Protein AF-A0A0F0GS63-F1 (afdb_monomer)

Radius of gyration: 29.37 Å; Cα contacts (8 Å, |Δi|>4): 785; chains: 1; bounding box: 82×60×79 Å

Sequence (585 aa):
MRIFVSYSRRDFHAAEALTSVLTGTGAQVWFDVEQLRPRTDWETSINTAIDRADAVVVVASPAAMASKWVTGEWRRALSQGKPVHVALVHDTALPPELTSRYDLRGRFFAEAQRLAEGVEPRGKRRFPLSPQLGLLWLSLVFCTLVLALGATLGWAISQVYVPVHAGMARLAFALALTNALSAAGLVALMIRLARRKISPWSLREGFSATLFALVFALIETLIAGSPKWPYLVAGAVALACRVLVSRSRTVHLEMPTGKGDDRIRGRLKGLRLGRRRRQFGRLWDTYHPRFVALRELTPGVGAAASYWVWCHEDDMPIAQLIARTCDSAGFAQDQTEPGLAFIVVSNRTTAQFIRSAHEVFGDRAVFVLATSVRLEEDDAELRRHQWLDFREQEPEGLYELLRTVVSAQPAERGVVTVPMNVDRFRAPQYITGYLLFSRLLLGLTIAPVLGLAVARSPLTALPLAIVTGLLALVVVNLVRRTATRSLTAGGWAVRTVLAALLFIAWAFMAPLIPHIPPVNRLFVLFFGLLGFFGRMKILTGLWLPPERKQEVVLASAPVQPSVYSFAIPMGALVLAAGYYFAASA

Mean predicted aligned error: 17.99 Å

Foldseek 3Di:
DEEEEQEFPVCLLLSVVLQVLLVLVVYRYDDDPDDPPPPDPVVVVLVVSLVPGQAYEYADDPRLVPDPVNVVSVVVCVVVVHHYAYADCYDDDDDPSHPHYFDCPQPVNVSSNVSSVVNPPPPPCPDDDDPLLVLLLVLLVLLLVLLQVLLVLLCVQLVVCVVPPNLSNLLSNLLSVLSNLLSVLSVVQSVCSVVLNDDLVSLLLSLVSSLVSLVSSQVSCVVVVHDSVSSVVSNVSSVVSSVCSLQPPVNNSSHPCPDPPVVSVVVNVDDDDDDDDPDQVVVLVVLLVVLVVLCVVQPPQLLAQEEDEAEDPLCVVVRVSLVVSCVSSVYHYDPPQGQAYEYEDDLQDDPVNLVVQCVPHPLNYEYELQWQWADGSNVPVSQSHAYQDCVQPHCVSVSVQSSCSRPDDPVPNPRPHRDPGSQDGDDHPLVVLLLVVLLLLLLLLLQLLLLVVVLPNNVLSVVSVVLSVVLVVLSVCLVQCVLQLVAALVRNLVSLVVNLVSSVVSLVSVVVQAQDPVVSSCVSVVSVCCSSVVSCCSSVDSNHDHPDDDDRRTHRGRDDPPPDPSSRNSSSSSSSSVSNSRSND

InterPro domains:
  IPR000157 Toll/interleukin-1 receptor homology (TIR) domain [PF13676] (3-105)
  IPR035897 Toll/interleukin-1 receptor homology (TIR) domain superfamily [G3DSA:3.40.50.10140] (1-111)
  IPR035897 Toll/interleukin-1 receptor homology (TIR) domain superfamily [SSF52200] (3-85)

Organism: Lentzea aerocolonigenes (NCBI:txid68170)

Structure (mmCIF, N/CA/C/O backbone):
data_AF-A0A0F0GS63-F1
#
_entry.id   AF-A0A0F0GS63-F1
#
loop_
_atom_site.group_PDB
_atom_site.id
_atom_site.type_symbol
_atom_site.label_atom_id
_atom_site.label_alt_id
_atom_site.label_comp_id
_atom_site.label_asym_id
_atom_site.label_entity_id
_atom_site.label_seq_id
_atom_site.pdbx_PDB_ins_code
_atom_site.Cartn_x
_atom_site.Cartn_y
_atom_site.Cartn_z
_atom_site.occupancy
_atom_site.B_iso_or_equiv
_atom_site.auth_seq_id
_atom_site.auth_comp_id
_atom_site.auth_asym_id
_atom_site.auth_atom_id
_atom_site.pdbx_PDB_model_num
ATOM 1 N N . MET A 1 1 ? -21.276 -17.137 2.554 1.00 77.12 1 MET A N 1
ATOM 2 C CA . MET A 1 1 ? -21.249 -18.089 3.672 1.00 77.12 1 MET A CA 1
ATOM 3 C C . MET A 1 1 ? -21.995 -17.471 4.837 1.00 77.12 1 MET A C 1
ATOM 5 O O . MET A 1 1 ? -21.726 -16.310 5.130 1.00 77.12 1 MET A O 1
ATOM 9 N N . ARG A 1 2 ? -22.939 -18.194 5.435 1.00 88.81 2 ARG A N 1
ATOM 10 C CA . ARG A 1 2 ? -23.711 -17.788 6.610 1.00 88.81 2 ARG A CA 1
ATOM 11 C C . ARG A 1 2 ? -23.164 -18.481 7.844 1.00 88.81 2 ARG A C 1
ATOM 13 O O . ARG A 1 2 ? -23.066 -19.704 7.857 1.00 88.81 2 ARG A O 1
ATOM 20 N N . ILE A 1 3 ? -22.810 -17.706 8.856 1.00 91.19 3 ILE A N 1
ATOM 21 C CA . ILE A 1 3 ? -22.254 -18.226 10.103 1.00 91.19 3 ILE A CA 1
ATOM 22 C C . ILE A 1 3 ? -23.201 -17.843 11.227 1.00 91.19 3 ILE A C 1
ATOM 24 O O . ILE A 1 3 ? -23.547 -16.673 11.353 1.00 91.19 3 ILE A O 1
ATOM 28 N N . PHE A 1 4 ? -23.609 -18.812 12.035 1.00 92.50 4 PHE A N 1
ATOM 29 C CA . PHE A 1 4 ? -24.355 -18.549 13.261 1.00 92.50 4 PHE A CA 1
ATOM 30 C C . PHE A 1 4 ? -23.388 -18.536 14.443 1.00 92.50 4 PHE A C 1
ATOM 32 O O . PHE A 1 4 ? -22.633 -19.495 14.618 1.00 92.50 4 PHE A O 1
ATOM 39 N N . VAL A 1 5 ? -23.390 -17.465 15.238 1.00 93.06 5 VAL A N 1
ATOM 40 C CA . VAL A 1 5 ? -22.554 -17.363 16.441 1.00 93.06 5 VAL A CA 1
ATOM 41 C C . VAL A 1 5 ? -23.408 -17.676 17.667 1.00 93.06 5 VAL A C 1
ATOM 43 O O . VAL A 1 5 ? -24.254 -16.879 18.058 1.00 93.06 5 VAL A O 1
ATOM 46 N N . SER A 1 6 ? -23.165 -18.836 18.275 1.00 91.69 6 SER A N 1
ATOM 47 C CA . SER A 1 6 ? -23.773 -19.256 19.538 1.00 91.69 6 SER A CA 1
ATOM 48 C C . SER A 1 6 ? -22.907 -18.776 20.699 1.00 91.69 6 SER A C 1
ATOM 50 O O . SER A 1 6 ? -21.711 -19.072 20.751 1.00 91.69 6 SER A O 1
ATOM 52 N N . TYR A 1 7 ? -23.482 -18.014 21.624 1.00 91.19 7 TYR A N 1
ATOM 53 C CA . TYR A 1 7 ? -22.746 -17.427 22.740 1.00 91.19 7 TYR A CA 1
ATOM 54 C C . TYR A 1 7 ? -23.633 -17.271 23.978 1.00 91.19 7 TYR A C 1
ATOM 56 O O . TYR A 1 7 ? -24.859 -17.212 23.898 1.00 91.19 7 TYR A O 1
ATOM 64 N N . SER A 1 8 ? -23.010 -17.191 25.153 1.00 85.31 8 SER A N 1
ATOM 65 C CA . SER A 1 8 ? -23.703 -16.768 26.371 1.00 85.31 8 SER A CA 1
ATOM 66 C C . SER A 1 8 ? -23.756 -15.242 26.415 1.00 85.31 8 SER A C 1
ATOM 68 O O . SER A 1 8 ? -22.765 -14.584 26.117 1.00 85.31 8 SER A O 1
ATOM 70 N N . ARG A 1 9 ? -24.868 -14.656 26.877 1.00 76.81 9 ARG A N 1
ATOM 71 C CA . ARG A 1 9 ? -25.000 -13.191 27.017 1.00 76.81 9 ARG A CA 1
ATOM 72 C C . ARG A 1 9 ? -23.904 -12.554 27.881 1.00 76.81 9 ARG A C 1
ATOM 74 O O . ARG A 1 9 ? -23.590 -11.388 27.690 1.00 76.81 9 ARG A O 1
ATOM 81 N N . ARG A 1 10 ? -23.298 -13.310 28.806 1.00 75.00 10 ARG A N 1
ATOM 82 C CA . ARG A 1 10 ? -22.163 -12.837 29.623 1.00 75.00 10 ARG A CA 1
ATOM 83 C C . ARG A 1 10 ? -20.875 -12.660 28.815 1.00 75.00 10 ARG A C 1
ATOM 85 O O . ARG A 1 10 ? -19.980 -11.950 29.245 1.00 75.00 10 ARG A O 1
ATOM 92 N N . ASP A 1 11 ? -20.801 -13.282 27.644 1.00 81.12 11 ASP A N 1
ATOM 93 C CA . ASP A 1 11 ? -19.660 -13.260 26.731 1.00 81.12 11 ASP A CA 1
ATOM 94 C C . ASP A 1 11 ? -19.938 -12.390 25.492 1.00 81.12 11 ASP A C 1
ATOM 96 O O . ASP A 1 11 ? -19.246 -12.512 24.480 1.00 81.12 11 ASP A O 1
ATOM 100 N N . PHE A 1 12 ? -20.947 -11.510 25.566 1.00 77.25 12 PHE A N 1
ATOM 101 C CA . PHE A 1 12 ? -21.414 -10.670 24.461 1.00 77.25 12 PHE A CA 1
ATOM 102 C C . PHE A 1 12 ? -20.273 -9.946 23.740 1.00 77.25 12 PHE A C 1
ATOM 104 O O . PHE A 1 12 ? -20.146 -10.068 22.528 1.00 77.25 12 PHE A O 1
ATOM 111 N N . HIS A 1 13 ? -19.383 -9.276 24.474 1.00 71.38 13 HIS A N 1
ATOM 112 C CA . HIS A 1 13 ? -18.281 -8.518 23.872 1.00 71.38 13 HIS A CA 1
ATOM 113 C C . HIS A 1 13 ? -17.273 -9.400 23.124 1.00 71.38 13 HIS A C 1
ATOM 115 O O . HIS A 1 13 ? -16.732 -9.002 22.093 1.00 71.38 13 HIS A O 1
ATOM 121 N N . ALA A 1 14 ? -17.018 -10.615 23.619 1.00 76.31 14 ALA A N 1
ATOM 122 C CA . ALA A 1 14 ? -16.145 -11.558 22.929 1.00 76.31 14 ALA A CA 1
ATOM 123 C C . ALA A 1 14 ? -16.819 -12.094 21.657 1.00 76.31 14 ALA A C 1
ATOM 125 O O . ALA A 1 14 ? -16.176 -12.208 20.613 1.00 76.31 14 ALA A O 1
ATOM 126 N N . ALA A 1 15 ? -18.123 -12.365 21.720 1.00 83.19 15 ALA A N 1
ATOM 127 C CA . ALA A 1 15 ? -18.914 -12.780 20.569 1.00 83.19 15 ALA A CA 1
ATOM 128 C C . ALA A 1 15 ? -19.048 -11.668 19.513 1.00 83.19 15 ALA A C 1
ATOM 130 O O . ALA A 1 15 ? -18.944 -11.948 18.320 1.00 83.19 15 ALA A O 1
ATOM 131 N N . GLU A 1 16 ? -19.187 -10.410 19.928 1.00 81.50 16 GLU A N 1
ATOM 132 C CA . GLU A 1 16 ? -19.224 -9.232 19.056 1.00 81.50 16 GLU A CA 1
ATOM 133 C C . GLU A 1 16 ? -17.881 -9.017 18.349 1.00 81.50 16 GLU A C 1
ATOM 135 O O . GLU A 1 16 ? -17.823 -8.881 17.123 1.00 81.50 16 GLU A O 1
ATOM 140 N N . ALA A 1 17 ? -16.775 -9.067 19.097 1.00 76.19 17 ALA A N 1
ATOM 141 C CA . ALA A 1 17 ? -15.434 -8.957 18.531 1.00 76.19 17 ALA A CA 1
ATOM 142 C C . ALA A 1 17 ? -1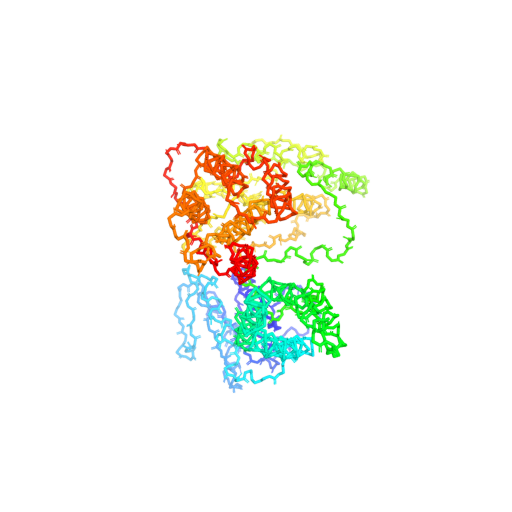5.151 -10.084 17.524 1.00 76.19 17 ALA A C 1
ATOM 144 O O . ALA A 1 17 ? -14.629 -9.830 16.436 1.00 76.19 17 ALA A O 1
ATOM 145 N N . LEU A 1 18 ? -15.543 -11.321 17.846 1.00 84.50 18 LEU A N 1
ATOM 146 C CA . LEU A 1 18 ? -15.431 -12.462 16.937 1.00 84.50 18 LEU A CA 1
ATOM 147 C C . LEU A 1 18 ? -16.299 -12.274 15.688 1.00 84.50 18 LEU A C 1
ATOM 149 O O . LEU A 1 18 ? -15.834 -12.495 14.572 1.00 84.50 18 LEU A O 1
ATOM 153 N N . THR A 1 19 ? -17.533 -11.807 15.866 1.00 83.56 19 THR A N 1
ATOM 154 C CA . THR A 1 19 ? -18.464 -11.490 14.778 1.00 83.56 19 THR A CA 1
ATOM 155 C C . THR A 1 19 ? -17.883 -10.443 13.836 1.00 83.56 19 THR A C 1
ATOM 157 O O . THR A 1 19 ? -17.999 -10.589 12.620 1.00 83.56 19 THR A O 1
ATOM 160 N N . SER A 1 20 ? -17.203 -9.422 14.360 1.00 75.62 20 SER A N 1
ATOM 161 C CA . SER A 1 20 ? -16.519 -8.408 13.552 1.00 75.62 20 SER A CA 1
ATOM 162 C C . SER A 1 20 ? -15.401 -9.018 12.696 1.00 75.62 20 SER A C 1
ATOM 164 O O . SER A 1 20 ? -15.332 -8.758 11.492 1.00 75.62 20 SER A O 1
ATOM 166 N N . VAL A 1 21 ? -14.586 -9.916 13.267 1.00 76.06 21 VAL A N 1
ATOM 167 C CA . VAL A 1 21 ? -13.534 -10.642 12.525 1.00 76.06 21 VAL A CA 1
ATOM 168 C C . VAL A 1 21 ? -14.138 -11.532 11.435 1.00 76.06 21 VAL A C 1
ATOM 170 O O . VAL A 1 21 ? -13.697 -11.485 10.287 1.00 76.06 21 VAL A O 1
ATOM 173 N N . LEU A 1 22 ? -15.177 -12.300 11.772 1.00 81.06 22 LEU A N 1
ATOM 174 C CA . LEU A 1 22 ? -15.897 -13.171 10.840 1.00 81.06 22 LEU A CA 1
ATOM 175 C C . LEU A 1 22 ? -16.582 -12.374 9.718 1.00 81.06 22 LEU A C 1
ATOM 177 O O . LEU A 1 22 ? -16.531 -12.756 8.554 1.00 81.06 22 LEU A O 1
ATOM 181 N N . THR A 1 23 ? -17.177 -11.226 10.030 1.00 77.06 23 THR A N 1
ATOM 182 C CA . THR A 1 23 ? -17.785 -10.339 9.026 1.00 77.06 23 THR A CA 1
ATOM 183 C C . THR A 1 23 ? -16.711 -9.710 8.134 1.00 77.06 23 THR A C 1
ATOM 185 O O . THR A 1 23 ? -16.914 -9.533 6.930 1.00 77.06 23 THR A O 1
ATOM 188 N N . GLY A 1 24 ? -15.525 -9.441 8.690 1.00 62.88 24 GLY A N 1
ATOM 189 C CA . GLY A 1 24 ? -14.351 -8.942 7.974 1.00 62.88 24 GLY A CA 1
ATOM 190 C C . GLY A 1 24 ? -13.842 -9.865 6.860 1.00 62.88 24 GLY A C 1
ATOM 191 O O . GLY A 1 24 ? -13.209 -9.377 5.921 1.00 62.88 24 GLY A O 1
ATOM 192 N N . THR A 1 25 ? -14.158 -11.167 6.896 1.00 69.25 25 THR A N 1
ATOM 193 C CA . THR A 1 25 ? -13.851 -12.111 5.802 1.00 69.25 25 THR A CA 1
ATOM 194 C C . THR A 1 25 ? -14.910 -12.127 4.692 1.00 69.25 25 THR A C 1
ATOM 196 O O . THR A 1 25 ? -14.730 -12.777 3.662 1.00 69.25 25 THR A O 1
ATOM 199 N N . GLY A 1 26 ? -15.998 -11.366 4.851 1.00 69.19 26 GLY A N 1
ATOM 200 C CA . GLY A 1 26 ? -17.129 -11.330 3.923 1.00 69.19 26 GLY A CA 1
ATOM 201 C C . GLY A 1 26 ? -18.209 -12.375 4.218 1.00 69.19 26 GLY A C 1
ATOM 202 O O . GLY A 1 26 ? -19.083 -12.595 3.374 1.00 69.19 26 GLY A O 1
ATOM 203 N N . ALA A 1 27 ? -18.166 -13.029 5.384 1.00 76.00 27 ALA A N 1
ATOM 204 C CA . ALA A 1 27 ? -19.245 -13.898 5.837 1.00 76.00 27 ALA A CA 1
ATOM 205 C C . ALA A 1 27 ? -20.472 -13.086 6.293 1.00 76.00 27 ALA A C 1
ATOM 207 O O . ALA A 1 27 ? -20.356 -11.988 6.832 1.00 76.00 27 ALA A O 1
ATOM 208 N N . GLN A 1 28 ? -21.663 -13.645 6.078 1.00 82.25 28 GLN A N 1
ATOM 209 C CA . GLN A 1 28 ? -22.910 -13.152 6.659 1.00 82.25 28 GLN A CA 1
ATOM 210 C C . GLN A 1 28 ? -23.042 -13.764 8.048 1.00 82.25 28 GLN A C 1
ATOM 212 O O . GLN A 1 28 ? -23.411 -14.932 8.174 1.00 82.25 28 GLN A O 1
ATOM 217 N N . VAL A 1 29 ? -22.689 -13.006 9.077 1.00 85.69 29 VAL A N 1
ATOM 218 C CA . VAL A 1 29 ? -22.743 -13.498 10.451 1.00 85.69 29 VAL A CA 1
ATOM 219 C C . VAL A 1 29 ? -24.100 -13.160 11.050 1.00 85.69 29 VAL A C 1
ATOM 221 O O . VAL A 1 29 ? -24.528 -12.009 11.023 1.00 85.69 29 VAL A O 1
ATOM 224 N N . TRP A 1 30 ? -24.783 -14.176 11.564 1.00 85.56 30 TRP A N 1
ATOM 225 C CA . TRP A 1 30 ? -25.963 -14.010 12.392 1.00 85.56 30 TRP A CA 1
ATOM 226 C C . TRP A 1 30 ? -25.498 -13.882 13.844 1.00 85.56 30 TRP A C 1
ATOM 228 O O . TRP A 1 30 ? -24.967 -14.835 14.420 1.00 85.56 30 TRP A O 1
ATOM 238 N N . PHE A 1 31 ? -25.644 -12.673 14.382 1.00 78.94 31 PHE A N 1
ATOM 239 C CA . PHE A 1 31 ? -25.280 -12.280 15.738 1.00 78.94 31 PHE A CA 1
ATOM 240 C C . PHE A 1 31 ? -26.440 -11.451 16.289 1.00 78.94 31 PHE A C 1
ATOM 242 O O . PHE A 1 31 ? -26.792 -10.423 15.711 1.00 78.94 31 PHE A O 1
ATOM 249 N N . ASP A 1 32 ? -27.088 -11.947 17.339 1.00 66.94 32 ASP A N 1
ATOM 250 C CA . ASP A 1 32 ? -28.299 -11.339 17.889 1.00 66.94 32 ASP A CA 1
ATOM 251 C C . ASP A 1 32 ? -27.938 -10.080 18.695 1.00 66.94 32 ASP A C 1
ATOM 253 O O . ASP A 1 32 ? -27.543 -10.172 19.860 1.00 66.94 32 ASP A O 1
ATOM 257 N N . VAL A 1 33 ? -28.005 -8.913 18.044 1.00 53.44 33 VAL A N 1
ATOM 258 C CA . VAL A 1 33 ? -27.894 -7.585 18.670 1.00 53.44 33 VAL A CA 1
ATOM 259 C C . VAL A 1 33 ? -29.013 -6.705 18.152 1.00 53.44 33 VAL A C 1
ATOM 261 O O . VAL A 1 33 ? -28.824 -5.900 17.251 1.00 53.44 33 VAL A O 1
ATOM 264 N N . GLU A 1 34 ? -30.206 -6.920 18.680 1.00 41.44 34 GLU A N 1
ATOM 265 C CA . GLU A 1 34 ? -31.189 -5.890 19.009 1.00 41.44 34 GLU A CA 1
ATOM 266 C C . GLU A 1 34 ? -32.457 -6.599 19.468 1.00 41.44 34 GLU A C 1
ATOM 268 O O . GLU A 1 34 ? -32.794 -7.686 19.011 1.00 41.44 34 GLU A O 1
ATOM 273 N N . GLN A 1 35 ? -33.152 -5.976 20.410 1.00 43.47 35 GLN A N 1
ATOM 274 C CA . GLN A 1 35 ? -34.397 -6.446 20.996 1.00 43.47 35 GLN A CA 1
ATOM 275 C C . GLN A 1 35 ? -35.382 -6.926 19.915 1.00 43.47 35 GLN A C 1
ATOM 277 O O . GLN A 1 35 ? -36.113 -6.132 19.316 1.00 43.47 35 GLN A O 1
ATOM 282 N N . LEU A 1 36 ? -35.453 -8.244 19.702 1.00 44.59 36 LEU A N 1
ATOM 283 C CA . LEU A 1 36 ? -36.609 -8.880 19.084 1.00 44.59 36 LEU A CA 1
ATOM 284 C C . LEU A 1 36 ? -37.833 -8.366 19.844 1.00 44.59 36 LEU A C 1
ATOM 286 O O . LEU A 1 36 ? -37.942 -8.553 21.058 1.00 44.59 36 LEU A O 1
ATOM 290 N N . ARG A 1 37 ? -38.721 -7.652 19.138 1.00 37.97 37 ARG A N 1
ATOM 291 C CA . ARG A 1 37 ? -39.959 -7.105 19.711 1.00 37.97 37 ARG A CA 1
ATOM 292 C C . ARG A 1 37 ? -40.619 -8.175 20.598 1.00 37.97 37 ARG A C 1
ATOM 294 O O . ARG A 1 37 ? -40.661 -9.318 20.133 1.00 37.97 37 ARG A O 1
ATOM 301 N N . PRO A 1 38 ? -41.195 -7.836 21.774 1.00 40.19 38 PRO A N 1
ATOM 302 C CA . PRO A 1 38 ? -41.782 -8.781 22.747 1.00 40.19 38 PRO A CA 1
ATOM 303 C C . PRO A 1 38 ? -42.947 -9.680 22.264 1.00 40.19 38 PRO A C 1
ATOM 305 O O . PRO A 1 38 ? -43.764 -10.120 23.064 1.00 40.19 38 PRO A O 1
ATOM 308 N N . ARG A 1 39 ? -43.086 -9.937 20.962 1.00 44.44 39 ARG A N 1
ATOM 309 C CA . ARG A 1 39 ? -44.193 -10.674 20.352 1.00 44.44 39 ARG A CA 1
ATOM 310 C C . ARG A 1 39 ? -43.777 -11.594 19.195 1.00 44.44 39 ARG A C 1
ATOM 312 O O . ARG A 1 39 ? -44.652 -12.156 18.547 1.00 44.44 39 ARG A O 1
ATOM 319 N N . THR A 1 40 ? -42.481 -11.731 18.904 1.00 50.00 40 THR A N 1
ATOM 320 C CA . THR A 1 40 ? -42.001 -12.652 17.856 1.00 50.00 40 THR A CA 1
ATOM 321 C C . THR A 1 40 ? -41.532 -13.946 18.501 1.00 50.00 40 THR A C 1
ATOM 323 O O . THR A 1 40 ? -40.867 -13.908 19.534 1.00 50.00 40 THR A O 1
ATOM 326 N N . ASP A 1 41 ? -41.884 -15.076 17.894 1.00 60.91 41 ASP A N 1
ATOM 327 C CA . ASP A 1 41 ? -41.553 -16.417 18.369 1.00 60.91 41 ASP A CA 1
ATOM 328 C C . ASP A 1 41 ? -40.036 -16.673 18.250 1.00 60.91 41 ASP A C 1
ATOM 330 O O . ASP A 1 41 ? -39.496 -17.096 17.224 1.00 60.91 41 ASP A O 1
ATOM 334 N N . TRP A 1 42 ? -39.333 -16.245 19.293 1.00 65.25 42 TRP A N 1
ATOM 335 C CA . TRP A 1 42 ? -37.884 -16.116 19.411 1.00 65.25 42 TRP A CA 1
ATOM 336 C C . TRP A 1 42 ? -37.137 -17.419 19.106 1.00 65.25 42 TRP A C 1
ATOM 338 O O . TRP A 1 42 ? -36.179 -17.423 18.331 1.00 65.25 42 TRP A O 1
ATOM 348 N N . GLU A 1 43 ? -37.626 -18.534 19.639 1.00 66.25 43 GLU A N 1
ATOM 349 C CA . GLU A 1 43 ? -37.043 -19.863 19.478 1.00 66.25 43 GLU A CA 1
ATOM 350 C C . GLU A 1 43 ? -37.103 -20.312 18.012 1.00 66.25 43 GLU A C 1
ATOM 352 O O . GLU A 1 43 ? -36.139 -20.852 17.464 1.00 66.25 43 GLU A O 1
ATOM 357 N N . THR A 1 44 ? -38.195 -19.987 17.323 1.00 72.31 44 THR A N 1
ATOM 358 C CA . THR A 1 44 ? -38.400 -20.283 15.903 1.00 72.31 44 THR A CA 1
ATOM 359 C C . THR A 1 44 ? -37.423 -19.499 15.021 1.00 72.31 44 THR A C 1
ATOM 361 O O . THR A 1 44 ? -36.898 -20.034 14.040 1.00 72.31 44 THR A O 1
ATOM 364 N N . SER A 1 45 ? -37.114 -18.251 15.385 1.00 73.25 45 SER A N 1
ATOM 365 C CA . SER A 1 45 ? -36.159 -17.406 14.654 1.00 73.25 45 SER A CA 1
ATOM 366 C C . SER A 1 45 ? -34.707 -17.884 14.793 1.00 73.25 45 SER A C 1
ATOM 368 O O . SER A 1 45 ? -33.996 -17.972 13.788 1.00 73.25 45 SER A O 1
ATOM 370 N N . ILE A 1 46 ? -34.304 -18.288 16.003 1.00 80.06 46 ILE A N 1
ATOM 371 C CA . ILE A 1 46 ? -32.980 -18.850 16.301 1.00 80.06 46 ILE A CA 1
ATOM 372 C C . ILE A 1 46 ? -32.808 -20.189 15.584 1.00 80.06 46 ILE A C 1
ATOM 374 O O . ILE A 1 46 ? -31.834 -20.387 14.857 1.00 80.06 46 ILE A O 1
ATOM 378 N N . ASN A 1 47 ? -33.797 -21.081 15.696 1.00 82.00 47 ASN A N 1
ATOM 379 C CA . ASN A 1 47 ? -33.782 -22.364 14.998 1.00 82.00 47 ASN A CA 1
ATOM 380 C C . ASN A 1 47 ? -33.696 -22.175 13.478 1.00 82.00 47 ASN A C 1
ATOM 382 O O . ASN A 1 47 ? -32.884 -22.826 12.826 1.00 82.00 47 ASN A O 1
ATOM 386 N N . THR A 1 48 ? -34.444 -21.224 12.912 1.00 83.12 48 THR A N 1
ATOM 387 C CA . THR A 1 48 ? -34.363 -20.898 11.479 1.00 83.12 48 THR A CA 1
ATOM 388 C C . THR A 1 48 ? -32.982 -20.365 11.086 1.00 83.12 48 THR A C 1
ATOM 390 O O . THR A 1 48 ? -32.487 -20.672 9.999 1.00 83.12 48 THR A O 1
ATOM 393 N N . ALA A 1 49 ? -32.346 -19.560 11.939 1.00 83.88 49 ALA A N 1
ATOM 394 C CA . ALA A 1 49 ? -31.009 -19.031 11.687 1.00 83.88 49 ALA A CA 1
ATOM 395 C C . ALA A 1 49 ? -29.953 -20.145 11.689 1.00 83.88 49 ALA A C 1
ATOM 397 O O . ALA A 1 49 ? -29.139 -20.203 10.767 1.00 83.88 49 ALA A O 1
ATOM 398 N N . ILE A 1 50 ? -30.026 -21.073 12.649 1.00 86.25 50 ILE A N 1
ATOM 399 C CA . ILE A 1 50 ? -29.175 -22.271 12.701 1.00 86.25 50 ILE A CA 1
ATOM 400 C C . ILE A 1 50 ? -29.421 -23.136 11.470 1.00 86.25 50 ILE A C 1
ATOM 402 O O . ILE A 1 50 ? -28.469 -23.523 10.795 1.00 86.25 50 ILE A O 1
ATOM 406 N N . ASP A 1 51 ? -30.685 -23.375 11.113 1.00 85.44 51 ASP A N 1
ATOM 407 C CA . ASP A 1 51 ? -31.083 -24.186 9.961 1.00 85.44 51 ASP A CA 1
ATOM 408 C C . ASP A 1 51 ? -30.558 -23.599 8.637 1.00 85.44 51 ASP A C 1
ATOM 410 O O . ASP A 1 51 ? -30.164 -24.350 7.744 1.00 85.44 51 ASP A O 1
ATOM 414 N N . ARG A 1 52 ? -30.447 -22.269 8.533 1.00 86.19 52 ARG A N 1
ATOM 415 C CA . ARG A 1 52 ? -29.901 -21.556 7.363 1.00 86.19 52 ARG A CA 1
ATOM 416 C C . ARG A 1 52 ? -28.388 -21.324 7.392 1.00 86.19 52 ARG A C 1
ATOM 418 O O . ARG A 1 52 ? -27.863 -20.811 6.400 1.00 86.19 52 ARG A O 1
ATOM 425 N N . ALA A 1 53 ? -27.712 -21.611 8.501 1.00 88.38 53 ALA A N 1
ATOM 426 C CA . ALA A 1 53 ? -26.276 -21.405 8.634 1.00 88.38 53 ALA A CA 1
ATOM 427 C C . ALA A 1 53 ? -25.483 -22.508 7.917 1.00 88.38 53 ALA A C 1
ATOM 429 O O . ALA A 1 53 ? -25.831 -23.686 7.993 1.00 88.38 53 ALA A O 1
ATOM 430 N N . ASP A 1 54 ? -24.395 -22.112 7.255 1.00 88.00 54 ASP A N 1
ATOM 431 C CA . ASP A 1 54 ? -23.433 -23.025 6.629 1.00 88.00 54 ASP A CA 1
ATOM 432 C C . ASP A 1 54 ? -22.459 -23.602 7.673 1.00 88.00 54 ASP A C 1
ATOM 434 O O . ASP A 1 54 ? -21.935 -24.698 7.499 1.00 88.00 54 ASP A O 1
ATOM 438 N N . ALA A 1 55 ? -22.209 -22.855 8.752 1.00 91.31 55 ALA A N 1
ATOM 439 C CA . ALA A 1 55 ? -21.392 -23.262 9.889 1.00 91.31 55 ALA A CA 1
ATOM 440 C C . ALA A 1 55 ? -21.890 -22.599 11.177 1.00 91.31 55 ALA A C 1
ATOM 442 O O . ALA A 1 55 ? -22.461 -21.503 11.146 1.00 91.31 55 ALA A O 1
ATOM 443 N N . VAL A 1 56 ? -21.618 -23.242 12.310 1.00 92.75 56 VAL A N 1
ATOM 444 C CA . VAL A 1 56 ? -21.898 -22.694 13.640 1.00 92.75 56 VAL A CA 1
ATOM 445 C C . VAL A 1 56 ? -20.591 -22.447 14.374 1.00 92.75 56 VAL A C 1
ATOM 447 O O . VAL A 1 56 ? -19.704 -23.297 14.391 1.00 92.75 56 VAL A O 1
ATOM 450 N N . VAL A 1 57 ? -20.471 -21.272 14.982 1.00 94.81 57 VAL A N 1
ATOM 451 C CA . VAL A 1 57 ? -19.341 -20.901 15.829 1.00 94.81 57 VAL A CA 1
ATOM 452 C C . VAL A 1 57 ? -19.835 -20.763 17.260 1.00 94.81 57 VAL A C 1
ATOM 454 O O . VAL A 1 57 ? -20.696 -19.936 17.538 1.00 94.81 57 VAL A O 1
ATOM 457 N N . VAL A 1 58 ? -19.298 -21.570 18.170 1.00 95.06 58 VAL A N 1
ATOM 458 C CA . VAL A 1 58 ? -19.640 -21.552 19.595 1.00 95.06 58 VAL A CA 1
ATOM 459 C C . VAL A 1 58 ? -18.578 -20.769 20.351 1.00 95.06 58 VAL A C 1
ATOM 461 O O . VAL A 1 58 ? -17.416 -21.170 20.383 1.00 95.06 58 VAL A O 1
ATOM 464 N N . VAL A 1 59 ? -18.970 -19.674 20.992 1.00 94.19 59 VAL A N 1
ATOM 465 C CA . VAL A 1 59 ? -18.123 -18.919 21.919 1.00 94.19 59 VAL A CA 1
ATOM 466 C C . VAL A 1 59 ? -18.137 -19.641 23.261 1.00 94.19 59 VAL A C 1
ATOM 468 O O . VAL A 1 59 ? -19.084 -19.525 24.038 1.00 94.19 59 VAL A O 1
ATOM 471 N N . ALA A 1 60 ? -17.107 -20.445 23.511 1.00 91.62 60 ALA A N 1
ATOM 472 C CA . ALA A 1 60 ? -17.041 -21.303 24.681 1.00 91.62 60 ALA A CA 1
ATOM 473 C C . ALA A 1 60 ? -16.487 -20.570 25.905 1.00 91.62 60 ALA A C 1
ATOM 475 O O . ALA A 1 60 ? -15.345 -20.101 25.932 1.00 91.62 60 ALA A O 1
ATOM 476 N N . SER A 1 61 ? -17.319 -20.546 26.940 1.00 89.75 61 SER A N 1
ATOM 477 C CA . SER A 1 61 ? -17.040 -20.079 28.293 1.00 89.75 61 SER A CA 1
ATOM 478 C C . SER A 1 61 ? -17.758 -20.991 29.299 1.00 89.75 61 SER A C 1
ATOM 480 O O . SER A 1 61 ? -18.688 -21.705 28.904 1.00 89.75 61 SER A O 1
ATOM 482 N N . PRO A 1 62 ? -17.421 -20.948 30.603 1.00 86.19 62 PRO A N 1
ATOM 483 C CA . PRO A 1 62 ? -18.184 -21.665 31.625 1.00 86.19 62 PRO A CA 1
ATOM 484 C C . PRO A 1 62 ? -19.686 -21.339 31.595 1.00 86.19 62 PRO A C 1
ATOM 486 O O . PRO A 1 62 ? -20.521 -22.225 31.761 1.00 86.19 62 PRO A O 1
ATOM 489 N N . ALA A 1 63 ? -20.043 -20.080 31.317 1.00 82.19 63 ALA A N 1
ATOM 490 C CA . ALA A 1 63 ? -21.434 -19.649 31.205 1.00 82.19 63 ALA A CA 1
ATOM 491 C C . ALA A 1 63 ? -22.123 -20.205 29.947 1.00 82.19 63 ALA A C 1
ATOM 493 O O . ALA A 1 63 ? -23.290 -20.593 30.005 1.00 82.19 63 ALA A O 1
ATOM 494 N N . ALA A 1 64 ? -21.407 -20.281 28.823 1.00 86.94 64 ALA A N 1
ATOM 495 C CA . ALA A 1 64 ? -21.918 -20.874 27.592 1.00 86.94 64 ALA A CA 1
ATOM 496 C C . ALA A 1 64 ? -22.120 -22.391 27.738 1.00 86.94 64 ALA A C 1
ATOM 498 O O . ALA A 1 64 ? -23.162 -22.906 27.342 1.00 86.94 64 ALA A O 1
ATOM 499 N N . MET A 1 65 ? -21.173 -23.102 28.360 1.00 90.31 65 MET A N 1
ATOM 500 C CA . MET A 1 65 ? -21.257 -24.556 28.561 1.00 90.31 65 MET A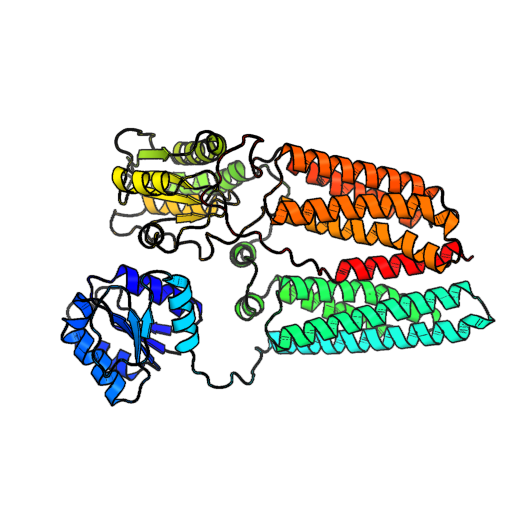 CA 1
ATOM 501 C C . MET A 1 65 ? -22.330 -24.957 29.583 1.00 90.31 65 MET A C 1
ATOM 503 O O . MET A 1 65 ? -22.932 -26.018 29.452 1.00 90.31 65 MET A O 1
ATOM 507 N N . ALA A 1 66 ? -22.634 -24.096 30.560 1.00 84.75 66 ALA A N 1
ATOM 508 C CA . ALA A 1 66 ? -23.746 -24.300 31.490 1.00 84.75 66 ALA A CA 1
ATOM 509 C C . ALA A 1 66 ? -25.128 -23.963 30.887 1.00 84.75 66 ALA A C 1
ATOM 511 O O . ALA A 1 66 ? -26.163 -24.296 31.469 1.00 84.75 66 ALA A O 1
ATOM 512 N N . SER A 1 67 ? -25.177 -23.289 29.732 1.00 85.19 67 SER A N 1
ATOM 513 C CA . SER A 1 67 ? -26.430 -22.853 29.116 1.00 85.19 67 SER A CA 1
ATOM 514 C C . SER A 1 67 ? -27.094 -23.986 28.333 1.00 85.19 67 SER A C 1
ATOM 516 O O . SER A 1 67 ? -26.549 -24.502 27.352 1.00 85.19 67 SER A O 1
ATO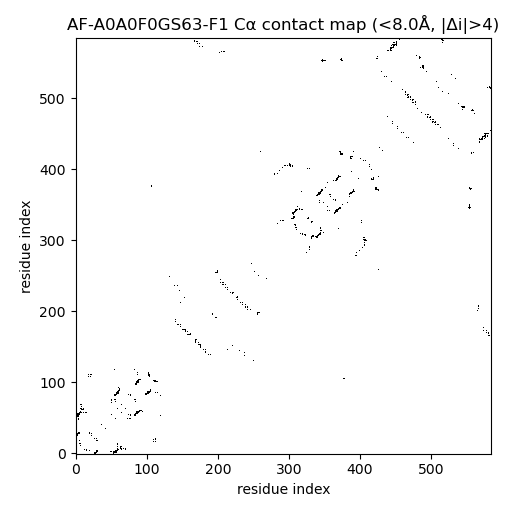M 518 N N . LYS A 1 68 ? -28.330 -24.331 28.719 1.00 80.75 68 LYS A N 1
ATOM 519 C CA . LYS A 1 68 ? -29.170 -25.284 27.972 1.00 80.75 68 LYS A CA 1
ATOM 520 C C . LYS A 1 68 ? -29.452 -24.807 26.543 1.00 80.75 68 LYS A C 1
ATOM 522 O O . LYS A 1 68 ? -29.529 -25.639 25.647 1.00 80.75 68 LYS A O 1
ATOM 527 N N . TRP A 1 69 ? -29.548 -23.491 26.341 1.00 83.50 69 TRP A N 1
ATOM 528 C CA . TRP A 1 69 ? -29.774 -22.873 25.032 1.00 83.50 69 TRP A CA 1
ATOM 529 C C . TRP A 1 69 ? -28.592 -23.112 24.102 1.00 83.50 69 TRP A C 1
ATOM 531 O O . TRP A 1 69 ? -28.743 -23.822 23.116 1.00 83.50 69 TRP A O 1
ATOM 541 N N . VAL A 1 70 ? -27.395 -22.655 24.488 1.00 86.50 70 VAL A N 1
ATOM 542 C CA . VAL A 1 70 ? -26.153 -22.878 23.722 1.00 86.50 70 VAL A CA 1
ATOM 543 C C . VAL A 1 70 ? -25.965 -24.370 23.434 1.00 86.50 70 VAL A C 1
ATOM 545 O O . VAL A 1 70 ? -25.678 -24.751 22.304 1.00 86.50 70 VAL A O 1
ATOM 548 N N . THR A 1 71 ? -26.215 -25.222 24.436 1.00 87.88 71 THR A N 1
ATOM 549 C CA . THR A 1 71 ? -26.161 -26.685 24.295 1.00 87.88 71 THR A CA 1
ATOM 550 C C . THR A 1 71 ? -27.111 -27.230 23.232 1.00 87.88 71 THR A C 1
ATOM 552 O O . THR A 1 71 ? -26.717 -28.085 22.440 1.00 87.88 71 THR A O 1
ATOM 555 N N . GLY A 1 72 ? -28.353 -26.749 23.191 1.00 85.31 72 GLY A N 1
ATOM 556 C CA . GLY A 1 72 ? -29.320 -27.131 22.164 1.00 85.31 72 GLY A CA 1
ATOM 557 C C . GLY A 1 72 ? -28.886 -26.699 20.763 1.00 85.31 72 GLY A C 1
ATOM 558 O O . GLY A 1 72 ? -28.974 -27.487 19.822 1.00 85.31 72 GLY A O 1
ATOM 559 N N . GLU A 1 73 ? -28.356 -25.483 20.632 1.00 88.94 73 GLU A N 1
ATOM 560 C CA . GLU A 1 73 ? -27.977 -24.889 19.347 1.00 88.94 73 GLU A CA 1
ATOM 561 C C . GLU A 1 73 ? -26.830 -25.645 18.664 1.00 88.94 73 GLU A C 1
ATOM 563 O O . GLU A 1 73 ? -26.949 -26.037 17.498 1.00 88.94 73 GLU A O 1
ATOM 568 N N . TRP A 1 74 ? -25.728 -25.912 19.377 1.00 92.12 74 TRP A N 1
ATOM 569 C CA . TRP A 1 74 ? -24.598 -26.623 18.770 1.00 92.12 74 TRP A CA 1
ATOM 570 C C . TRP A 1 74 ? -24.879 -28.113 18.564 1.00 92.12 74 TRP A C 1
ATOM 572 O O . TRP A 1 74 ? -24.415 -28.680 17.575 1.00 92.12 74 TRP A O 1
ATOM 582 N N . ARG A 1 75 ? -25.696 -28.753 19.416 1.00 90.00 75 ARG A N 1
ATOM 583 C CA . ARG A 1 75 ? -26.138 -30.143 19.190 1.00 90.00 75 ARG A CA 1
ATOM 584 C C . ARG A 1 75 ? -27.024 -30.264 17.958 1.00 90.00 75 ARG A C 1
ATOM 586 O O . ARG A 1 75 ? -26.851 -31.205 17.188 1.00 90.00 75 ARG A O 1
ATOM 593 N N . ARG A 1 76 ? -27.933 -29.307 17.744 1.00 89.06 76 ARG A N 1
ATOM 594 C CA . ARG A 1 76 ? -28.757 -29.236 16.527 1.00 89.06 76 ARG A CA 1
ATOM 595 C C . ARG A 1 76 ? -27.889 -29.065 15.281 1.00 89.06 76 ARG A C 1
ATOM 597 O O . ARG A 1 76 ? -28.128 -29.718 14.272 1.00 89.06 76 ARG A O 1
ATOM 604 N N . ALA A 1 77 ? -26.861 -28.221 15.346 1.00 89.19 77 ALA A N 1
ATOM 605 C CA . ALA A 1 77 ? -25.934 -28.045 14.232 1.00 89.19 77 ALA A CA 1
ATOM 606 C C . ALA A 1 77 ? -25.167 -29.340 13.905 1.00 89.19 77 ALA A C 1
ATOM 608 O O . ALA A 1 77 ? -25.100 -29.734 12.738 1.00 89.19 77 ALA A O 1
ATOM 609 N N . LEU A 1 78 ? -24.663 -30.041 14.930 1.00 90.19 78 LEU A N 1
ATOM 610 C CA . LEU A 1 78 ? -24.007 -31.341 14.762 1.00 90.19 78 LEU A CA 1
ATOM 611 C C . LEU A 1 78 ? -24.954 -32.401 14.182 1.00 90.19 78 LEU A C 1
ATOM 613 O O . LEU A 1 78 ? -24.555 -33.124 13.272 1.00 90.19 78 LEU A O 1
ATOM 617 N N . SER A 1 79 ? -26.207 -32.480 14.649 1.00 88.00 79 SER A N 1
ATOM 618 C CA . SER A 1 79 ? -27.180 -33.461 14.136 1.00 88.00 79 SER A CA 1
ATOM 619 C C . SER A 1 79 ? -27.569 -33.217 12.674 1.00 88.00 79 SER A C 1
ATOM 621 O O . SER A 1 79 ? -27.946 -34.153 11.973 1.00 88.00 79 SER A O 1
ATOM 623 N N . GLN A 1 80 ? -27.417 -31.982 12.190 1.00 86.69 80 GLN A N 1
ATOM 624 C CA . GLN A 1 80 ? -27.600 -31.599 10.787 1.00 86.69 80 GLN A CA 1
ATOM 625 C C . GLN A 1 80 ? -26.331 -31.765 9.932 1.00 86.69 80 GLN A C 1
ATOM 627 O O . GLN A 1 80 ? -26.334 -31.388 8.760 1.00 86.69 80 GLN A O 1
ATOM 632 N N . GLY A 1 81 ? -25.236 -32.289 10.496 1.00 84.00 81 GLY A N 1
ATOM 633 C CA . GLY A 1 81 ? -23.961 -32.458 9.794 1.00 84.00 81 GLY A CA 1
ATOM 634 C C . GLY A 1 81 ? -23.245 -31.141 9.474 1.00 84.00 81 GLY A C 1
ATOM 635 O O . GLY A 1 81 ? -22.370 -31.114 8.607 1.00 84.00 81 GLY A O 1
ATOM 636 N N . LYS A 1 82 ? -23.609 -30.040 10.143 1.00 87.56 82 LYS A N 1
ATOM 637 C CA . LYS A 1 82 ? -22.969 -28.737 9.941 1.00 87.56 82 LYS A CA 1
ATOM 638 C C . LYS A 1 82 ? -21.665 -28.662 10.729 1.00 87.56 82 LYS A C 1
ATOM 640 O O . LYS A 1 82 ? -21.617 -29.126 11.870 1.00 87.56 82 LYS A O 1
ATOM 645 N N . PRO A 1 83 ? -20.609 -28.055 10.166 1.00 90.12 83 PRO A N 1
ATOM 646 C CA . PRO A 1 83 ? -19.372 -27.851 10.898 1.00 90.12 83 PRO A CA 1
ATOM 647 C C . PRO A 1 83 ? -19.619 -26.917 12.089 1.00 90.12 83 PRO A C 1
ATOM 649 O O . PRO A 1 83 ? -20.142 -25.808 11.936 1.00 90.12 83 PRO A O 1
ATOM 652 N N . VAL A 1 84 ? -19.231 -27.387 13.274 1.00 92.94 84 VAL A N 1
ATOM 653 C CA . VAL A 1 84 ? -19.261 -26.614 14.516 1.00 92.94 84 VAL A CA 1
ATOM 654 C C . VAL A 1 84 ? -17.832 -26.305 14.929 1.00 92.94 84 VAL A C 1
ATOM 656 O O . VAL A 1 84 ? -17.041 -27.213 15.183 1.00 92.94 84 VAL A O 1
ATOM 659 N N . HIS A 1 85 ? -17.508 -25.019 14.993 1.00 93.94 85 HIS A N 1
ATOM 660 C CA . HIS A 1 85 ? -16.207 -24.518 15.416 1.00 93.94 85 HIS A CA 1
ATOM 661 C C . HIS A 1 85 ? -16.327 -23.858 16.783 1.00 93.94 85 HIS A C 1
ATOM 663 O O . HIS A 1 85 ? -17.253 -23.094 17.034 1.00 93.94 85 HIS A O 1
ATOM 669 N N . VAL A 1 86 ? -15.378 -24.119 17.668 1.00 95.00 86 VAL A N 1
ATOM 670 C CA . VAL A 1 86 ? -15.353 -23.563 19.016 1.00 95.00 86 VAL A CA 1
ATOM 671 C C . VAL A 1 86 ? -14.320 -22.456 19.098 1.00 95.00 86 VAL A C 1
ATOM 673 O O . VAL A 1 86 ? -13.139 -22.681 18.843 1.00 95.00 86 VAL A O 1
ATOM 676 N N . ALA A 1 87 ? -14.771 -21.277 19.505 1.00 94.44 87 ALA A N 1
ATOM 677 C CA . ALA A 1 87 ? -13.945 -20.165 19.930 1.00 94.44 87 ALA A CA 1
ATOM 678 C C . ALA A 1 87 ? -13.827 -20.198 21.459 1.00 94.44 87 ALA A C 1
ATOM 680 O O . ALA A 1 87 ? -14.732 -19.756 22.165 1.00 94.44 87 ALA A O 1
ATOM 681 N N . LEU A 1 88 ? -12.734 -20.752 21.981 1.00 91.50 88 LEU A N 1
ATOM 682 C CA . LEU A 1 88 ? -12.506 -20.842 23.421 1.00 91.50 88 LEU A CA 1
ATOM 683 C C . LEU A 1 88 ? -12.060 -19.475 23.953 1.00 91.50 88 LEU A C 1
ATOM 685 O O . LEU A 1 88 ? -10.946 -19.040 23.670 1.00 91.50 88 LEU A O 1
ATOM 689 N N . VAL A 1 89 ? -12.934 -18.794 24.696 1.00 85.81 89 VAL A N 1
ATOM 690 C CA . VAL A 1 89 ? -12.677 -17.438 25.223 1.00 85.81 89 VAL A CA 1
ATOM 691 C C . VAL A 1 89 ? -12.368 -17.422 26.718 1.00 85.81 89 VAL A C 1
ATOM 693 O O . VAL A 1 89 ? -11.727 -16.492 27.194 1.00 85.81 89 VAL A O 1
ATOM 696 N N . HIS A 1 90 ? -12.767 -18.468 27.439 1.00 79.50 90 HIS A N 1
ATOM 697 C CA . HIS A 1 90 ? -12.429 -18.698 28.842 1.00 79.50 90 HIS A CA 1
ATOM 698 C C . HIS A 1 90 ? -11.998 -20.153 29.029 1.00 79.50 90 HIS A C 1
ATOM 700 O O . HIS A 1 90 ? -12.350 -21.013 28.222 1.00 79.50 90 HIS A O 1
ATOM 706 N N . ASP A 1 91 ? -11.238 -20.437 30.088 1.00 83.06 91 ASP A N 1
ATOM 707 C CA . ASP A 1 91 ? -10.890 -21.816 30.423 1.00 83.06 91 ASP A CA 1
ATOM 708 C C . ASP A 1 91 ? -12.154 -22.593 30.815 1.00 83.06 91 ASP A C 1
ATOM 710 O O . ASP A 1 91 ? -12.862 -22.230 31.756 1.00 83.06 91 ASP A O 1
ATOM 714 N N . THR A 1 92 ? -12.501 -23.611 30.029 1.00 86.00 92 THR A N 1
ATOM 715 C CA . THR A 1 92 ? -13.700 -24.415 30.256 1.00 86.00 92 THR A CA 1
ATOM 716 C C . THR A 1 92 ? -13.545 -25.805 29.656 1.00 86.00 92 THR A C 1
ATOM 718 O O . THR A 1 92 ? -12.929 -25.984 28.601 1.00 86.00 92 THR A O 1
ATOM 721 N N . ALA A 1 93 ? -14.113 -26.799 30.336 1.00 85.25 93 ALA A N 1
ATOM 722 C CA . ALA A 1 93 ? -14.174 -28.158 29.828 1.00 85.25 93 ALA A CA 1
ATOM 723 C C . ALA A 1 93 ? -15.184 -28.221 28.674 1.00 85.25 93 ALA A C 1
ATOM 725 O O . ALA A 1 93 ? -16.355 -27.877 28.837 1.00 85.25 93 ALA A O 1
ATOM 726 N N . LEU A 1 94 ? -14.716 -28.659 27.506 1.00 88.50 94 LEU A N 1
ATOM 727 C CA . LEU A 1 94 ? -15.555 -28.826 26.326 1.00 88.50 94 LEU A CA 1
ATOM 728 C C . LEU A 1 94 ? -16.111 -30.255 26.266 1.00 88.50 94 LEU A C 1
ATOM 730 O O . LEU A 1 94 ? -15.365 -31.202 26.530 1.00 88.50 94 LEU A O 1
ATOM 734 N N . PRO A 1 95 ? -17.382 -30.428 25.869 1.00 87.81 95 PRO A N 1
ATOM 735 C CA . PRO A 1 95 ? -17.922 -31.733 25.516 1.00 87.81 95 PRO A CA 1
ATOM 736 C C . PRO A 1 95 ? -17.092 -32.412 24.406 1.00 87.81 95 PRO A C 1
ATOM 738 O O . PRO A 1 95 ? -16.610 -31.720 23.500 1.00 87.81 95 PRO A O 1
ATOM 741 N N . PRO A 1 96 ? -16.914 -33.748 24.442 1.00 84.81 96 PRO A N 1
ATOM 742 C CA . PRO A 1 96 ? -16.083 -34.485 23.482 1.00 84.81 96 PRO A CA 1
ATOM 743 C C . PRO A 1 96 ? -16.560 -34.362 22.025 1.00 84.81 96 PRO A C 1
ATOM 745 O O . PRO A 1 96 ? -15.778 -34.564 21.098 1.00 84.81 96 PRO A O 1
ATOM 748 N N . GLU A 1 97 ? -17.824 -34.002 21.807 1.00 86.69 97 GLU A N 1
ATOM 749 C CA . GLU A 1 97 ? -18.424 -33.797 20.490 1.00 86.69 97 GLU A CA 1
ATOM 750 C C . GLU A 1 97 ? -17.871 -32.549 19.773 1.00 86.69 97 GLU A C 1
ATOM 752 O O . GLU A 1 97 ? -17.884 -32.472 18.543 1.00 86.69 97 GLU A O 1
ATOM 757 N N . LEU A 1 98 ? -17.345 -31.575 20.522 1.00 87.88 98 LEU A N 1
ATOM 758 C CA . LEU A 1 98 ? -16.820 -30.318 19.993 1.00 87.88 98 LEU A CA 1
ATOM 759 C C . LEU A 1 98 ? -15.319 -30.412 19.679 1.00 87.88 98 LEU A C 1
ATOM 761 O O . LEU A 1 98 ? -14.457 -29.906 20.398 1.00 87.88 98 LEU A O 1
ATOM 765 N N . THR A 1 99 ? -15.001 -31.057 18.560 1.00 81.94 99 THR A N 1
ATOM 766 C CA . THR A 1 99 ? -13.617 -31.379 18.168 1.00 81.94 99 THR A CA 1
ATOM 767 C C . THR A 1 99 ? -12.850 -30.221 17.517 1.00 81.94 99 THR A C 1
ATOM 769 O O . THR A 1 99 ? -11.634 -30.109 17.693 1.00 81.94 99 THR A O 1
ATOM 772 N N . SER A 1 100 ? -13.521 -29.334 16.772 1.00 87.25 100 SER A N 1
ATOM 773 C CA . SER A 1 100 ? -12.872 -28.207 16.085 1.00 87.25 100 SER A CA 1
ATOM 774 C C . SER A 1 100 ? -12.755 -26.999 17.011 1.00 87.25 100 SER A C 1
ATOM 776 O O . SER A 1 100 ? -13.654 -26.167 17.060 1.00 87.25 100 SER A O 1
ATOM 778 N N . ARG A 1 101 ? -11.650 -26.895 17.757 1.00 89.56 101 ARG A N 1
ATOM 779 C CA . ARG A 1 101 ? -11.421 -25.813 18.728 1.00 89.56 101 ARG A CA 1
ATOM 780 C C . ARG A 1 101 ? -10.286 -24.874 18.334 1.00 89.56 101 ARG A C 1
ATOM 782 O O . ARG A 1 101 ? -9.230 -25.314 17.883 1.00 89.56 101 ARG A O 1
ATOM 789 N N . TYR A 1 102 ? -10.504 -23.592 18.588 1.00 90.75 102 TYR A N 1
ATOM 790 C CA . TYR A 1 102 ? -9.545 -22.507 18.438 1.00 90.75 102 TYR A CA 1
ATOM 791 C C . TYR A 1 102 ? -9.426 -21.804 19.786 1.00 90.75 102 TYR A C 1
ATOM 793 O O . TYR A 1 102 ? -10.432 -21.394 20.368 1.00 90.75 102 TYR A O 1
ATOM 801 N N . ASP A 1 103 ? -8.204 -21.701 20.302 1.00 89.00 103 ASP A N 1
ATOM 802 C CA . ASP A 1 103 ? -7.946 -21.093 21.606 1.00 89.00 103 ASP A CA 1
ATOM 803 C C . ASP A 1 103 ? -7.742 -19.583 21.464 1.00 89.00 103 ASP A C 1
ATOM 805 O O . ASP A 1 103 ? -6.686 -19.131 21.032 1.00 89.00 103 ASP A O 1
ATOM 809 N N . LEU A 1 104 ? -8.761 -18.792 21.799 1.00 83.62 104 LEU A N 1
ATOM 810 C CA . LEU A 1 104 ? -8.744 -17.337 21.639 1.00 83.62 104 LEU A CA 1
ATOM 811 C C . LEU A 1 104 ? -8.283 -16.602 22.909 1.00 83.62 104 LEU A C 1
ATOM 813 O O . LEU A 1 104 ? -8.232 -15.372 22.896 1.00 83.62 104 LEU A O 1
ATOM 817 N N . ARG A 1 105 ? -7.927 -17.317 23.986 1.00 78.56 105 ARG A N 1
ATOM 818 C CA . ARG A 1 105 ? -7.619 -16.719 25.300 1.00 78.56 105 ARG A CA 1
ATOM 819 C C . ARG A 1 105 ? -6.389 -15.812 25.276 1.00 78.56 105 ARG A C 1
ATOM 821 O O . ARG A 1 105 ? -6.432 -14.732 25.848 1.00 78.56 105 ARG A O 1
ATOM 828 N N . GLY A 1 106 ? -5.325 -16.226 24.584 1.00 71.25 106 GLY A N 1
ATOM 829 C CA . GLY A 1 106 ? -4.111 -15.411 24.423 1.00 71.25 106 GLY A CA 1
ATOM 830 C C . GLY A 1 106 ? -4.117 -14.586 23.134 1.00 71.25 106 GLY A C 1
ATOM 831 O O . GLY A 1 106 ? -3.971 -13.369 23.132 1.00 71.25 106 GLY A O 1
ATOM 832 N N . ARG A 1 107 ? -4.323 -15.238 21.985 1.00 66.44 107 ARG A N 1
ATOM 833 C CA . ARG A 1 107 ? -4.201 -14.610 20.658 1.00 66.44 107 ARG A CA 1
ATOM 834 C C . ARG A 1 107 ? -5.551 -14.368 19.994 1.00 66.44 107 ARG A C 1
ATOM 836 O O . ARG A 1 107 ? -5.736 -14.767 18.846 1.00 66.44 107 ARG A O 1
ATOM 843 N N . PHE A 1 108 ? -6.468 -13.682 20.681 1.00 77.25 108 PHE A N 1
ATOM 844 C CA . PHE A 1 108 ? -7.867 -13.543 20.251 1.00 77.25 108 PHE A CA 1
ATOM 845 C C . PHE A 1 108 ? -8.026 -13.263 18.751 1.00 77.25 108 PHE A C 1
ATOM 847 O O . PHE A 1 108 ? -8.615 -14.070 18.052 1.00 77.25 108 PHE A O 1
ATOM 854 N N . PHE A 1 109 ? -7.453 -12.177 18.218 1.00 65.94 109 PHE A N 1
ATOM 855 C CA . PHE A 1 109 ? -7.641 -11.812 16.806 1.00 65.94 109 PHE A CA 1
ATOM 856 C C . PHE A 1 109 ? -6.933 -12.746 15.823 1.00 65.94 109 PHE A C 1
ATOM 858 O O . PHE A 1 109 ? -7.467 -13.012 14.752 1.00 65.94 109 PHE A O 1
ATOM 865 N N . ALA A 1 110 ? -5.746 -13.257 16.160 1.00 65.75 110 ALA A N 1
ATOM 866 C CA . ALA A 1 110 ? -5.024 -14.156 15.262 1.00 65.75 110 ALA A CA 1
ATOM 867 C C . ALA A 1 110 ? -5.713 -15.526 15.182 1.00 65.75 110 ALA A C 1
ATOM 869 O O . ALA A 1 110 ? -5.834 -16.090 14.097 1.00 65.75 110 ALA A O 1
ATOM 870 N N . GLU A 1 111 ? -6.204 -16.034 16.312 1.00 78.19 111 GLU A N 1
ATOM 871 C CA . GLU A 1 111 ? -6.919 -17.308 16.383 1.00 78.19 111 GLU A CA 1
ATOM 872 C C . GLU A 1 111 ? -8.370 -17.161 15.918 1.00 78.19 111 GLU A C 1
ATOM 874 O O . GLU A 1 111 ? -8.862 -18.047 15.232 1.00 78.19 111 GLU A O 1
ATOM 879 N N . ALA A 1 112 ? -9.022 -16.015 16.146 1.00 78.69 112 ALA A N 1
ATOM 880 C CA . ALA A 1 112 ? -10.295 -15.664 15.510 1.00 78.69 112 ALA A CA 1
ATOM 881 C C . ALA A 1 112 ? -10.153 -15.583 13.988 1.00 78.69 112 ALA A C 1
ATOM 883 O O . ALA A 1 112 ? -11.046 -16.012 13.267 1.00 78.69 112 ALA A O 1
ATOM 884 N N . GLN A 1 113 ? -9.028 -15.073 13.482 1.00 77.94 113 GLN A N 1
ATOM 885 C CA . GLN A 1 113 ? -8.763 -15.038 12.049 1.00 77.94 113 GLN A CA 1
ATOM 886 C C . GLN A 1 113 ? -8.454 -16.431 11.490 1.00 77.94 113 GLN A C 1
ATOM 888 O O . GLN A 1 113 ? -8.959 -16.770 10.426 1.00 77.94 113 GLN A O 1
ATOM 893 N N . ARG A 1 114 ? -7.719 -17.283 12.219 1.00 80.12 114 ARG A N 1
ATOM 894 C CA . ARG A 1 114 ? -7.557 -18.704 11.856 1.00 80.12 114 ARG A CA 1
ATOM 895 C C . ARG A 1 114 ? -8.866 -19.478 11.906 1.00 80.12 114 ARG A C 1
ATOM 897 O O . ARG A 1 114 ? -9.078 -20.349 11.068 1.00 80.12 114 ARG A O 1
ATOM 904 N N . LEU A 1 115 ? -9.730 -19.170 12.869 1.00 88.00 115 LEU A N 1
ATOM 905 C CA . LEU A 1 115 ? -11.085 -19.694 12.939 1.00 88.00 115 LEU A CA 1
ATOM 906 C C . LEU A 1 115 ? -11.860 -19.219 11.715 1.00 88.00 115 LEU A C 1
ATOM 908 O O . LEU A 1 115 ? -12.423 -20.046 11.020 1.00 88.00 115 LEU A O 1
ATOM 912 N N . ALA A 1 116 ? -11.824 -17.929 11.380 1.00 84.06 116 ALA A N 1
ATOM 913 C CA . ALA A 1 116 ? -12.504 -17.392 10.205 1.00 84.06 116 ALA A CA 1
ATOM 914 C C . ALA A 1 116 ? -12.016 -18.044 8.897 1.00 84.06 116 ALA A C 1
ATOM 916 O O . ALA A 1 116 ? -12.825 -18.407 8.048 1.00 84.06 116 ALA A O 1
ATOM 917 N N . GLU A 1 117 ? -10.705 -18.254 8.757 1.00 79.12 117 GLU A N 1
ATOM 918 C CA . GLU A 1 117 ? -10.086 -18.981 7.640 1.00 79.12 117 GLU A CA 1
ATOM 919 C C . GLU A 1 117 ? -10.430 -20.480 7.635 1.00 79.12 117 GLU A C 1
ATOM 921 O O . GLU A 1 117 ? -10.499 -21.094 6.573 1.00 79.12 117 GLU A O 1
ATOM 926 N N . GLY A 1 118 ? -10.618 -21.084 8.811 1.00 78.75 118 GLY A N 1
ATOM 927 C CA . GLY A 1 118 ? -10.990 -22.489 8.975 1.00 78.75 118 GLY A CA 1
ATOM 928 C C . GLY A 1 118 ? -12.479 -22.760 8.766 1.00 78.75 118 GLY A C 1
ATOM 929 O O . GLY A 1 118 ? -12.835 -23.844 8.308 1.00 78.75 118 GLY A O 1
ATOM 930 N N . VAL A 1 119 ? -13.318 -21.769 9.074 1.00 78.12 119 VAL A N 1
ATOM 931 C CA . VAL A 1 119 ? -14.758 -21.757 8.822 1.00 78.12 119 VAL A CA 1
ATOM 932 C C . VAL A 1 119 ? -15.020 -21.554 7.330 1.00 78.12 119 VAL A C 1
ATOM 934 O O . VAL A 1 119 ? -15.941 -22.167 6.801 1.00 78.12 119 VAL A O 1
ATOM 937 N N . GLU A 1 120 ? -14.204 -20.770 6.607 1.00 64.38 120 GLU A N 1
ATOM 938 C CA . GLU A 1 120 ? -14.328 -20.710 5.147 1.00 64.38 120 GLU A CA 1
ATOM 939 C C . GLU A 1 120 ? -14.259 -22.129 4.551 1.00 64.38 120 GLU A C 1
ATOM 941 O O . GLU A 1 120 ? -13.287 -22.855 4.787 1.00 64.38 120 GLU A O 1
ATOM 946 N N . PRO A 1 121 ? -15.251 -22.558 3.746 1.00 52.91 121 PRO A N 1
ATOM 947 C CA . PRO A 1 121 ? -15.206 -23.876 3.149 1.00 52.91 121 PRO A CA 1
ATOM 948 C C . PRO A 1 121 ? -13.909 -23.999 2.347 1.00 52.91 121 PRO A C 1
ATOM 950 O O . PRO A 1 121 ? -13.690 -23.255 1.389 1.00 52.91 121 PRO A O 1
ATOM 953 N N . ARG A 1 122 ? -13.083 -25.008 2.668 1.00 43.53 122 ARG A N 1
ATOM 954 C CA . ARG A 1 122 ? -11.942 -25.476 1.846 1.00 43.53 122 ARG A CA 1
ATOM 955 C C . ARG A 1 122 ? -12.380 -26.015 0.468 1.00 43.53 122 ARG A C 1
ATOM 957 O O . ARG A 1 122 ? -11.669 -26.785 -0.177 1.00 43.53 122 ARG A O 1
ATOM 964 N N . GLY A 1 123 ? -13.542 -25.599 -0.024 1.00 42.16 123 GLY A N 1
ATOM 965 C CA . GLY A 1 123 ? -13.928 -25.707 -1.413 1.00 42.16 123 GLY A CA 1
ATOM 966 C C . GLY A 1 123 ? -13.071 -24.746 -2.217 1.00 42.16 123 GLY A C 1
ATOM 967 O O . GLY A 1 123 ? -13.207 -23.532 -2.101 1.00 42.16 123 GLY A O 1
ATOM 968 N N . LYS A 1 124 ? -12.168 -25.311 -3.024 1.00 37.16 124 LYS A N 1
ATOM 969 C CA . LYS A 1 124 ? -11.524 -24.684 -4.183 1.00 37.16 124 LYS A CA 1
ATOM 970 C C . LYS A 1 124 ? -12.326 -23.459 -4.655 1.00 37.16 124 LYS A C 1
ATOM 972 O O . LYS A 1 124 ? -13.269 -23.626 -5.426 1.00 37.16 124 LYS A O 1
ATOM 977 N N . ARG A 1 125 ? -11.929 -22.233 -4.284 1.00 38.59 125 ARG A N 1
ATOM 978 C CA . ARG A 1 125 ? -12.310 -21.035 -5.050 1.00 38.59 125 ARG A CA 1
ATOM 979 C C . ARG A 1 125 ? -11.588 -21.126 -6.401 1.00 38.59 125 ARG A C 1
ATOM 981 O O . ARG A 1 125 ? -10.629 -20.407 -6.668 1.00 38.59 125 ARG A O 1
ATOM 988 N N . ARG A 1 126 ? -12.003 -22.076 -7.247 1.00 42.47 126 ARG A N 1
ATOM 989 C CA . ARG A 1 126 ? -11.865 -21.927 -8.690 1.00 42.47 126 ARG A CA 1
ATOM 990 C C . ARG A 1 126 ? -12.717 -20.709 -9.043 1.00 42.47 126 ARG A C 1
ATOM 992 O O . ARG A 1 126 ? -13.796 -20.526 -8.492 1.00 42.47 126 ARG A O 1
ATOM 999 N N . PHE A 1 127 ? -12.119 -19.847 -9.854 1.00 41.22 127 PHE A N 1
ATOM 1000 C CA . PHE A 1 127 ? -12.658 -18.613 -10.421 1.00 41.22 127 PHE A CA 1
ATOM 1001 C C . PHE A 1 127 ? -14.193 -18.573 -10.545 1.00 41.22 127 PHE A C 1
ATOM 1003 O O . PHE A 1 127 ? -14.801 -19.550 -10.972 1.00 41.22 127 PHE A O 1
ATOM 1010 N N . PRO A 1 128 ? -14.786 -17.406 -10.260 1.00 51.50 128 PRO A N 1
ATOM 1011 C CA . PRO A 1 128 ? -14.612 -16.306 -11.203 1.00 51.50 128 PRO A CA 1
ATOM 1012 C C . PRO A 1 128 ? -13.839 -15.132 -10.593 1.00 51.50 128 PRO A C 1
ATOM 1014 O O . PRO A 1 128 ? -14.105 -14.701 -9.471 1.00 51.50 128 PRO A O 1
ATOM 1017 N N . LEU A 1 129 ? -12.855 -14.595 -11.328 1.00 56.75 129 LEU A N 1
ATOM 1018 C CA . LEU A 1 129 ? -12.490 -13.188 -11.137 1.00 56.75 129 LEU A CA 1
ATOM 1019 C C . LEU A 1 129 ? -13.768 -12.385 -11.361 1.00 56.75 129 LEU A C 1
ATOM 1021 O O . LEU A 1 129 ? -14.501 -12.674 -12.311 1.00 56.75 129 LEU A O 1
ATOM 1025 N N . SER A 1 130 ? -14.028 -11.366 -10.543 1.00 69.81 130 SER A N 1
ATOM 1026 C CA . SER A 1 130 ? -15.019 -10.372 -10.943 1.00 69.81 130 SER A CA 1
ATOM 1027 C C . SER A 1 130 ? -14.701 -9.876 -12.359 1.00 69.81 130 SER A C 1
ATOM 1029 O O . SER A 1 130 ? -13.524 -9.843 -12.744 1.00 69.81 130 SER A O 1
ATOM 1031 N N . PRO A 1 131 ? -15.706 -9.459 -13.147 1.00 78.69 131 PRO A N 1
ATOM 1032 C CA . PRO A 1 131 ? -15.479 -8.957 -14.502 1.00 78.69 131 PRO A CA 1
ATOM 1033 C C . PRO A 1 131 ? -14.381 -7.886 -14.561 1.00 78.69 131 PRO A C 1
ATOM 1035 O O . PRO A 1 131 ? -13.611 -7.831 -15.512 1.00 78.69 131 PRO A O 1
ATOM 1038 N N . GLN A 1 132 ? -14.240 -7.087 -13.498 1.00 78.69 132 GLN A N 1
ATOM 1039 C CA . GLN A 1 132 ? -13.200 -6.068 -13.372 1.00 78.69 132 GLN A CA 1
ATOM 1040 C C . GLN A 1 132 ? -11.796 -6.657 -13.197 1.00 78.69 132 GLN A C 1
ATOM 1042 O O . GLN A 1 132 ? -10.845 -6.176 -13.803 1.00 78.69 132 GLN A O 1
ATOM 1047 N N . LEU A 1 133 ? -11.644 -7.700 -12.384 1.00 79.88 133 LEU A N 1
ATOM 1048 C CA . LEU A 1 133 ? -10.374 -8.400 -12.217 1.00 79.88 133 LEU A CA 1
ATOM 1049 C C . LEU A 1 133 ? -9.999 -9.210 -13.464 1.00 79.88 133 LEU A C 1
ATOM 1051 O O . LEU A 1 133 ? -8.823 -9.250 -13.823 1.00 79.88 133 LEU A O 1
ATOM 1055 N N . GLY A 1 134 ? -10.990 -9.790 -14.147 1.00 84.50 134 GLY A N 1
ATOM 1056 C CA . GLY A 1 134 ? -10.818 -10.413 -15.460 1.00 84.50 134 GLY A CA 1
ATOM 1057 C C . GLY A 1 134 ? -10.353 -9.400 -16.504 1.00 84.50 134 GLY A C 1
ATOM 1058 O O . GLY A 1 134 ? -9.362 -9.642 -17.188 1.00 84.50 134 GLY A O 1
ATOM 1059 N N . LEU A 1 135 ? -10.984 -8.223 -16.546 1.00 89.06 135 LEU A N 1
ATOM 1060 C CA . LEU A 1 135 ? -10.574 -7.110 -17.401 1.00 89.06 135 LEU A CA 1
ATOM 1061 C C . LEU A 1 135 ? -9.142 -6.661 -17.095 1.00 89.06 135 LEU A C 1
ATOM 1063 O O . LEU A 1 135 ? -8.350 -6.504 -18.013 1.00 89.06 135 LEU A O 1
ATOM 1067 N N . LEU A 1 136 ? -8.771 -6.498 -15.821 1.00 89.81 136 LEU A N 1
ATOM 1068 C CA . LEU A 1 136 ? -7.399 -6.137 -15.445 1.00 89.81 136 LEU A CA 1
ATOM 1069 C C . LEU A 1 136 ? -6.385 -7.191 -15.894 1.00 89.81 136 LEU A C 1
ATOM 1071 O O . LEU A 1 136 ? -5.301 -6.835 -16.348 1.00 89.81 136 LEU A O 1
ATOM 1075 N N . TRP A 1 137 ? -6.729 -8.472 -15.777 1.00 90.94 137 TRP A N 1
ATOM 1076 C CA . TRP A 1 137 ? -5.870 -9.566 -16.217 1.00 90.94 137 TRP A CA 1
ATOM 1077 C C . TRP A 1 137 ? -5.704 -9.567 -17.743 1.00 90.94 137 TRP A C 1
ATOM 1079 O O . TRP A 1 137 ? -4.576 -9.597 -18.230 1.00 90.94 137 TRP A O 1
ATOM 1089 N N . LEU A 1 138 ? -6.800 -9.425 -18.496 1.00 92.38 138 LEU A N 1
ATOM 1090 C CA . LEU A 1 138 ? -6.780 -9.298 -19.958 1.00 92.38 138 LEU A CA 1
ATOM 1091 C C . LEU A 1 138 ? -5.992 -8.067 -20.419 1.00 92.38 138 LEU A C 1
ATOM 1093 O O . LEU A 1 138 ? -5.179 -8.166 -21.333 1.00 92.38 138 LEU A O 1
ATOM 1097 N N . SER A 1 139 ? -6.164 -6.927 -19.752 1.00 93.81 139 SER A N 1
ATOM 1098 C CA . SER A 1 139 ? -5.396 -5.714 -20.032 1.00 93.81 139 SER A CA 1
ATOM 1099 C C . SER A 1 139 ? -3.904 -5.900 -19.760 1.00 93.81 139 SER A C 1
ATOM 1101 O O . SER A 1 139 ? -3.084 -5.404 -20.527 1.00 93.81 139 SER A O 1
ATOM 1103 N N . LEU A 1 140 ? -3.524 -6.628 -18.701 1.00 92.62 140 LEU A N 1
ATOM 1104 C CA . LEU A 1 140 ? -2.122 -6.975 -18.452 1.00 92.62 140 LEU A CA 1
ATOM 1105 C C . LEU A 1 140 ? -1.563 -7.856 -19.573 1.00 92.62 140 LEU A C 1
ATOM 1107 O O . LEU A 1 140 ? -0.460 -7.581 -20.040 1.00 92.62 140 LEU A O 1
ATOM 1111 N N . VAL A 1 141 ? -2.312 -8.862 -20.039 1.00 94.50 141 VAL A N 1
ATOM 1112 C CA . VAL A 1 141 ? -1.913 -9.703 -21.182 1.00 94.50 141 VAL A CA 1
ATOM 1113 C C . VAL A 1 141 ? -1.734 -8.858 -22.438 1.00 94.50 141 VAL A C 1
ATOM 1115 O O . VAL A 1 141 ? -0.671 -8.902 -23.053 1.00 94.50 141 VAL A O 1
ATOM 1118 N N . PHE A 1 142 ? -2.730 -8.045 -22.786 1.00 95.56 142 PHE A N 1
ATOM 1119 C CA . PHE A 1 142 ? -2.693 -7.187 -23.967 1.00 95.56 142 PHE A CA 1
ATOM 1120 C C . PHE A 1 142 ? -1.491 -6.235 -23.944 1.00 95.56 142 PHE A C 1
ATOM 1122 O O . PHE A 1 142 ? -0.697 -6.213 -24.883 1.00 95.56 142 PHE A O 1
ATOM 1129 N N . CYS A 1 143 ? -1.289 -5.515 -22.838 1.00 93.69 143 CYS A N 1
ATOM 1130 C CA . CYS A 1 143 ? -0.133 -4.637 -22.667 1.00 93.69 143 CYS A CA 1
ATOM 1131 C C . CYS A 1 143 ? 1.198 -5.402 -22.728 1.00 93.69 143 CYS A C 1
ATOM 1133 O O . CYS A 1 143 ? 2.170 -4.883 -23.267 1.00 93.69 143 CYS A O 1
ATOM 1135 N N . THR A 1 144 ? 1.255 -6.631 -22.206 1.00 94.25 144 THR A N 1
ATOM 1136 C CA . THR A 1 144 ? 2.458 -7.477 -22.276 1.00 94.25 144 THR A CA 1
ATOM 1137 C C . THR A 1 144 ? 2.785 -7.851 -23.719 1.00 94.25 144 THR A C 1
ATOM 1139 O O . THR A 1 144 ? 3.940 -7.740 -24.116 1.00 94.25 144 THR A O 1
ATOM 1142 N N . LEU A 1 145 ? 1.785 -8.245 -24.514 1.00 95.12 145 LEU A N 1
ATOM 1143 C CA . LEU A 1 145 ? 1.970 -8.601 -25.925 1.00 95.12 145 LEU A CA 1
ATOM 1144 C C . LEU A 1 145 ? 2.432 -7.402 -26.758 1.00 95.12 145 LEU A C 1
ATOM 1146 O O . LEU A 1 145 ? 3.364 -7.531 -27.546 1.00 95.12 145 LEU A O 1
ATOM 1150 N N . VAL A 1 146 ? 1.836 -6.224 -26.549 1.00 93.75 146 VAL A N 1
ATOM 1151 C CA . VAL A 1 146 ? 2.241 -5.001 -27.262 1.00 93.75 146 VAL A CA 1
ATOM 1152 C C . VAL A 1 146 ? 3.659 -4.571 -26.878 1.00 93.75 146 VAL A C 1
ATOM 1154 O O . VAL A 1 146 ? 4.436 -4.177 -27.744 1.00 93.75 146 VAL A O 1
ATOM 1157 N N . LEU A 1 147 ? 4.041 -4.694 -25.604 1.00 90.50 147 LEU A N 1
ATOM 1158 C CA . LEU A 1 147 ? 5.421 -4.440 -25.183 1.00 90.50 147 LEU A CA 1
ATOM 1159 C C . LEU A 1 147 ? 6.397 -5.480 -25.743 1.00 90.50 147 LEU A C 1
ATOM 1161 O O . LEU A 1 147 ? 7.488 -5.112 -26.160 1.00 90.50 147 LEU A O 1
ATOM 1165 N N . ALA A 1 148 ? 6.021 -6.757 -25.810 1.00 92.56 148 ALA A N 1
ATOM 1166 C CA . ALA A 1 148 ? 6.845 -7.782 -26.448 1.00 92.56 148 ALA A CA 1
ATOM 1167 C C . ALA A 1 148 ? 7.052 -7.489 -27.944 1.00 92.56 148 ALA A C 1
ATOM 1169 O O . ALA A 1 148 ? 8.172 -7.612 -28.434 1.00 92.56 148 ALA A O 1
ATOM 1170 N N . LEU A 1 149 ? 6.014 -7.018 -28.645 1.00 92.50 149 LEU A N 1
ATOM 1171 C CA . LEU A 1 149 ? 6.125 -6.568 -30.033 1.00 92.50 149 LEU A CA 1
ATOM 1172 C C . LEU A 1 149 ? 7.109 -5.394 -30.167 1.00 92.50 149 LEU A C 1
ATOM 1174 O O . LEU A 1 149 ? 8.008 -5.447 -31.006 1.00 92.50 149 LEU A O 1
ATOM 1178 N N . GLY A 1 150 ? 7.003 -4.384 -29.297 1.00 87.50 150 GLY A N 1
ATOM 1179 C CA . GLY A 1 150 ? 7.969 -3.281 -29.238 1.00 87.50 150 GLY A CA 1
ATOM 1180 C C . GLY A 1 150 ? 9.396 -3.778 -28.997 1.00 87.50 150 GLY A C 1
ATOM 1181 O O . GLY A 1 150 ? 10.321 -3.386 -29.697 1.00 87.50 150 GLY A O 1
ATOM 1182 N N . ALA A 1 151 ? 9.579 -4.738 -28.085 1.00 89.00 151 ALA A N 1
ATOM 1183 C CA . ALA A 1 151 ? 10.884 -5.345 -27.833 1.00 89.00 151 ALA A CA 1
ATOM 1184 C C . ALA A 1 151 ? 11.469 -6.028 -29.080 1.00 89.00 151 ALA A C 1
ATOM 1186 O O . ALA A 1 151 ? 12.643 -5.848 -29.397 1.00 89.00 151 ALA A O 1
ATOM 1187 N N . THR A 1 152 ? 10.653 -6.786 -29.819 1.00 91.44 152 THR A N 1
ATOM 1188 C CA . THR A 1 152 ? 11.098 -7.426 -31.065 1.00 91.44 152 THR A CA 1
ATOM 1189 C C . THR A 1 152 ? 11.426 -6.412 -32.158 1.00 91.44 152 THR A C 1
ATOM 1191 O O . THR A 1 152 ? 12.416 -6.586 -32.867 1.00 91.44 152 THR A O 1
ATOM 1194 N N . LEU A 1 153 ? 10.645 -5.331 -32.260 1.00 88.44 153 LEU A N 1
ATOM 1195 C CA . LEU A 1 153 ? 10.866 -4.264 -33.230 1.00 88.44 153 LEU A CA 1
ATOM 1196 C C . LEU A 1 153 ? 12.174 -3.524 -32.939 1.00 88.44 153 LEU A C 1
ATOM 1198 O O . LEU A 1 153 ? 13.012 -3.406 -33.830 1.00 88.44 153 LEU A O 1
ATOM 1202 N N . GLY A 1 154 ? 12.394 -3.090 -31.696 1.00 85.00 154 GLY A N 1
ATOM 1203 C CA . GLY A 1 154 ? 13.647 -2.455 -31.291 1.00 85.00 154 GLY A CA 1
ATOM 1204 C C . GLY A 1 154 ? 14.863 -3.359 -31.507 1.00 85.00 154 GLY A C 1
ATOM 1205 O O . GLY A 1 154 ? 15.905 -2.902 -31.977 1.00 85.00 154 GLY A O 1
ATOM 1206 N N . TRP A 1 155 ? 14.736 -4.666 -31.245 1.00 87.94 155 TRP A N 1
ATOM 1207 C CA . TRP A 1 155 ? 15.805 -5.626 -31.524 1.00 87.94 155 TRP A CA 1
ATOM 1208 C C . TRP A 1 155 ? 16.097 -5.723 -33.026 1.00 87.94 155 TRP A C 1
ATOM 1210 O O . TRP A 1 155 ? 17.258 -5.674 -33.425 1.00 87.94 155 TRP A O 1
ATOM 1220 N N . ALA A 1 156 ? 15.069 -5.808 -33.873 1.00 87.88 156 ALA A N 1
ATOM 1221 C CA . ALA A 1 156 ? 15.240 -5.861 -35.323 1.00 87.88 156 ALA A CA 1
ATOM 1222 C C . ALA A 1 156 ? 15.884 -4.579 -35.877 1.00 87.88 156 ALA A C 1
ATOM 1224 O O . ALA A 1 156 ? 16.858 -4.659 -36.625 1.00 87.88 156 ALA A O 1
ATOM 1225 N N . ILE A 1 157 ? 15.401 -3.402 -35.453 1.00 82.69 157 ILE A N 1
ATOM 1226 C CA . ILE A 1 157 ? 16.007 -2.106 -35.797 1.00 82.69 157 ILE A CA 1
ATOM 1227 C C . ILE A 1 157 ? 17.474 -2.098 -35.360 1.00 82.69 157 ILE A C 1
ATOM 1229 O O . ILE A 1 157 ? 18.336 -1.683 -36.128 1.00 82.69 157 ILE A O 1
ATOM 1233 N N . SER A 1 158 ? 17.784 -2.609 -34.163 1.00 81.12 158 SER A N 1
ATOM 1234 C CA . SER A 1 158 ? 19.164 -2.692 -33.691 1.00 81.12 158 SER A CA 1
ATOM 1235 C C . SER A 1 158 ? 20.057 -3.412 -34.694 1.00 81.12 158 SER A C 1
ATOM 1237 O O . SER A 1 158 ? 21.030 -2.820 -35.151 1.00 81.12 158 SER A O 1
ATOM 1239 N N . GLN A 1 159 ? 19.684 -4.629 -35.102 1.00 86.31 159 GLN A N 1
ATOM 1240 C CA . GLN A 1 159 ? 20.477 -5.447 -36.025 1.00 86.31 159 GLN A CA 1
ATOM 1241 C C . GLN A 1 159 ? 20.673 -4.780 -37.394 1.00 86.31 159 GLN A C 1
ATOM 1243 O O . GLN A 1 159 ? 21.772 -4.826 -37.940 1.00 86.31 159 GLN A O 1
ATOM 1248 N N . VAL A 1 160 ? 19.644 -4.108 -37.923 1.00 87.56 160 VAL A N 1
ATOM 1249 C CA . VAL A 1 160 ? 19.724 -3.391 -39.211 1.00 87.56 160 VAL A CA 1
ATOM 1250 C C . VAL A 1 160 ? 20.698 -2.214 -39.142 1.00 87.56 160 VAL A C 1
ATOM 1252 O O . VAL A 1 160 ? 21.442 -1.964 -40.088 1.00 87.56 160 VAL A O 1
ATOM 1255 N N . TYR A 1 161 ? 20.719 -1.497 -38.019 1.00 79.50 161 TYR A N 1
ATOM 1256 C CA . TYR A 1 161 ? 21.574 -0.327 -37.850 1.00 79.50 161 TYR A CA 1
ATOM 1257 C C . TYR A 1 161 ? 22.989 -0.662 -37.362 1.00 79.50 161 TYR A C 1
ATOM 1259 O O . TYR A 1 161 ? 23.843 0.221 -37.434 1.00 79.50 161 TYR A O 1
ATOM 1267 N N . VAL A 1 162 ? 23.273 -1.892 -36.897 1.00 76.75 162 VAL A N 1
ATOM 1268 C CA . VAL A 1 162 ? 24.627 -2.319 -36.474 1.00 76.75 162 VAL A CA 1
ATOM 1269 C C . VAL A 1 162 ? 25.701 -1.937 -37.508 1.00 76.75 162 VAL A C 1
ATOM 1271 O O . VAL A 1 162 ? 26.674 -1.299 -37.104 1.00 76.75 162 VAL A O 1
ATOM 1274 N N . PRO A 1 163 ? 25.549 -2.260 -38.809 1.00 77.31 163 PRO A N 1
ATOM 1275 C CA . PRO A 1 163 ? 26.559 -1.931 -39.816 1.00 77.31 163 PRO A CA 1
ATOM 1276 C C . PRO A 1 163 ? 26.516 -0.474 -40.308 1.00 77.31 163 PRO A C 1
ATOM 1278 O O . PRO A 1 163 ? 27.503 -0.005 -40.863 1.00 77.31 163 PRO A O 1
ATOM 1281 N N . VAL A 1 164 ? 25.400 0.244 -40.132 1.00 78.88 164 VAL A N 1
ATOM 1282 C CA . VAL A 1 164 ? 25.179 1.573 -40.744 1.00 78.88 164 VAL A CA 1
ATOM 1283 C C . VAL A 1 164 ? 25.469 2.712 -39.771 1.00 78.88 164 VAL A C 1
ATOM 1285 O O . VAL A 1 164 ? 26.083 3.712 -40.129 1.00 78.88 164 VAL A O 1
ATOM 1288 N N . HIS A 1 165 ? 24.995 2.587 -38.534 1.00 75.94 165 HIS A N 1
ATOM 1289 C CA . HIS A 1 165 ? 25.102 3.634 -37.532 1.00 75.94 165 HIS A CA 1
ATOM 1290 C C . HIS A 1 165 ? 25.075 3.011 -36.135 1.00 75.94 165 HIS A C 1
ATOM 1292 O O . HIS A 1 165 ? 24.016 2.840 -35.523 1.00 75.94 165 HIS A O 1
ATOM 1298 N N . ALA A 1 166 ? 26.264 2.742 -35.589 1.00 66.62 166 ALA A N 1
ATOM 1299 C CA . ALA A 1 166 ? 26.431 2.057 -34.307 1.00 66.62 166 ALA A CA 1
ATOM 1300 C C . ALA A 1 166 ? 25.622 2.704 -33.165 1.00 66.62 166 ALA A C 1
ATOM 1302 O O . ALA A 1 166 ? 25.044 1.996 -32.345 1.00 66.62 166 ALA A O 1
ATOM 1303 N N . GLY A 1 167 ? 25.513 4.039 -33.140 1.00 61.59 167 GLY A N 1
ATOM 1304 C CA . GLY A 1 167 ? 24.630 4.752 -32.211 1.00 61.59 167 GLY A CA 1
ATOM 1305 C C . GLY A 1 167 ? 23.167 4.297 -32.305 1.00 61.59 167 GLY A C 1
ATOM 1306 O O . GLY A 1 167 ? 22.616 3.794 -31.328 1.00 61.59 167 GLY A O 1
ATOM 1307 N N . MET A 1 168 ? 22.522 4.437 -33.469 1.00 67.06 168 MET A N 1
ATOM 1308 C CA . MET A 1 168 ? 21.114 4.051 -33.662 1.00 67.06 168 MET A CA 1
ATOM 1309 C C . MET A 1 168 ? 20.864 2.574 -33.339 1.00 67.06 168 MET A C 1
ATOM 1311 O O . MET A 1 168 ? 19.866 2.250 -32.698 1.00 67.06 168 MET A O 1
ATOM 1315 N N . ALA A 1 169 ? 21.807 1.692 -33.689 1.00 68.00 169 ALA A N 1
ATOM 1316 C CA . ALA A 1 169 ? 21.745 0.271 -33.350 1.00 68.00 169 ALA A CA 1
ATOM 1317 C C . ALA A 1 169 ? 21.629 0.043 -31.836 1.00 68.00 169 ALA A C 1
ATOM 1319 O O . ALA A 1 169 ? 20.817 -0.750 -31.354 1.00 68.00 169 ALA A O 1
ATOM 1320 N N . ARG A 1 170 ? 22.440 0.772 -31.067 1.00 65.19 170 ARG A N 1
ATOM 1321 C CA . ARG A 1 170 ? 22.485 0.689 -29.605 1.00 65.19 170 ARG A CA 1
ATOM 1322 C C . ARG A 1 170 ? 21.249 1.301 -28.962 1.00 65.19 170 ARG A C 1
ATOM 1324 O O . ARG A 1 170 ? 20.735 0.719 -28.013 1.00 65.19 170 ARG A O 1
ATOM 1331 N N . LEU A 1 171 ? 20.753 2.424 -29.489 1.00 68.19 171 LEU A N 1
ATOM 1332 C CA . LEU A 1 171 ? 19.499 3.038 -29.045 1.00 68.19 171 LEU A CA 1
ATOM 1333 C C . LEU A 1 171 ? 18.324 2.075 -29.233 1.00 68.19 171 LEU A C 1
ATOM 1335 O O . LEU A 1 171 ? 17.556 1.852 -28.305 1.00 68.19 171 LEU A O 1
ATOM 1339 N N . ALA A 1 172 ? 18.213 1.452 -30.402 1.00 73.88 172 ALA A N 1
ATOM 1340 C CA . ALA A 1 172 ? 17.151 0.496 -30.678 1.00 73.88 172 ALA A CA 1
ATOM 1341 C C . ALA A 1 172 ? 17.228 -0.747 -29.767 1.00 73.88 172 ALA A C 1
ATOM 1343 O O . ALA A 1 172 ? 16.215 -1.179 -29.225 1.00 73.88 172 ALA A O 1
ATOM 1344 N N . PHE A 1 173 ? 18.433 -1.260 -29.487 1.00 78.12 173 PHE A N 1
ATOM 1345 C CA . PHE A 1 173 ? 18.630 -2.352 -28.521 1.00 78.12 173 PHE A CA 1
ATOM 1346 C C . PHE A 1 173 ? 18.212 -1.967 -27.093 1.00 78.12 173 PHE A C 1
ATOM 1348 O O . PHE A 1 173 ? 17.600 -2.742 -26.360 1.00 78.12 173 PHE A O 1
ATOM 1355 N N . ALA A 1 174 ? 18.538 -0.746 -26.693 1.00 68.06 174 ALA A N 1
ATOM 1356 C CA . ALA A 1 174 ? 18.191 -0.163 -25.409 1.00 68.06 174 ALA A CA 1
ATOM 1357 C C . ALA A 1 174 ? 16.670 -0.057 -25.180 1.00 68.06 174 ALA A C 1
ATOM 1359 O O . ALA A 1 174 ? 16.149 -0.422 -24.116 1.00 68.06 174 ALA A O 1
ATOM 1360 N N . LEU A 1 175 ? 15.957 0.443 -26.190 1.00 76.31 175 LEU A N 1
ATOM 1361 C CA . LEU A 1 175 ? 14.499 0.547 -26.185 1.00 76.31 175 LEU A CA 1
ATOM 1362 C C . LEU A 1 175 ? 13.863 -0.858 -26.205 1.00 76.31 175 LEU A C 1
ATOM 1364 O O . LEU A 1 175 ? 12.961 -1.134 -25.408 1.00 76.31 175 LEU A O 1
ATOM 1368 N N . ALA A 1 176 ? 14.446 -1.795 -26.962 1.00 81.69 176 ALA A N 1
ATOM 1369 C CA . ALA A 1 176 ? 14.042 -3.198 -26.972 1.00 81.69 176 ALA A CA 1
ATOM 1370 C C . ALA A 1 176 ? 14.138 -3.862 -25.591 1.00 81.69 176 ALA A C 1
ATOM 1372 O O . ALA A 1 176 ? 13.185 -4.484 -25.113 1.00 81.69 176 ALA A O 1
ATOM 1373 N N . LEU A 1 177 ? 15.280 -3.696 -24.916 1.00 78.50 177 LEU A N 1
ATOM 1374 C CA . LEU A 1 177 ? 15.527 -4.244 -23.583 1.00 78.50 177 LEU A CA 1
ATOM 1375 C C . LEU A 1 177 ? 14.547 -3.672 -22.552 1.00 78.50 177 LEU A C 1
ATOM 1377 O O . LEU A 1 177 ? 14.034 -4.397 -21.699 1.00 78.50 177 LEU A O 1
ATOM 1381 N N . THR A 1 178 ? 14.244 -2.379 -22.654 1.00 75.88 178 THR A N 1
ATOM 1382 C CA . THR A 1 178 ? 13.241 -1.721 -21.809 1.00 75.88 178 THR A CA 1
ATOM 1383 C C . THR A 1 178 ? 11.876 -2.373 -21.969 1.00 75.88 178 THR A C 1
ATOM 1385 O O . THR A 1 178 ? 11.238 -2.739 -20.976 1.00 75.88 178 THR A O 1
ATOM 1388 N N . ASN A 1 179 ? 11.423 -2.522 -23.211 1.00 84.88 179 ASN A N 1
ATOM 1389 C CA . ASN A 1 179 ? 10.135 -3.118 -23.534 1.00 84.88 179 ASN A CA 1
ATOM 1390 C C . ASN A 1 179 ? 10.063 -4.581 -23.051 1.00 84.88 179 ASN A C 1
ATOM 1392 O O . ASN A 1 179 ? 9.068 -4.976 -22.437 1.00 84.88 179 ASN A O 1
ATOM 1396 N N . ALA A 1 180 ? 11.152 -5.347 -23.189 1.00 83.56 180 ALA A N 1
ATOM 1397 C CA . ALA A 1 180 ? 11.255 -6.722 -22.696 1.00 83.56 180 ALA A CA 1
ATOM 1398 C C . ALA A 1 180 ? 11.157 -6.817 -21.161 1.00 83.56 180 ALA A C 1
ATOM 1400 O O . ALA A 1 180 ? 10.391 -7.622 -20.626 1.00 83.56 180 ALA A O 1
ATOM 1401 N N . LEU A 1 181 ? 11.885 -5.967 -20.428 1.00 79.06 181 LEU A N 1
ATOM 1402 C CA . LEU A 1 181 ? 11.833 -5.935 -18.962 1.00 79.06 181 LEU A CA 1
ATOM 1403 C C . LEU A 1 181 ? 10.466 -5.466 -18.443 1.00 79.06 181 LEU A C 1
ATOM 1405 O O . LEU A 1 181 ? 9.966 -5.994 -17.446 1.00 79.06 181 LEU A O 1
ATOM 1409 N N . SER A 1 182 ? 9.838 -4.520 -19.143 1.00 81.44 182 SER A N 1
ATOM 1410 C CA . SER A 1 182 ? 8.467 -4.073 -18.867 1.00 81.44 182 SER A CA 1
ATOM 1411 C C . SER A 1 182 ? 7.478 -5.226 -18.992 1.00 81.44 182 SER A C 1
ATOM 1413 O O . SER A 1 182 ? 6.682 -5.460 -18.080 1.00 81.44 182 SER A O 1
ATOM 1415 N N . ALA A 1 183 ? 7.562 -5.976 -20.095 1.00 86.44 183 ALA A N 1
ATOM 1416 C CA . ALA A 1 183 ? 6.729 -7.144 -20.349 1.00 86.44 183 ALA A CA 1
ATOM 1417 C C . ALA A 1 183 ? 6.926 -8.212 -19.260 1.00 86.44 183 ALA A C 1
ATOM 1419 O O . ALA A 1 183 ? 5.949 -8.669 -18.666 1.00 86.44 183 ALA A O 1
ATOM 1420 N N . ALA A 1 184 ? 8.174 -8.534 -18.898 1.00 82.31 184 ALA A N 1
ATOM 1421 C CA . ALA A 1 184 ? 8.475 -9.467 -17.808 1.00 82.31 184 ALA A CA 1
ATOM 1422 C C . ALA A 1 184 ? 7.876 -9.015 -16.459 1.00 82.31 184 ALA A C 1
ATOM 1424 O O . ALA A 1 184 ? 7.358 -9.827 -15.686 1.00 82.31 184 ALA A O 1
ATOM 1425 N N . GLY A 1 185 ? 7.883 -7.708 -16.185 1.00 81.19 185 GLY A N 1
ATOM 1426 C CA . GLY A 1 185 ? 7.226 -7.119 -15.020 1.00 81.19 185 GLY A CA 1
ATOM 1427 C C . GLY A 1 185 ? 5.720 -7.316 -14.994 1.00 81.19 185 GLY A C 1
ATOM 1428 O O . GLY A 1 185 ? 5.166 -7.695 -13.959 1.00 81.19 185 GLY A O 1
ATOM 1429 N N . LEU A 1 186 ? 5.054 -7.096 -16.127 1.00 87.62 186 LEU A N 1
ATOM 1430 C CA . LEU A 1 186 ? 3.616 -7.327 -16.249 1.00 87.62 186 LEU A CA 1
ATOM 1431 C C . LEU A 1 186 ? 3.270 -8.810 -16.085 1.00 87.62 186 LEU A C 1
ATOM 1433 O O . LEU A 1 186 ? 2.311 -9.116 -15.379 1.00 87.62 186 LEU A O 1
ATOM 1437 N N . VAL A 1 187 ? 4.091 -9.728 -16.609 1.00 86.88 187 VAL A N 1
ATOM 1438 C CA . VAL A 1 187 ? 3.949 -11.175 -16.362 1.00 86.88 187 VAL A CA 1
ATOM 1439 C C . VAL A 1 187 ? 4.059 -11.487 -14.867 1.00 86.88 187 VAL A C 1
ATOM 1441 O O . VAL A 1 187 ? 3.225 -12.205 -14.312 1.00 86.88 187 VAL A O 1
ATOM 1444 N N . ALA A 1 188 ? 5.029 -10.898 -14.162 1.00 82.75 188 ALA A N 1
ATOM 1445 C CA . ALA A 1 188 ? 5.154 -11.072 -12.717 1.00 82.75 188 ALA A CA 1
ATOM 1446 C C . ALA A 1 188 ? 3.931 -10.526 -11.952 1.00 82.75 188 ALA A C 1
ATOM 1448 O O . ALA A 1 188 ? 3.472 -11.151 -10.988 1.00 82.75 188 ALA A O 1
ATOM 1449 N N . LEU A 1 189 ? 3.370 -9.387 -12.376 1.00 84.25 189 LEU A N 1
ATOM 1450 C CA . LEU A 1 189 ? 2.130 -8.846 -11.809 1.00 84.25 189 LEU A CA 1
ATOM 1451 C C . LEU A 1 189 ? 0.933 -9.750 -12.109 1.00 84.25 189 LEU A C 1
ATOM 1453 O O . LEU A 1 189 ? 0.130 -9.981 -11.213 1.00 84.25 189 LEU A O 1
ATOM 1457 N N . MET A 1 190 ? 0.851 -10.318 -13.309 1.00 86.81 190 MET A N 1
ATOM 1458 C CA . MET A 1 190 ? -0.186 -11.261 -13.722 1.00 86.81 190 MET A CA 1
ATOM 1459 C C . MET A 1 190 ? -0.161 -12.537 -12.868 1.00 86.81 190 MET A C 1
ATOM 1461 O O . MET A 1 190 ? -1.199 -12.954 -12.352 1.00 86.81 190 MET A O 1
ATOM 1465 N N . ILE A 1 191 ? 1.025 -13.106 -12.615 1.00 81.94 191 ILE A N 1
ATOM 1466 C CA . ILE A 1 191 ? 1.206 -14.256 -11.710 1.00 81.94 191 ILE A CA 1
ATOM 1467 C C . ILE A 1 191 ? 0.784 -13.890 -10.281 1.00 81.94 191 ILE A C 1
ATOM 1469 O O . ILE A 1 191 ? 0.098 -14.662 -9.607 1.00 81.94 191 ILE A O 1
ATOM 1473 N N . ARG A 1 192 ? 1.169 -12.705 -9.791 1.00 80.00 192 ARG A N 1
ATOM 1474 C CA . ARG A 1 192 ? 0.779 -12.233 -8.451 1.00 80.00 192 ARG A CA 1
ATOM 1475 C C . ARG A 1 192 ? -0.718 -11.951 -8.342 1.00 80.00 192 ARG A C 1
ATOM 1477 O O . ARG A 1 192 ? -1.285 -12.215 -7.285 1.00 80.00 192 ARG A O 1
ATOM 1484 N N . LEU A 1 193 ? -1.345 -11.449 -9.404 1.00 82.38 193 LEU A N 1
ATOM 1485 C CA . LEU A 1 193 ? -2.785 -11.215 -9.504 1.00 82.38 193 LEU A CA 1
ATOM 1486 C C . LEU A 1 193 ? -3.548 -12.542 -9.484 1.00 82.38 193 LEU A C 1
ATOM 1488 O O . LEU A 1 193 ? -4.475 -12.690 -8.693 1.00 82.38 193 LEU A O 1
ATOM 1492 N N . ALA A 1 194 ? -3.090 -13.539 -10.248 1.00 79.12 194 ALA A N 1
ATOM 1493 C CA . ALA A 1 194 ? -3.648 -14.892 -10.245 1.00 79.12 194 ALA A CA 1
ATOM 1494 C C . ALA A 1 194 ? -3.541 -15.563 -8.865 1.00 79.12 194 ALA A C 1
ATOM 1496 O O . ALA A 1 194 ? -4.474 -16.217 -8.409 1.00 79.12 194 ALA A O 1
ATOM 1497 N N . ARG A 1 195 ? -2.426 -15.342 -8.156 1.00 74.81 195 ARG A N 1
ATOM 1498 C CA . ARG A 1 195 ? -2.219 -15.817 -6.776 1.00 74.81 195 ARG A CA 1
ATOM 1499 C C . ARG A 1 195 ? -2.905 -14.946 -5.715 1.00 74.81 195 ARG A C 1
ATOM 1501 O O . ARG A 1 195 ? -2.718 -15.214 -4.533 1.00 74.81 195 ARG A O 1
ATOM 1508 N N . ARG A 1 196 ? -3.622 -13.883 -6.108 1.00 68.12 196 ARG A N 1
ATOM 1509 C CA . ARG A 1 196 ? -4.183 -12.844 -5.225 1.00 68.12 196 ARG A CA 1
ATOM 1510 C C . ARG A 1 196 ? -3.181 -12.321 -4.185 1.00 68.12 196 ARG A C 1
ATOM 1512 O O . ARG A 1 196 ? -3.561 -12.021 -3.074 1.00 68.12 196 ARG A O 1
ATOM 1519 N N . LYS A 1 197 ? -1.893 -12.185 -4.508 1.00 66.31 197 LYS A N 1
ATOM 1520 C CA . LYS A 1 197 ? -0.863 -11.621 -3.596 1.00 66.31 197 LYS A CA 1
ATOM 1521 C C . LYS A 1 197 ? -0.479 -10.181 -3.946 1.00 66.31 197 LYS A C 1
ATOM 1523 O O . LYS A 1 197 ? 0.549 -9.673 -3.499 1.00 66.31 197 LYS A O 1
ATOM 1528 N N . ILE A 1 198 ? -1.249 -9.544 -4.821 1.00 69.31 198 ILE A N 1
ATOM 1529 C CA . ILE A 1 198 ? -0.935 -8.236 -5.392 1.00 69.31 198 ILE A CA 1
ATOM 1530 C C . ILE A 1 198 ? -1.654 -7.112 -4.646 1.00 69.31 198 ILE A C 1
ATOM 1532 O O . ILE A 1 198 ? -2.780 -7.277 -4.190 1.00 69.31 198 ILE A O 1
ATOM 1536 N N . SER A 1 199 ? -0.997 -5.954 -4.552 1.00 70.00 199 SER A N 1
ATOM 1537 C CA . SER A 1 199 ? -1.604 -4.737 -4.010 1.00 70.00 199 SER A CA 1
ATOM 1538 C C . SER A 1 199 ? -2.114 -3.827 -5.139 1.00 70.00 199 SER A C 1
ATOM 1540 O O . SER A 1 199 ? -1.464 -3.762 -6.190 1.00 70.00 199 SER A O 1
ATOM 1542 N N . PRO A 1 200 ? -3.189 -3.042 -4.921 1.00 70.12 200 PRO A N 1
ATOM 1543 C CA . PRO A 1 200 ? -3.648 -2.034 -5.884 1.00 70.12 200 PRO A CA 1
ATOM 1544 C C . PRO A 1 200 ? -2.548 -1.038 -6.275 1.00 70.12 200 PRO A C 1
ATOM 1546 O O . PRO A 1 200 ? -2.472 -0.566 -7.408 1.00 70.12 200 PRO A O 1
ATOM 1549 N N . TRP A 1 201 ? -1.636 -0.732 -5.349 1.00 67.19 201 TRP A N 1
ATOM 1550 C CA . TRP A 1 201 ? -0.463 0.089 -5.636 1.00 67.19 201 TRP A CA 1
ATOM 1551 C C . TRP A 1 201 ? 0.455 -0.548 -6.691 1.00 67.19 201 TRP A C 1
ATOM 1553 O O . TRP A 1 201 ? 0.801 0.115 -7.663 1.00 67.19 201 TRP A O 1
ATOM 1563 N N . SER A 1 202 ? 0.779 -1.838 -6.564 1.00 72.56 202 SER A N 1
ATOM 1564 C CA . SER A 1 202 ? 1.639 -2.545 -7.523 1.00 72.56 202 SER A CA 1
ATOM 1565 C C . SER A 1 202 ? 1.054 -2.581 -8.939 1.00 72.56 202 SER A C 1
ATOM 1567 O O . SER A 1 202 ? 1.806 -2.473 -9.902 1.00 72.56 202 SER A O 1
ATOM 1569 N N . LEU A 1 203 ? -0.272 -2.688 -9.075 1.00 81.50 203 LEU A N 1
ATOM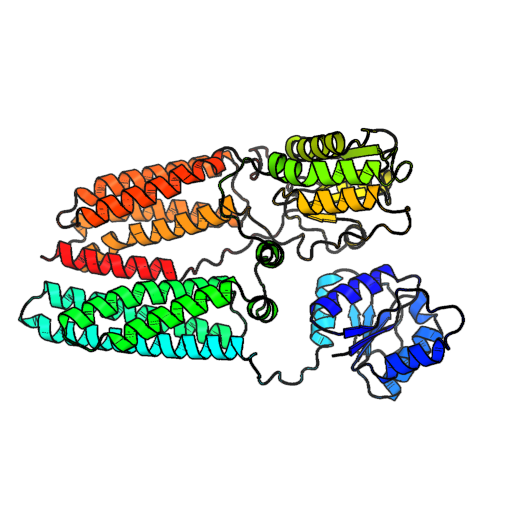 1570 C CA . LEU A 1 203 ? -0.941 -2.606 -10.378 1.00 81.50 203 LEU A CA 1
ATOM 1571 C C . LEU A 1 203 ? -0.857 -1.202 -10.984 1.00 81.50 203 LEU A C 1
ATOM 1573 O O . LEU A 1 203 ? -0.540 -1.068 -12.162 1.00 81.50 203 LEU A O 1
ATOM 1577 N N . ARG A 1 204 ? -1.090 -0.151 -10.184 1.00 80.81 204 ARG A N 1
ATOM 1578 C CA . ARG A 1 204 ? -0.957 1.246 -10.644 1.00 80.81 204 ARG A CA 1
ATOM 1579 C C . ARG A 1 204 ? 0.454 1.558 -11.130 1.00 80.81 204 ARG A C 1
ATOM 1581 O O . ARG A 1 204 ? 0.596 2.265 -12.124 1.00 80.81 204 ARG A O 1
ATOM 1588 N N . GLU A 1 205 ? 1.465 1.057 -10.426 1.00 75.50 205 GLU A N 1
ATOM 1589 C CA . GLU A 1 205 ? 2.871 1.168 -10.829 1.00 75.50 205 GLU A CA 1
ATOM 1590 C C . GLU A 1 205 ? 3.137 0.405 -12.130 1.00 75.50 205 GLU A C 1
ATOM 1592 O O . GLU A 1 205 ? 3.744 0.961 -13.038 1.00 75.50 205 GLU A O 1
ATOM 1597 N N . GLY A 1 206 ? 2.623 -0.824 -12.258 1.00 80.62 206 GLY A N 1
ATOM 1598 C CA . GLY A 1 206 ? 2.734 -1.624 -13.481 1.00 80.62 206 GLY A CA 1
ATOM 1599 C C . GLY A 1 206 ? 2.184 -0.904 -14.710 1.00 80.62 206 GLY A C 1
ATOM 1600 O O . GLY A 1 206 ? 2.916 -0.692 -15.670 1.00 80.62 206 GLY A O 1
ATOM 1601 N N . PHE A 1 207 ? 0.932 -0.439 -14.650 1.00 86.62 207 PHE A N 1
ATOM 1602 C CA . PHE A 1 207 ? 0.322 0.306 -15.758 1.00 86.62 207 PHE A CA 1
ATOM 1603 C C . PHE A 1 207 ? 1.017 1.649 -16.032 1.00 86.62 207 PHE A C 1
ATOM 1605 O O . PHE A 1 207 ? 1.080 2.086 -17.178 1.00 86.62 207 PHE A O 1
ATOM 1612 N N . SER A 1 208 ? 1.578 2.305 -15.010 1.00 79.50 208 SER A N 1
ATOM 1613 C CA . SER A 1 208 ? 2.410 3.498 -15.213 1.00 79.50 208 SER A CA 1
ATOM 1614 C C . SER A 1 208 ? 3.721 3.196 -15.927 1.00 79.50 208 SER A C 1
ATOM 1616 O O . SER A 1 208 ? 4.110 3.963 -16.804 1.00 79.50 208 SER A O 1
ATOM 1618 N N . ALA A 1 209 ? 4.383 2.090 -15.586 1.00 76.00 209 ALA A N 1
ATOM 1619 C CA . ALA A 1 209 ? 5.577 1.643 -16.291 1.00 76.00 209 ALA A CA 1
ATOM 1620 C C . ALA A 1 209 ? 5.255 1.298 -17.754 1.00 76.00 209 ALA A C 1
ATOM 1622 O O . ALA A 1 209 ? 6.015 1.672 -18.639 1.00 76.00 209 ALA A O 1
ATOM 1623 N N . THR A 1 210 ? 4.093 0.687 -18.023 1.00 83.69 210 THR A N 1
ATOM 1624 C CA . THR A 1 210 ? 3.603 0.443 -19.390 1.00 83.69 210 THR A CA 1
ATOM 1625 C C . THR A 1 210 ? 3.422 1.736 -20.175 1.00 83.69 210 THR A C 1
ATOM 1627 O O . THR A 1 210 ? 3.937 1.842 -21.280 1.00 83.69 210 THR A O 1
ATOM 1630 N N . LEU A 1 211 ? 2.731 2.736 -19.612 1.00 84.12 211 LEU A N 1
ATOM 1631 C CA . LEU A 1 211 ? 2.546 4.035 -20.272 1.00 84.12 211 LEU A CA 1
ATOM 1632 C C . LEU A 1 211 ? 3.885 4.675 -20.648 1.00 84.12 211 LEU A C 1
ATOM 1634 O O . LEU A 1 211 ? 4.014 5.226 -21.735 1.00 84.12 211 LEU A O 1
ATOM 1638 N N . PHE A 1 212 ? 4.875 4.577 -19.761 1.00 78.31 212 PHE A N 1
ATOM 1639 C CA . PHE A 1 212 ? 6.215 5.094 -20.008 1.00 78.31 212 PHE A CA 1
ATOM 1640 C C . PHE A 1 212 ? 6.947 4.305 -21.105 1.00 78.31 212 PHE A C 1
ATOM 1642 O O . PHE A 1 212 ? 7.499 4.906 -22.020 1.00 78.31 212 PHE A O 1
ATOM 1649 N N . ALA A 1 213 ? 6.900 2.971 -21.060 1.00 78.44 213 ALA A N 1
ATOM 1650 C CA . ALA A 1 213 ? 7.519 2.102 -22.060 1.00 78.44 213 ALA A CA 1
ATOM 1651 C C . ALA A 1 213 ? 6.925 2.295 -23.471 1.00 78.44 213 ALA A C 1
ATOM 1653 O O . ALA A 1 213 ? 7.653 2.337 -24.458 1.00 78.44 213 ALA A O 1
ATOM 1654 N N . LEU A 1 214 ? 5.611 2.515 -23.574 1.00 83.94 214 LEU A N 1
ATOM 1655 C CA . LEU A 1 214 ? 4.933 2.719 -24.858 1.00 83.94 214 LEU A CA 1
ATOM 1656 C C . LEU A 1 214 ? 5.347 4.008 -25.581 1.00 83.94 214 LEU A C 1
ATOM 1658 O O . LEU A 1 214 ? 5.287 4.050 -26.807 1.00 83.94 214 LEU A O 1
ATOM 1662 N N . VAL A 1 215 ? 5.807 5.039 -24.860 1.00 80.31 215 VAL A N 1
ATOM 1663 C CA . VAL A 1 215 ? 6.387 6.241 -25.490 1.00 80.31 215 VAL A CA 1
ATOM 1664 C C . VAL A 1 215 ? 7.618 5.866 -26.316 1.00 80.31 215 VAL A C 1
ATOM 1666 O O . VAL A 1 215 ? 7.782 6.350 -27.432 1.00 80.31 215 VAL A O 1
ATOM 1669 N N . PHE A 1 216 ? 8.451 4.960 -25.805 1.00 77.19 216 PHE A N 1
ATOM 1670 C CA . PHE A 1 216 ? 9.635 4.475 -26.512 1.00 77.19 216 PHE A CA 1
ATOM 1671 C C . PHE A 1 216 ? 9.278 3.583 -27.690 1.00 77.19 216 PHE A C 1
ATOM 1673 O O . PHE A 1 216 ? 9.831 3.758 -28.771 1.00 77.19 216 PHE A O 1
ATOM 1680 N N . ALA A 1 217 ? 8.295 2.702 -27.517 1.00 79.38 217 ALA A N 1
ATOM 1681 C CA . ALA A 1 217 ? 7.804 1.883 -28.616 1.00 79.38 217 ALA A CA 1
ATOM 1682 C C . ALA A 1 217 ? 7.231 2.737 -29.768 1.00 79.38 217 ALA A C 1
ATOM 1684 O O . ALA A 1 217 ? 7.443 2.438 -30.940 1.00 79.38 217 ALA A O 1
ATOM 1685 N N . LEU A 1 218 ? 6.582 3.867 -29.461 1.00 82.81 218 LEU A N 1
ATOM 1686 C CA . LEU A 1 218 ? 6.151 4.829 -30.482 1.00 82.81 218 LEU A CA 1
ATOM 1687 C C . LEU A 1 218 ? 7.336 5.463 -31.229 1.00 82.81 218 LEU A C 1
ATOM 1689 O O . LEU A 1 218 ? 7.251 5.650 -32.443 1.00 82.81 218 LEU A O 1
ATOM 1693 N N . ILE A 1 219 ? 8.448 5.749 -30.548 1.00 77.81 219 ILE A N 1
ATOM 1694 C CA . ILE A 1 219 ? 9.680 6.235 -31.192 1.00 77.81 219 ILE A CA 1
ATOM 1695 C C . ILE A 1 219 ? 10.245 5.170 -32.144 1.00 77.81 219 ILE A C 1
ATOM 1697 O O . ILE A 1 219 ? 10.566 5.490 -33.286 1.00 77.81 219 ILE A O 1
ATOM 1701 N N . GLU A 1 220 ? 10.291 3.900 -31.733 1.00 79.06 220 GLU A N 1
ATOM 1702 C CA . GLU A 1 220 ? 10.726 2.788 -32.596 1.00 79.06 220 GLU A CA 1
ATOM 1703 C C . GLU A 1 220 ? 9.855 2.676 -33.856 1.00 79.06 220 GLU A C 1
ATOM 1705 O O . GLU A 1 220 ? 10.376 2.529 -34.961 1.00 79.06 220 GLU A O 1
ATOM 1710 N N . THR A 1 221 ? 8.531 2.828 -33.725 1.00 84.81 221 THR A N 1
ATOM 1711 C CA . THR A 1 221 ? 7.637 2.805 -34.896 1.00 84.81 221 THR A CA 1
ATOM 1712 C C . THR A 1 221 ? 7.840 3.978 -35.847 1.00 84.81 221 THR A C 1
ATOM 1714 O O . THR A 1 221 ? 7.641 3.812 -37.048 1.00 84.81 221 THR A O 1
ATOM 1717 N N . LEU A 1 222 ? 8.246 5.150 -35.342 1.00 82.75 222 LEU A N 1
ATOM 1718 C CA . LEU A 1 222 ? 8.598 6.296 -36.183 1.00 82.75 222 LEU A CA 1
ATOM 1719 C C . LEU A 1 222 ? 9.862 6.015 -36.997 1.00 82.75 222 LEU A C 1
ATOM 1721 O O . LEU A 1 222 ? 9.894 6.343 -38.177 1.00 82.75 222 LEU A O 1
ATOM 1725 N N . ILE A 1 223 ? 10.863 5.380 -36.381 1.00 76.44 223 ILE A N 1
ATOM 1726 C CA . ILE A 1 223 ? 12.120 5.006 -37.042 1.00 76.44 223 ILE A CA 1
ATOM 1727 C C . ILE A 1 223 ? 11.869 3.931 -38.109 1.00 76.44 223 ILE A C 1
ATOM 1729 O O . ILE A 1 223 ? 12.365 4.043 -39.224 1.00 76.44 223 ILE A O 1
ATOM 1733 N N . ALA A 1 224 ? 11.076 2.906 -37.787 1.00 80.44 224 ALA A N 1
ATOM 1734 C CA . ALA A 1 224 ? 10.828 1.771 -38.677 1.00 80.44 224 ALA A CA 1
ATOM 1735 C C . ALA A 1 224 ? 9.668 1.964 -39.671 1.00 80.44 224 ALA A C 1
ATOM 1737 O O . ALA A 1 224 ? 9.356 1.037 -40.41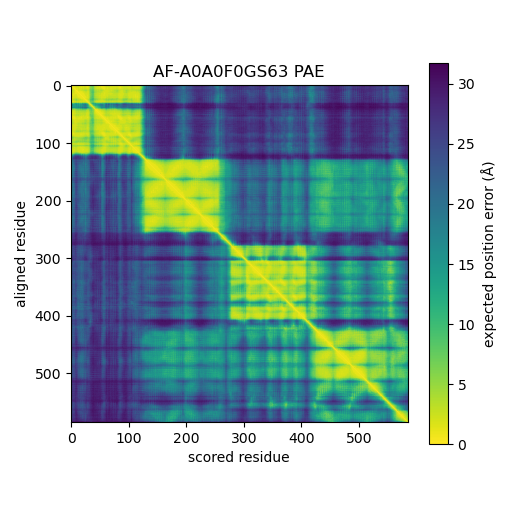4 1.00 80.44 224 ALA A O 1
ATOM 1738 N N . GLY A 1 225 ? 8.957 3.098 -39.646 1.00 84.00 225 GLY A N 1
ATOM 1739 C CA . GLY A 1 225 ? 7.747 3.298 -40.461 1.00 84.00 225 GLY A CA 1
ATOM 1740 C C . GLY A 1 225 ? 6.609 2.311 -40.146 1.00 84.00 225 GLY A C 1
ATOM 1741 O O . GLY A 1 225 ? 5.748 2.056 -40.983 1.00 84.00 225 GLY A O 1
ATOM 1742 N N . SER A 1 226 ? 6.609 1.728 -38.946 1.00 86.56 226 SER A N 1
ATOM 1743 C CA . SER A 1 226 ? 5.662 0.689 -38.527 1.00 86.56 226 SER A CA 1
ATOM 1744 C C . SER A 1 226 ? 4.326 1.275 -38.038 1.00 86.56 226 SER A C 1
ATOM 1746 O O . SER A 1 226 ? 4.270 2.429 -37.598 1.00 86.56 226 SER A O 1
ATOM 1748 N N . PRO A 1 227 ? 3.223 0.500 -38.058 1.00 89.44 227 PRO A N 1
ATOM 1749 C CA . PRO A 1 227 ? 1.926 0.974 -37.583 1.00 89.44 227 PRO A CA 1
ATOM 1750 C C . PRO A 1 227 ? 1.955 1.351 -36.092 1.00 89.44 227 PRO A C 1
ATOM 1752 O O . PRO A 1 227 ? 2.320 0.553 -35.230 1.00 89.44 227 PRO A O 1
ATOM 1755 N N . LYS A 1 228 ? 1.504 2.573 -35.781 1.00 89.94 228 LYS A N 1
ATOM 1756 C CA . LYS A 1 228 ? 1.505 3.154 -34.421 1.00 89.94 228 LYS A CA 1
ATOM 1757 C C . LYS A 1 228 ? 0.301 2.737 -33.573 1.00 89.94 228 LYS A C 1
ATOM 1759 O O . LYS A 1 228 ? 0.343 2.808 -32.345 1.00 89.94 228 LYS A O 1
ATOM 1764 N N . TRP A 1 229 ? -0.791 2.334 -34.225 1.00 90.06 229 TRP A N 1
ATOM 1765 C CA . TRP A 1 229 ? -2.083 2.108 -33.575 1.00 90.06 229 TRP A CA 1
ATOM 1766 C C . TRP A 1 229 ? -2.054 1.073 -32.430 1.00 90.06 229 TRP A C 1
ATOM 1768 O O . TRP A 1 229 ? -2.704 1.353 -31.421 1.00 90.06 229 TRP A O 1
ATOM 1778 N N . PRO A 1 230 ? -1.285 -0.043 -32.469 1.00 89.94 230 PRO A N 1
ATOM 1779 C CA . PRO A 1 230 ? -1.290 -1.016 -31.371 1.00 89.94 230 PRO A CA 1
ATOM 1780 C C . PRO A 1 230 ? -0.783 -0.404 -30.059 1.00 89.94 230 PRO A C 1
ATOM 1782 O O . PRO A 1 230 ? -1.336 -0.649 -28.986 1.00 89.94 230 PRO A O 1
ATOM 1785 N N . TYR A 1 231 ? 0.229 0.459 -30.155 1.00 90.50 231 TYR A N 1
ATOM 1786 C CA . TYR A 1 231 ? 0.847 1.144 -29.022 1.00 90.50 231 TYR A CA 1
ATOM 1787 C C . TYR A 1 231 ? -0.045 2.255 -28.461 1.00 90.50 231 TYR A C 1
ATOM 1789 O O . TYR A 1 231 ? -0.128 2.424 -27.245 1.00 90.50 231 TYR A O 1
ATOM 1797 N N . LEU A 1 232 ? -0.770 2.973 -29.328 1.00 91.25 232 LEU A N 1
ATOM 1798 C CA . LEU A 1 232 ? -1.761 3.971 -28.908 1.00 91.25 232 LEU A CA 1
ATOM 1799 C C . LEU A 1 232 ? -2.930 3.320 -28.155 1.00 91.25 232 LEU A C 1
ATOM 1801 O O . LEU A 1 232 ? -3.328 3.810 -27.097 1.00 91.25 232 LEU A O 1
ATOM 1805 N N . VAL A 1 233 ? -3.434 2.185 -28.652 1.00 93.44 233 VAL A N 1
ATOM 1806 C CA . VAL A 1 233 ? -4.498 1.417 -27.986 1.00 93.44 233 VAL A CA 1
ATOM 1807 C C . VAL A 1 233 ? -4.011 0.870 -26.643 1.00 93.44 233 VAL A C 1
ATOM 1809 O O . VAL A 1 233 ? -4.697 1.036 -25.635 1.00 93.44 233 VAL A O 1
ATOM 1812 N N . ALA A 1 234 ? -2.803 0.300 -26.576 1.00 91.25 234 ALA A N 1
ATOM 1813 C CA . ALA A 1 234 ? -2.205 -0.130 -25.309 1.00 91.25 234 ALA A CA 1
ATOM 1814 C C . ALA A 1 234 ? -2.024 1.027 -24.318 1.00 91.25 234 ALA A C 1
ATOM 1816 O O . ALA A 1 234 ? -2.255 0.851 -23.121 1.00 91.25 234 ALA A O 1
ATOM 1817 N N . GLY A 1 235 ? -1.688 2.224 -24.806 1.00 90.12 235 GLY A N 1
ATOM 1818 C CA . GLY A 1 235 ? -1.581 3.427 -23.984 1.00 90.12 235 GLY A CA 1
ATOM 1819 C C . GLY A 1 235 ? -2.926 3.815 -23.375 1.00 90.12 235 GLY A C 1
ATOM 1820 O O . GLY A 1 235 ? -3.029 4.015 -22.163 1.00 90.12 235 GLY A O 1
ATOM 1821 N N . ALA A 1 236 ? -3.983 3.840 -24.189 1.00 92.38 236 ALA A N 1
ATOM 1822 C CA . ALA A 1 236 ? -5.338 4.109 -23.720 1.00 92.38 236 ALA A CA 1
ATOM 1823 C C . ALA A 1 236 ? -5.810 3.062 -22.692 1.00 92.38 236 ALA A C 1
ATOM 1825 O O . ALA A 1 236 ? -6.325 3.427 -21.633 1.00 92.38 236 ALA A O 1
ATOM 1826 N N . VAL A 1 237 ? -5.565 1.772 -22.952 1.00 93.94 237 VAL A N 1
ATOM 1827 C CA . VAL A 1 237 ? -5.910 0.666 -22.041 1.00 93.94 237 VAL A CA 1
ATOM 1828 C C . VAL A 1 237 ? -5.152 0.774 -20.717 1.00 93.94 237 VAL A C 1
ATOM 1830 O O . VAL A 1 237 ? -5.761 0.658 -19.651 1.00 93.94 237 VAL A O 1
ATOM 1833 N N . ALA A 1 238 ? -3.844 1.039 -20.749 1.00 90.94 238 ALA A N 1
ATOM 1834 C CA . ALA A 1 238 ? -3.031 1.192 -19.545 1.00 90.94 238 ALA A CA 1
ATOM 1835 C C . ALA A 1 238 ? -3.482 2.398 -18.704 1.00 90.94 238 ALA A C 1
ATOM 1837 O O . ALA A 1 238 ? -3.587 2.294 -17.477 1.00 90.94 238 ALA A O 1
ATOM 1838 N N . LEU A 1 239 ? -3.819 3.523 -19.346 1.00 90.00 239 LEU A N 1
ATOM 1839 C CA . LEU A 1 239 ? -4.360 4.702 -18.668 1.00 90.00 239 LEU A CA 1
ATOM 1840 C C . LEU A 1 239 ? -5.720 4.404 -18.026 1.00 90.00 239 LEU A C 1
ATOM 1842 O O . LEU A 1 239 ? -5.910 4.680 -16.838 1.00 90.00 239 LEU A O 1
ATOM 1846 N N . ALA A 1 240 ? -6.638 3.792 -18.776 1.00 88.94 240 ALA A N 1
ATOM 1847 C CA . ALA A 1 240 ? -7.958 3.413 -18.286 1.00 88.94 240 ALA A CA 1
ATOM 1848 C C . ALA A 1 240 ? -7.863 2.436 -17.105 1.00 88.94 240 ALA A C 1
ATOM 1850 O O . ALA A 1 240 ? -8.512 2.642 -16.080 1.00 88.94 240 ALA A O 1
ATOM 1851 N N . CYS A 1 241 ? -6.992 1.426 -17.185 1.00 89.19 241 CYS A N 1
ATOM 1852 C CA . CYS A 1 241 ? -6.778 0.466 -16.102 1.00 89.19 241 CYS A CA 1
ATOM 1853 C C . CYS A 1 241 ? -6.140 1.113 -14.872 1.00 89.19 241 CYS A C 1
ATOM 1855 O O . CYS A 1 241 ? -6.546 0.828 -13.747 1.00 89.19 241 CYS A O 1
ATOM 1857 N N . ARG A 1 242 ? -5.189 2.037 -15.048 1.00 86.50 242 ARG A N 1
ATOM 1858 C CA . ARG A 1 242 ? -4.635 2.815 -13.932 1.00 86.50 242 ARG A CA 1
ATOM 1859 C C . ARG A 1 242 ? -5.723 3.626 -13.221 1.00 86.50 242 ARG A C 1
ATOM 1861 O O . ARG A 1 242 ? -5.760 3.636 -11.987 1.00 86.50 242 ARG A O 1
ATOM 1868 N N . VAL A 1 243 ? -6.609 4.281 -13.977 1.00 80.81 243 VAL A N 1
ATOM 1869 C CA . VAL A 1 243 ? -7.759 5.016 -13.428 1.00 80.81 243 VAL A CA 1
ATOM 1870 C C . VAL A 1 243 ? -8.719 4.058 -12.723 1.00 80.81 243 VAL A C 1
ATOM 1872 O O . VAL A 1 243 ? -9.072 4.313 -11.571 1.00 80.81 243 VAL A O 1
ATOM 1875 N N . LEU A 1 244 ? -9.062 2.929 -13.346 1.00 83.00 244 LEU A N 1
ATOM 1876 C CA . LEU A 1 244 ? -9.934 1.900 -12.782 1.00 83.00 244 LEU A CA 1
ATOM 1877 C C . LEU A 1 244 ? -9.397 1.381 -11.447 1.00 83.00 244 LEU A C 1
ATOM 1879 O O . LEU A 1 244 ? -10.119 1.410 -10.457 1.00 83.00 244 LEU A O 1
ATOM 1883 N N . VAL A 1 245 ? -8.122 0.986 -11.376 1.00 80.56 245 VAL A N 1
ATOM 1884 C CA . VAL A 1 245 ? -7.501 0.522 -10.124 1.00 80.56 245 VAL A CA 1
ATOM 1885 C C . VAL A 1 245 ? -7.501 1.626 -9.066 1.00 80.56 245 VAL A C 1
ATOM 1887 O O . VAL A 1 245 ? -7.656 1.337 -7.889 1.00 80.56 245 VAL A O 1
ATOM 1890 N N . SER A 1 246 ? -7.351 2.896 -9.457 1.00 71.31 246 SER A N 1
ATOM 1891 C CA . SER A 1 246 ? -7.370 4.013 -8.504 1.00 71.31 246 SER A CA 1
ATOM 1892 C C . SER A 1 246 ? -8.760 4.389 -7.982 1.00 71.31 246 SER A C 1
ATOM 1894 O O . SER A 1 246 ? -8.854 5.017 -6.929 1.00 71.31 246 SER A O 1
ATOM 1896 N N . ARG A 1 247 ? -9.824 4.069 -8.730 1.00 67.75 247 ARG A N 1
ATOM 1897 C CA . ARG A 1 247 ? -11.193 4.533 -8.454 1.00 67.75 247 ARG A CA 1
ATOM 1898 C C . ARG A 1 247 ? -12.159 3.411 -8.077 1.00 67.75 247 ARG A C 1
ATOM 1900 O O . ARG A 1 247 ? -13.161 3.687 -7.425 1.00 67.75 247 ARG A O 1
ATOM 1907 N N . SER A 1 248 ? -11.894 2.169 -8.478 1.00 65.81 248 SER A N 1
ATOM 1908 C CA . SER A 1 248 ? -12.828 1.061 -8.286 1.00 65.81 248 SER A CA 1
ATOM 1909 C C . SER A 1 248 ? -12.779 0.524 -6.861 1.00 65.81 248 SER A C 1
ATOM 1911 O O . SER A 1 248 ? -11.811 -0.105 -6.432 1.00 65.81 248 SER A O 1
ATOM 1913 N N . ARG A 1 249 ? -13.890 0.707 -6.144 1.00 56.06 249 ARG A N 1
ATOM 1914 C CA . ARG A 1 249 ? -14.121 0.106 -4.828 1.00 56.06 249 ARG A CA 1
ATOM 1915 C C . ARG A 1 249 ? -14.055 -1.423 -4.883 1.00 56.06 249 ARG A C 1
ATOM 1917 O O . ARG A 1 249 ? -13.484 -2.029 -3.985 1.00 56.06 249 ARG A O 1
ATOM 1924 N N . THR A 1 250 ? -14.595 -2.033 -5.933 1.00 62.47 250 THR A N 1
ATOM 1925 C CA . THR A 1 250 ? -14.650 -3.492 -6.108 1.00 62.47 250 THR A CA 1
ATOM 1926 C C . THR A 1 250 ? -13.250 -4.094 -6.250 1.00 62.47 250 THR A C 1
ATOM 1928 O O . THR A 1 250 ? -12.924 -5.055 -5.561 1.00 62.47 250 THR A O 1
ATOM 1931 N N . VAL A 1 251 ? -12.372 -3.465 -7.042 1.00 66.75 251 VAL A N 1
ATOM 1932 C CA . VAL A 1 251 ? -10.961 -3.883 -7.184 1.00 66.75 251 VAL A CA 1
ATOM 1933 C C . VAL A 1 251 ? -10.233 -3.843 -5.837 1.00 66.75 251 VAL A C 1
ATOM 1935 O O . VAL A 1 251 ? -9.471 -4.751 -5.514 1.00 66.75 251 VAL A O 1
ATOM 1938 N N . HIS A 1 252 ? -10.485 -2.807 -5.036 1.00 60.53 252 HIS A N 1
ATOM 1939 C CA . HIS A 1 252 ? -9.896 -2.664 -3.706 1.00 60.53 252 HIS A CA 1
ATOM 1940 C C . HIS A 1 252 ? -10.433 -3.675 -2.681 1.00 60.53 252 HIS A C 1
ATOM 1942 O O . HIS A 1 252 ? -9.686 -4.060 -1.788 1.00 60.53 252 HIS A O 1
ATOM 1948 N N . LEU A 1 253 ? -11.697 -4.092 -2.796 1.00 55.41 253 LEU A N 1
ATOM 1949 C CA . LEU A 1 253 ? -12.318 -5.078 -1.906 1.00 55.41 253 LEU A CA 1
ATOM 1950 C C . LEU A 1 253 ? -11.857 -6.514 -2.194 1.00 55.41 253 LEU A C 1
ATOM 1952 O O . LEU A 1 253 ? -11.783 -7.325 -1.280 1.00 55.41 253 LEU A O 1
ATOM 1956 N N . GLU A 1 254 ? -11.548 -6.838 -3.450 1.00 59.97 254 GLU A N 1
ATOM 1957 C CA . GLU A 1 254 ? -11.225 -8.213 -3.864 1.00 59.97 254 GLU A CA 1
ATOM 1958 C C . GLU A 1 254 ? -9.731 -8.572 -3.795 1.00 59.97 254 GLU A C 1
ATOM 1960 O O . GLU A 1 254 ? -9.363 -9.744 -3.945 1.00 59.97 254 GLU A O 1
ATOM 1965 N N . MET A 1 255 ? -8.860 -7.586 -3.568 1.00 63.78 255 MET A N 1
ATOM 1966 C CA . MET A 1 255 ? -7.423 -7.784 -3.367 1.00 63.78 255 MET A CA 1
ATOM 1967 C C . MET A 1 255 ? -7.106 -7.788 -1.871 1.00 63.78 255 MET A C 1
ATOM 1969 O O . MET A 1 255 ? -7.612 -6.921 -1.162 1.00 63.78 255 MET A O 1
ATOM 1973 N N . PRO A 1 256 ? -6.235 -8.686 -1.367 1.00 47.09 256 PRO A N 1
ATOM 1974 C CA . PRO A 1 256 ? -5.813 -8.613 0.021 1.00 47.09 256 PRO A CA 1
ATOM 1975 C C . PRO A 1 256 ? -5.053 -7.310 0.215 1.00 47.09 256 PRO A C 1
ATOM 1977 O O . PRO A 1 256 ? -3.933 -7.118 -0.273 1.00 47.09 256 PRO A O 1
ATOM 1980 N N . THR A 1 257 ? -5.689 -6.382 0.917 1.00 48.19 257 THR A N 1
ATOM 1981 C CA . THR A 1 257 ? -5.120 -5.097 1.294 1.00 48.19 257 THR A CA 1
ATOM 1982 C C . THR A 1 257 ? -4.087 -5.328 2.396 1.00 48.19 257 THR A C 1
ATOM 1984 O O . THR A 1 257 ? -4.242 -4.945 3.547 1.00 48.19 257 THR A O 1
ATOM 1987 N N . GLY A 1 258 ? -2.949 -5.927 2.033 1.00 35.78 258 GLY A N 1
ATOM 1988 C CA . GLY A 1 258 ? -1.790 -6.082 2.918 1.00 35.78 258 GLY A CA 1
ATOM 1989 C C . GLY A 1 258 ? -1.120 -4.754 3.297 1.00 35.78 258 GLY A C 1
ATOM 1990 O O . GLY A 1 258 ? -0.108 -4.748 3.991 1.00 35.78 258 GLY A O 1
ATOM 1991 N N . LYS A 1 259 ? -1.645 -3.616 2.827 1.00 38.81 259 LYS A N 1
ATOM 1992 C CA . LYS A 1 259 ? -1.210 -2.267 3.192 1.00 38.81 259 LYS A CA 1
ATOM 1993 C C . LYS A 1 259 ? -2.449 -1.385 3.300 1.00 38.81 259 LYS A C 1
ATOM 1995 O O . LYS A 1 259 ? -3.234 -1.339 2.357 1.00 38.81 259 LYS A O 1
ATOM 2000 N N . GLY A 1 260 ? -2.607 -0.731 4.452 1.00 37.62 260 GLY A N 1
ATOM 2001 C CA . GLY A 1 260 ? -3.777 0.051 4.864 1.00 37.62 260 GLY A CA 1
ATOM 2002 C C . GLY A 1 260 ? -4.099 1.263 3.986 1.00 37.62 260 GLY A C 1
ATOM 2003 O O . GLY A 1 260 ? -3.963 2.407 4.419 1.00 37.62 260 GLY A O 1
ATOM 2004 N N . ASP A 1 261 ? -4.573 1.008 2.769 1.00 36.12 261 ASP A N 1
ATOM 2005 C CA . ASP A 1 261 ? -5.120 1.999 1.836 1.00 36.12 261 ASP A CA 1
ATOM 2006 C C . ASP A 1 261 ? -6.643 2.188 2.029 1.00 36.12 261 ASP A C 1
ATOM 2008 O O . ASP A 1 261 ? -7.301 2.833 1.213 1.00 36.12 261 ASP A O 1
ATOM 2012 N N . ASP A 1 262 ? -7.217 1.702 3.143 1.00 39.47 262 ASP A N 1
ATOM 2013 C CA . ASP A 1 262 ? -8.641 1.875 3.495 1.00 39.47 262 ASP A CA 1
ATOM 2014 C C . ASP A 1 262 ? -9.081 3.349 3.633 1.00 39.47 262 ASP A C 1
ATOM 2016 O O . ASP A 1 262 ? -10.272 3.641 3.681 1.00 39.47 262 ASP A O 1
ATOM 2020 N N . ARG A 1 263 ? -8.150 4.311 3.550 1.00 38.31 263 ARG A N 1
ATOM 2021 C CA . ARG A 1 263 ? -8.453 5.749 3.427 1.00 38.31 263 ARG A CA 1
ATOM 2022 C C . ARG A 1 263 ? -8.915 6.206 2.042 1.00 38.31 263 ARG A C 1
ATOM 2024 O O . ARG A 1 263 ? -9.410 7.323 1.912 1.00 38.31 263 ARG A O 1
ATOM 2031 N N . ILE A 1 264 ? -8.797 5.386 0.995 1.00 37.75 264 ILE A N 1
ATOM 2032 C CA . ILE A 1 264 ? -9.307 5.759 -0.338 1.00 37.75 264 ILE A CA 1
ATOM 2033 C C . ILE A 1 264 ? -10.844 5.683 -0.384 1.00 37.75 264 ILE A C 1
ATOM 2035 O O . ILE A 1 264 ? -11.467 6.438 -1.132 1.00 37.75 264 ILE A O 1
ATOM 2039 N N . ARG A 1 265 ? -11.478 4.867 0.476 1.00 35.38 265 ARG A N 1
ATOM 2040 C CA . ARG A 1 265 ? -12.947 4.758 0.541 1.00 35.38 265 ARG A CA 1
ATOM 2041 C C . ARG A 1 265 ? -13.625 6.061 0.988 1.00 35.38 265 ARG A C 1
ATOM 2043 O O . ARG A 1 265 ? -14.714 6.343 0.501 1.00 35.38 265 ARG A O 1
ATOM 2050 N N . GLY A 1 266 ? -12.961 6.886 1.806 1.00 35.81 266 GLY A N 1
ATOM 2051 C CA . GLY A 1 266 ? -13.449 8.222 2.185 1.00 35.81 266 GLY A CA 1
ATOM 2052 C C . GLY A 1 266 ? -13.258 9.297 1.102 1.00 35.81 266 GLY A C 1
ATOM 2053 O O . GLY A 1 266 ? -14.079 10.198 0.964 1.00 35.81 266 GLY A O 1
ATOM 2054 N N . ARG A 1 267 ? -12.223 9.192 0.251 1.00 35.47 267 ARG A N 1
ATOM 2055 C CA . ARG A 1 267 ? -11.887 10.231 -0.754 1.00 35.47 267 ARG A CA 1
ATOM 2056 C C . ARG A 1 267 ? -12.675 10.160 -2.063 1.00 35.47 267 ARG A C 1
ATOM 2058 O O . ARG A 1 267 ? -12.673 11.126 -2.820 1.00 35.47 267 ARG A O 1
ATOM 2065 N N . LEU A 1 268 ? -13.342 9.045 -2.359 1.00 32.22 268 LEU A N 1
ATOM 2066 C CA . LEU A 1 268 ? -14.106 8.886 -3.605 1.00 32.22 268 LEU A CA 1
ATOM 2067 C C . LEU A 1 268 ? -15.437 9.660 -3.627 1.00 32.22 268 LEU A C 1
ATOM 2069 O O . LEU A 1 268 ? -16.033 9.778 -4.693 1.00 32.22 268 LEU A O 1
ATOM 2073 N N . LYS A 1 269 ? -15.864 10.245 -2.497 1.00 33.25 269 LYS A N 1
ATOM 2074 C CA . LYS A 1 269 ? -17.068 11.089 -2.402 1.00 33.25 269 LYS A CA 1
ATOM 2075 C C . LYS A 1 269 ? -16.840 12.598 -2.606 1.00 33.25 269 LYS A C 1
ATOM 2077 O O . LYS A 1 269 ? -17.797 13.354 -2.493 1.00 33.25 269 LYS A O 1
ATOM 2082 N N . GLY A 1 270 ? -15.643 13.074 -2.959 1.00 28.12 270 GLY A N 1
ATOM 2083 C CA . GLY A 1 270 ? -15.480 14.509 -3.228 1.00 28.12 270 GLY A CA 1
ATOM 2084 C C . GLY A 1 270 ? -14.144 14.903 -3.844 1.00 28.12 270 GLY A C 1
ATOM 2085 O O . GLY A 1 270 ? -13.079 14.685 -3.275 1.00 28.12 270 GLY A O 1
ATOM 2086 N N . LEU A 1 271 ? -14.202 15.532 -5.016 1.00 32.34 271 LEU A N 1
ATOM 2087 C CA . LEU A 1 271 ? -13.095 16.285 -5.602 1.00 32.34 271 LEU A CA 1
ATOM 2088 C C . LEU A 1 271 ? -12.567 17.345 -4.619 1.00 32.34 271 LEU A C 1
ATOM 2090 O O . LEU A 1 271 ? -13.333 18.204 -4.196 1.00 32.34 271 LEU A O 1
ATOM 2094 N N . ARG A 1 272 ? -11.250 17.348 -4.355 1.00 31.45 272 ARG A N 1
ATOM 2095 C CA . ARG A 1 272 ? -10.391 18.555 -4.321 1.00 31.45 272 ARG A CA 1
ATOM 2096 C C . ARG A 1 272 ? -8.904 18.189 -4.182 1.00 31.45 272 ARG A C 1
ATOM 2098 O O . ARG A 1 272 ? -8.459 17.623 -3.187 1.00 31.45 272 ARG A O 1
ATOM 2105 N N . LEU A 1 273 ? -8.124 18.563 -5.198 1.00 34.75 273 LEU A N 1
ATOM 2106 C CA . LEU A 1 273 ? -6.671 18.746 -5.126 1.00 34.75 273 LEU A CA 1
ATOM 2107 C C . LEU A 1 273 ? -6.390 20.078 -4.418 1.00 34.75 273 LEU A C 1
ATOM 2109 O O . LEU A 1 273 ? -6.926 21.105 -4.821 1.00 34.75 273 LEU A O 1
ATOM 2113 N N . GLY A 1 274 ? -5.526 20.085 -3.399 1.00 29.56 274 GLY A N 1
ATOM 2114 C CA . GLY A 1 274 ? -5.135 21.337 -2.747 1.00 29.56 274 GLY A CA 1
ATOM 2115 C C . GLY A 1 274 ? -4.232 21.190 -1.523 1.00 29.56 274 GLY A C 1
ATOM 2116 O O . GLY A 1 274 ? -4.699 21.173 -0.397 1.00 29.56 274 GLY A O 1
ATOM 2117 N N . ARG A 1 275 ? -2.919 21.128 -1.766 1.00 33.41 275 ARG A N 1
ATOM 2118 C CA . ARG A 1 275 ? -1.815 21.631 -0.919 1.00 33.41 275 ARG A CA 1
ATOM 2119 C C . ARG A 1 275 ? -1.902 21.511 0.629 1.00 33.41 275 ARG A C 1
ATOM 2121 O O . ARG A 1 275 ? -2.440 22.358 1.327 1.00 33.41 275 ARG A O 1
ATOM 2128 N N . ARG A 1 276 ? -1.000 20.653 1.129 1.00 42.12 276 ARG A N 1
ATOM 2129 C CA . ARG A 1 276 ? 0.101 20.974 2.072 1.00 42.12 276 ARG A CA 1
ATOM 2130 C C . ARG A 1 276 ? -0.269 21.538 3.463 1.00 42.12 276 ARG A C 1
ATOM 2132 O O . ARG A 1 276 ? -0.078 22.723 3.725 1.00 42.12 276 ARG A O 1
ATOM 2139 N N . ARG A 1 277 ? -0.399 20.638 4.447 1.00 38.12 277 ARG A N 1
ATOM 2140 C CA . ARG A 1 277 ? 0.192 20.796 5.803 1.00 38.12 277 ARG A CA 1
ATOM 2141 C C . ARG A 1 277 ? -0.268 21.987 6.674 1.00 38.12 277 ARG A C 1
ATOM 2143 O O . ARG A 1 277 ? 0.395 22.290 7.653 1.00 38.12 277 ARG A O 1
ATOM 2150 N N . ARG A 1 278 ? -1.375 22.651 6.349 1.00 42.75 278 ARG A N 1
ATOM 2151 C CA . ARG A 1 278 ? -2.036 23.661 7.207 1.00 42.75 278 ARG A CA 1
ATOM 2152 C C . ARG A 1 278 ? -3.467 23.222 7.566 1.00 42.75 278 ARG A C 1
ATOM 2154 O O . ARG A 1 278 ? -4.364 24.047 7.653 1.00 42.75 278 ARG A O 1
ATOM 2161 N N . GLN A 1 279 ? -3.690 21.907 7.633 1.00 56.19 279 GLN A N 1
ATOM 2162 C CA . GLN A 1 279 ? -4.992 21.316 7.329 1.00 56.19 279 GLN A CA 1
ATOM 2163 C C . GLN A 1 279 ? -5.836 20.935 8.542 1.00 56.19 279 GLN A C 1
ATOM 2165 O O . GLN A 1 279 ? -7.032 21.083 8.397 1.00 56.19 279 GLN A O 1
ATOM 2170 N N . PHE A 1 280 ? -5.297 20.508 9.697 1.00 63.28 280 PHE A N 1
ATOM 2171 C CA . PHE A 1 280 ? -6.175 20.106 10.813 1.00 63.28 280 PHE A CA 1
ATOM 2172 C C . PHE A 1 280 ? -7.111 21.249 11.216 1.00 63.28 280 PHE A C 1
ATOM 2174 O O . PHE A 1 280 ? -8.314 21.078 11.103 1.00 63.28 280 PHE A O 1
ATOM 2181 N N . GLY A 1 281 ? -6.564 22.428 11.548 1.00 63.16 281 GLY A N 1
ATOM 2182 C CA . GLY A 1 281 ? -7.358 23.616 11.884 1.00 63.16 281 GLY A CA 1
ATOM 2183 C C . GLY A 1 281 ? -8.369 23.988 10.798 1.00 63.16 281 GLY A C 1
ATOM 2184 O O . GLY A 1 281 ? -9.539 24.064 11.091 1.00 63.16 281 GLY A O 1
ATOM 2185 N N . ARG A 1 282 ? -7.980 24.074 9.518 1.00 61.97 282 ARG A N 1
ATOM 2186 C CA . ARG A 1 282 ? -8.924 24.417 8.426 1.00 61.97 282 ARG A CA 1
ATOM 2187 C C . ARG A 1 282 ? -9.951 23.342 8.077 1.00 61.97 282 ARG A C 1
ATOM 2189 O O . ARG A 1 282 ? -11.047 23.646 7.618 1.00 61.97 282 ARG A O 1
ATOM 2196 N N . LEU A 1 283 ? -9.565 22.074 8.178 1.00 65.00 283 LEU A N 1
ATOM 2197 C CA . LEU A 1 283 ? -10.490 20.957 8.005 1.00 65.00 283 LEU A CA 1
ATOM 2198 C C . LEU A 1 283 ? -11.480 20.978 9.160 1.00 65.00 283 LEU A C 1
ATOM 2200 O O . LEU A 1 283 ? -12.673 20.865 8.920 1.00 65.00 283 LEU A O 1
ATOM 2204 N N . TRP A 1 284 ? -10.993 21.210 10.377 1.00 74.94 284 TRP A N 1
ATOM 2205 C CA . TRP A 1 284 ? -11.828 21.466 11.534 1.00 74.94 284 TRP A CA 1
ATOM 2206 C C . TRP A 1 284 ? -12.722 22.690 11.327 1.00 74.94 284 TRP A C 1
ATOM 2208 O O . TRP A 1 284 ? -13.916 22.556 11.526 1.00 74.94 284 TRP A O 1
ATOM 2218 N N . ASP A 1 285 ? -12.232 23.799 10.767 1.00 79.06 285 ASP A N 1
ATOM 2219 C CA . ASP A 1 285 ? -13.041 24.976 10.403 1.00 79.06 285 ASP A CA 1
ATOM 2220 C C . ASP A 1 285 ? -14.164 24.626 9.407 1.00 79.06 285 ASP A C 1
ATOM 2222 O O . ASP A 1 285 ? -15.172 25.319 9.331 1.00 79.06 285 ASP A O 1
ATOM 2226 N N . THR A 1 286 ? -14.025 23.537 8.639 1.00 79.00 286 THR A N 1
ATOM 2227 C CA . THR A 1 286 ? -15.091 23.032 7.755 1.00 79.00 286 THR A CA 1
ATOM 2228 C C . THR A 1 286 ? -16.165 22.258 8.533 1.00 79.00 286 THR A C 1
ATOM 2230 O O . THR A 1 286 ? -17.332 22.249 8.139 1.00 79.00 286 THR A O 1
ATOM 2233 N N . TYR A 1 287 ? -15.786 21.600 9.631 1.00 75.38 287 TYR A N 1
ATOM 2234 C CA . TYR A 1 287 ? -16.681 20.831 10.502 1.00 75.38 287 TYR A CA 1
ATOM 2235 C C . TYR A 1 287 ? -17.294 21.677 11.624 1.00 75.38 287 TYR A C 1
ATOM 2237 O O . TYR A 1 287 ? -18.433 21.435 12.017 1.00 75.38 287 TYR A O 1
ATOM 2245 N N . HIS A 1 288 ? -16.570 22.685 12.102 1.00 79.94 288 HIS A N 1
ATOM 2246 C CA . HIS A 1 288 ? -16.916 23.524 13.240 1.00 79.94 288 HIS A CA 1
ATOM 2247 C C . HIS A 1 288 ? -18.303 24.177 13.100 1.00 79.94 288 HIS A C 1
ATOM 2249 O O . HIS A 1 288 ? -19.104 24.019 14.017 1.00 79.94 288 HIS A O 1
ATOM 2255 N N . PRO A 1 289 ? -18.690 24.782 11.953 1.00 82.81 289 PRO A N 1
ATOM 2256 C CA . PRO A 1 289 ? -20.040 25.328 11.789 1.00 82.81 289 PRO A CA 1
ATOM 2257 C C . PRO A 1 289 ? -21.147 24.277 11.941 1.00 82.81 289 PRO A C 1
ATOM 2259 O O . PRO A 1 289 ? -22.203 24.566 12.491 1.00 82.81 289 PRO A O 1
ATOM 2262 N N . ARG A 1 290 ? -20.905 23.035 11.495 1.00 80.25 290 ARG A N 1
ATOM 2263 C CA . ARG A 1 290 ? -21.866 21.929 11.655 1.00 80.25 290 ARG A CA 1
ATOM 2264 C C . ARG A 1 290 ? -21.989 21.502 13.112 1.00 80.25 290 ARG A C 1
ATOM 2266 O O . ARG A 1 290 ? -23.052 21.064 13.528 1.00 80.25 290 ARG A O 1
ATOM 2273 N N . PHE A 1 291 ? -20.893 21.598 13.858 1.00 75.75 291 PHE A N 1
ATOM 2274 C CA . PHE A 1 291 ? -20.853 21.279 15.277 1.00 75.75 291 PHE A CA 1
ATOM 2275 C C . PHE A 1 291 ? -21.614 22.315 16.112 1.00 75.75 291 PHE A C 1
ATOM 2277 O O . PHE A 1 291 ? -22.410 21.945 16.970 1.00 75.75 291 PHE A O 1
ATOM 2284 N N . VAL A 1 292 ? -21.423 23.602 15.807 1.00 78.50 292 VAL A N 1
ATOM 2285 C CA . VAL A 1 292 ? -22.172 24.706 16.425 1.00 78.50 292 VAL A CA 1
ATOM 2286 C C . VAL A 1 292 ? -23.670 24.554 16.150 1.00 78.50 292 VAL A C 1
ATOM 2288 O O . VAL A 1 292 ? -24.452 24.501 17.095 1.00 78.50 292 VAL A O 1
ATOM 2291 N N . ALA A 1 293 ? -24.058 24.351 14.886 1.00 79.94 293 ALA A N 1
ATOM 2292 C CA . ALA A 1 293 ? -25.456 24.134 14.511 1.00 79.94 293 ALA A CA 1
ATOM 2293 C C . ALA A 1 293 ? -26.079 22.907 15.206 1.00 79.94 293 ALA A C 1
ATOM 2295 O O . ALA A 1 293 ? -27.241 22.939 15.596 1.00 79.94 293 ALA A O 1
ATOM 2296 N N . LEU A 1 294 ? -25.314 21.824 15.397 1.00 74.50 294 LEU A N 1
ATOM 2297 C CA . LEU A 1 294 ? -25.793 20.645 16.121 1.00 74.50 294 LEU A CA 1
ATOM 2298 C C . LEU A 1 294 ? -26.134 20.977 17.580 1.00 74.50 294 LEU A C 1
ATOM 2300 O O . LEU A 1 294 ? -27.189 20.573 18.051 1.00 74.50 294 LEU A O 1
ATOM 2304 N N . ARG A 1 295 ? -25.280 21.739 18.276 1.00 72.44 295 ARG A N 1
ATOM 2305 C CA . ARG A 1 295 ? -25.529 22.143 19.671 1.00 72.44 295 ARG A CA 1
ATOM 2306 C C . ARG A 1 295 ? -26.723 23.080 19.815 1.00 72.44 295 ARG A C 1
ATOM 2308 O O . ARG A 1 295 ? -27.440 22.977 20.804 1.00 72.44 295 ARG A O 1
ATOM 2315 N N . GLU A 1 296 ? -26.936 23.968 18.846 1.00 78.56 296 GLU A N 1
ATOM 2316 C CA . GLU A 1 296 ? -28.123 24.832 18.803 1.00 78.56 296 GLU A CA 1
ATOM 2317 C C . GLU A 1 296 ? -29.416 24.019 18.636 1.00 78.56 296 GLU A C 1
ATOM 2319 O O . GLU A 1 296 ? -30.442 24.374 19.210 1.00 78.56 296 GLU A O 1
ATOM 2324 N N . LEU A 1 297 ? -29.364 22.910 17.888 1.00 72.94 297 LEU A N 1
ATOM 2325 C CA . LEU A 1 297 ? -30.505 22.018 17.652 1.00 72.94 297 LEU A CA 1
ATOM 2326 C C . LEU A 1 297 ? -30.777 21.037 18.804 1.00 72.94 297 LEU A C 1
ATOM 2328 O O . LEU A 1 297 ? -31.889 20.523 18.905 1.00 72.94 297 LEU A O 1
ATOM 2332 N N . THR A 1 298 ? -29.794 20.771 19.669 1.00 67.31 298 THR A N 1
ATOM 2333 C CA . THR A 1 298 ? -29.925 19.856 20.818 1.00 67.31 298 THR A CA 1
ATOM 2334 C C . THR A 1 298 ? -29.617 20.541 22.160 1.00 67.31 298 THR A C 1
ATOM 2336 O O . THR A 1 298 ? -28.719 20.098 22.888 1.00 67.31 298 THR A O 1
ATOM 2339 N N . PRO A 1 299 ? -30.334 21.618 22.536 1.00 62.31 299 PRO A N 1
ATOM 2340 C CA . PRO A 1 299 ? -30.104 22.294 23.807 1.00 62.31 299 PRO A CA 1
ATOM 2341 C C . PRO A 1 299 ? -30.425 21.348 24.977 1.00 62.31 299 PRO A C 1
ATOM 2343 O O . PRO A 1 299 ? -31.532 20.830 25.092 1.00 62.31 299 PRO A O 1
ATOM 2346 N N . GLY A 1 300 ? -29.436 21.101 25.843 1.00 58.28 300 GLY A N 1
ATOM 2347 C CA . GLY A 1 300 ? -29.569 20.263 27.045 1.00 58.28 300 GLY A CA 1
ATOM 2348 C C . GLY A 1 300 ? -29.056 18.820 26.921 1.00 58.28 300 GLY A C 1
ATOM 2349 O O . GLY A 1 300 ? -28.745 18.212 27.942 1.00 58.28 300 GLY A O 1
ATOM 2350 N N . VAL A 1 301 ? -28.866 18.283 25.710 1.00 54.88 301 VAL A N 1
ATOM 2351 C CA . VAL A 1 301 ? -28.208 16.977 25.502 1.00 54.88 301 VAL A CA 1
ATOM 2352 C C . VAL A 1 301 ? -26.699 17.208 25.373 1.00 54.88 301 VAL A C 1
ATOM 2354 O O . VAL A 1 301 ? -26.254 17.968 24.518 1.00 54.88 301 VAL A O 1
ATOM 2357 N N . GLY A 1 302 ? -25.898 16.632 26.277 1.00 55.84 302 GLY A N 1
ATOM 2358 C CA . GLY A 1 302 ? -24.431 16.769 26.251 1.00 55.84 302 GLY A CA 1
ATOM 2359 C C . GLY A 1 302 ? -23.887 18.174 26.572 1.00 55.84 302 GLY A C 1
ATOM 2360 O O . GLY A 1 302 ? -22.695 18.423 26.400 1.00 55.84 302 GLY A O 1
ATOM 2361 N N . ALA A 1 303 ? -24.727 19.094 27.065 1.00 48.28 303 ALA A N 1
ATOM 2362 C CA . ALA A 1 303 ? -24.390 20.506 27.289 1.00 48.28 303 ALA A CA 1
ATOM 2363 C C . ALA A 1 303 ? -23.306 20.760 28.364 1.00 48.28 303 ALA A C 1
ATOM 2365 O O . ALA A 1 303 ? -22.771 21.865 28.430 1.00 48.28 303 ALA A O 1
ATOM 2366 N N .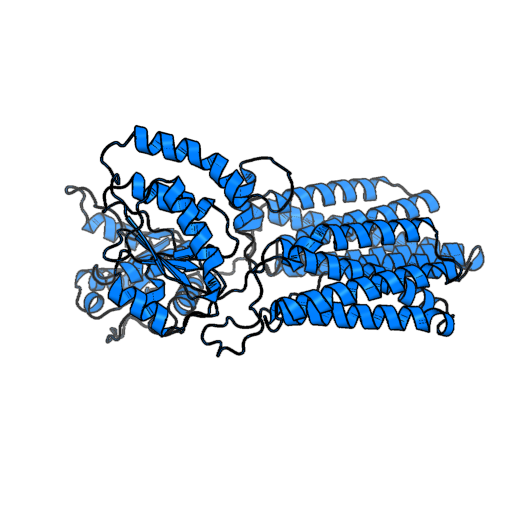 ALA A 1 304 ? -22.949 19.739 29.149 1.00 54.22 304 ALA A N 1
ATOM 2367 C CA . ALA A 1 304 ? -21.919 19.766 30.189 1.00 54.22 304 ALA A CA 1
ATOM 2368 C C . ALA A 1 304 ? -20.878 18.645 30.005 1.00 54.22 304 ALA A C 1
ATOM 2370 O O . ALA A 1 304 ? -20.399 18.060 30.973 1.00 54.22 304 ALA A O 1
ATOM 2371 N N . ALA A 1 305 ? -20.557 18.280 28.760 1.00 72.25 305 ALA A N 1
ATOM 2372 C CA . ALA A 1 305 ? -19.527 17.281 28.520 1.00 72.25 305 ALA A CA 1
ATOM 2373 C C . ALA A 1 305 ? -18.145 17.864 28.865 1.00 72.25 305 ALA A C 1
ATOM 2375 O O . ALA A 1 305 ? -17.633 18.753 28.177 1.00 72.25 305 ALA A O 1
ATOM 2376 N N . SER A 1 306 ? -17.562 17.371 29.957 1.00 85.12 306 SER A N 1
ATOM 2377 C CA . SER A 1 306 ? -16.200 17.693 30.360 1.00 85.12 306 SER A CA 1
ATOM 2378 C C . SER A 1 306 ? -15.197 16.714 29.752 1.00 85.12 306 SER A C 1
ATOM 2380 O O . SER A 1 306 ? -15.536 15.568 29.437 1.00 85.12 306 SER A O 1
ATOM 2382 N N . TYR A 1 307 ? -13.958 17.158 29.557 1.00 90.56 307 TYR A N 1
ATOM 2383 C CA . TYR A 1 307 ? -12.899 16.332 29.000 1.00 90.56 307 TYR A CA 1
ATOM 2384 C C . TYR A 1 307 ? -11.564 16.519 29.721 1.00 90.56 307 TYR A C 1
ATOM 2386 O O . TYR A 1 307 ? -11.248 17.590 30.241 1.00 90.56 307 TYR A O 1
ATOM 2394 N N . TRP A 1 308 ? -10.744 15.475 29.664 1.00 91.88 308 TRP A N 1
ATOM 2395 C CA . TRP A 1 308 ? -9.335 15.520 30.026 1.00 91.88 308 TRP A CA 1
ATOM 2396 C C . TRP A 1 308 ? -8.501 14.805 28.976 1.00 91.88 308 TRP A C 1
ATOM 2398 O O . TRP A 1 308 ? -8.964 13.850 28.354 1.00 91.88 308 TRP A O 1
ATOM 2408 N N . VAL A 1 309 ? -7.263 15.254 28.775 1.00 90.94 309 VAL A N 1
ATOM 2409 C CA . VAL A 1 309 ? -6.314 14.564 27.901 1.00 90.94 309 VAL A CA 1
ATOM 2410 C C . VAL A 1 309 ? -5.123 14.116 28.726 1.00 90.94 309 VAL A C 1
ATOM 2412 O O . VAL A 1 309 ? -4.308 14.930 29.154 1.00 90.94 309 VAL A O 1
ATOM 2415 N N . TRP A 1 310 ? -5.010 12.808 28.918 1.00 89.38 310 TRP A N 1
ATOM 2416 C CA . TRP A 1 310 ? -3.888 12.189 29.596 1.00 89.38 310 TRP A CA 1
ATOM 2417 C C . TRP A 1 310 ? -2.868 11.689 28.574 1.00 89.38 310 TRP A C 1
ATOM 2419 O O . TRP A 1 310 ? -3.185 10.908 27.676 1.00 89.38 310 TRP A O 1
ATOM 2429 N N . CYS A 1 311 ? -1.627 12.153 28.681 1.00 85.31 311 CYS A N 1
ATOM 2430 C CA . CYS A 1 311 ? -0.554 11.787 27.765 1.00 85.31 311 CYS A CA 1
ATOM 2431 C C . CYS A 1 311 ? 0.797 11.747 28.482 1.00 85.31 311 CYS A C 1
ATOM 243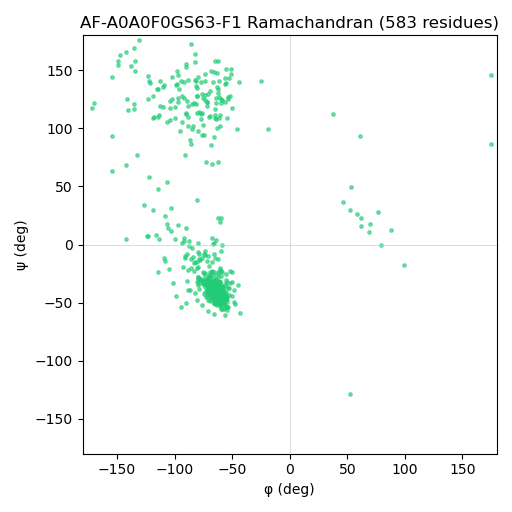3 O O . CYS A 1 311 ? 0.955 12.312 29.564 1.00 85.31 311 CYS A O 1
ATOM 2435 N N . HIS A 1 312 ? 1.774 11.100 27.853 1.00 77.56 312 HIS A N 1
ATOM 2436 C CA . HIS A 1 312 ? 3.178 11.237 28.225 1.00 77.56 312 HIS A CA 1
ATOM 2437 C C . HIS A 1 312 ? 3.679 12.657 27.887 1.00 77.56 312 HIS A C 1
ATOM 2439 O O . HIS A 1 312 ? 3.222 13.238 26.901 1.00 77.56 312 HIS A O 1
ATOM 2445 N N . GLU A 1 313 ? 4.645 13.204 28.638 1.00 73.62 313 GLU A N 1
ATOM 2446 C CA . GLU A 1 313 ? 5.157 14.580 28.451 1.00 73.62 313 GLU A CA 1
ATOM 2447 C C . GLU A 1 313 ? 5.545 14.879 26.991 1.00 73.62 313 GLU A C 1
ATOM 2449 O O . GLU A 1 313 ? 5.176 15.904 26.421 1.00 73.62 313 GLU A O 1
ATOM 2454 N N . ASP A 1 314 ? 6.232 13.940 26.340 1.00 63.09 314 ASP A N 1
ATOM 2455 C CA . ASP A 1 314 ? 6.667 14.091 24.947 1.00 63.09 314 ASP A CA 1
ATOM 2456 C C . ASP A 1 314 ? 5.538 13.963 23.893 1.00 63.09 314 ASP A C 1
ATOM 2458 O O . ASP A 1 314 ? 5.774 14.206 22.703 1.00 63.09 314 ASP A O 1
ATOM 2462 N N . ASP A 1 315 ? 4.328 13.559 24.291 1.00 71.38 315 ASP A N 1
ATOM 2463 C CA . ASP A 1 315 ? 3.128 13.492 23.441 1.00 71.38 315 ASP A CA 1
ATOM 2464 C C . ASP A 1 315 ? 2.196 14.707 23.650 1.00 71.38 315 ASP A C 1
ATOM 2466 O O . ASP A 1 315 ? 1.149 14.824 23.000 1.00 71.38 315 ASP A O 1
ATOM 2470 N N . MET A 1 316 ? 2.627 15.678 24.467 1.00 73.56 316 MET A N 1
ATOM 2471 C CA . MET A 1 316 ? 1.933 16.942 24.737 1.00 73.56 316 MET A CA 1
ATOM 2472 C C . MET A 1 316 ? 1.459 17.688 23.475 1.00 73.56 316 MET A C 1
ATOM 2474 O O . MET A 1 316 ? 0.339 18.198 23.477 1.00 73.56 316 MET A O 1
ATOM 2478 N N . PRO A 1 317 ? 2.209 17.743 22.354 1.00 71.62 317 PRO A N 1
ATOM 2479 C CA . PRO A 1 317 ? 1.723 18.417 21.149 1.00 71.62 317 PRO A CA 1
ATOM 2480 C C . PRO A 1 317 ? 0.449 17.797 20.556 1.00 71.62 317 PRO A C 1
ATOM 2482 O O . PRO A 1 317 ? -0.371 18.512 19.980 1.00 71.62 317 PRO A O 1
ATOM 2485 N N . ILE A 1 318 ? 0.274 16.476 20.683 1.00 71.06 318 ILE A N 1
ATOM 2486 C CA . ILE A 1 318 ? -0.944 15.779 20.246 1.00 71.06 318 ILE A CA 1
ATOM 2487 C C . ILE A 1 318 ? -2.075 16.076 21.227 1.00 71.06 318 ILE A C 1
ATOM 2489 O O . ILE A 1 318 ? -3.182 16.394 20.795 1.00 71.06 318 ILE A O 1
ATOM 2493 N N . ALA A 1 319 ? -1.784 16.051 22.528 1.00 82.25 319 ALA A N 1
ATOM 2494 C CA . ALA A 1 319 ? -2.763 16.387 23.551 1.00 82.25 319 ALA A CA 1
ATOM 2495 C C . ALA A 1 319 ? -3.295 17.819 23.401 1.00 82.25 319 ALA A C 1
ATOM 2497 O O . ALA A 1 319 ? -4.504 18.027 23.389 1.00 82.25 319 ALA A O 1
ATOM 2498 N N . GLN A 1 320 ? -2.415 18.792 23.154 1.00 81.88 320 GLN A N 1
ATOM 2499 C CA . GLN A 1 320 ? -2.788 20.183 22.878 1.00 81.88 320 GLN A CA 1
ATOM 2500 C C . GLN A 1 320 ? -3.626 20.351 21.607 1.00 81.88 320 GLN A C 1
ATOM 2502 O O . GLN A 1 320 ? -4.363 21.330 21.486 1.00 81.88 320 GLN A O 1
ATOM 2507 N N . LEU A 1 321 ? -3.471 19.464 20.619 1.00 79.38 321 LEU A N 1
ATOM 2508 C CA . LEU A 1 321 ? -4.288 19.491 19.406 1.00 79.38 321 LEU A CA 1
ATOM 2509 C C . LEU A 1 321 ? -5.709 19.005 19.705 1.00 79.38 321 LEU A C 1
ATOM 2511 O O . LEU A 1 321 ? -6.670 19.642 19.279 1.00 79.38 321 LEU A O 1
ATOM 2515 N N . ILE A 1 322 ? -5.834 17.909 20.456 1.00 84.25 322 ILE A N 1
ATOM 2516 C CA . ILE A 1 322 ? -7.124 17.364 20.896 1.00 84.25 322 ILE A CA 1
ATOM 2517 C C . ILE A 1 322 ? -7.833 18.381 21.790 1.00 84.25 322 ILE A C 1
ATOM 2519 O O . ILE A 1 322 ? -8.965 18.741 21.489 1.00 84.25 322 ILE A O 1
ATOM 2523 N N . ALA A 1 323 ? -7.131 18.924 22.790 1.00 87.38 323 ALA A N 1
ATOM 2524 C CA . ALA A 1 323 ? -7.656 19.930 23.709 1.00 87.38 323 ALA A CA 1
ATOM 2525 C C . ALA A 1 323 ? -8.228 21.143 22.966 1.00 87.38 323 ALA A C 1
ATOM 2527 O O . ALA A 1 323 ? -9.418 21.410 23.059 1.00 87.38 323 ALA A O 1
ATOM 2528 N N . ARG A 1 324 ? -7.443 21.767 22.074 1.00 84.62 324 ARG A N 1
ATOM 2529 C CA . ARG A 1 324 ? -7.923 22.892 21.249 1.00 84.62 324 ARG A CA 1
ATOM 2530 C C . ARG A 1 324 ? -9.167 22.557 20.423 1.00 84.62 324 ARG A C 1
ATOM 2532 O O . ARG A 1 324 ? -10.001 23.425 20.178 1.00 84.62 324 ARG A O 1
ATOM 2539 N N . THR A 1 325 ? -9.278 21.312 19.965 1.00 84.69 325 THR A N 1
ATOM 2540 C CA . THR A 1 325 ? -10.440 20.848 19.198 1.00 84.69 325 THR A CA 1
ATOM 2541 C C . THR A 1 325 ? -11.666 20.730 20.100 1.00 84.69 325 THR A C 1
ATOM 2543 O O . THR A 1 325 ? -12.722 21.254 19.755 1.00 84.69 325 THR A O 1
ATOM 2546 N N . CYS A 1 326 ? -11.515 20.105 21.268 1.00 87.12 326 CYS A N 1
ATOM 2547 C CA . CYS A 1 326 ? -12.552 19.988 22.291 1.00 87.12 326 CYS A CA 1
ATOM 2548 C C . CYS A 1 326 ? -13.012 21.363 22.804 1.00 87.12 326 CYS A C 1
ATOM 2550 O O . CYS A 1 326 ? -14.216 21.601 22.873 1.00 87.12 326 CYS A O 1
ATOM 2552 N N . ASP A 1 327 ? -12.083 22.290 23.049 1.00 86.12 327 ASP A N 1
ATOM 2553 C CA . ASP A 1 327 ? -12.379 23.669 23.458 1.00 86.12 327 ASP A CA 1
ATOM 2554 C C . ASP A 1 327 ? -13.221 24.388 22.401 1.00 86.12 327 ASP A C 1
ATOM 2556 O O . ASP A 1 327 ? -14.257 24.970 22.706 1.00 86.12 327 ASP A O 1
ATOM 2560 N N . SER A 1 328 ? -12.826 24.296 21.126 1.00 82.38 328 SER A N 1
ATOM 2561 C CA . SER A 1 328 ? -13.596 24.892 20.024 1.00 82.38 328 SER A CA 1
ATOM 2562 C C . SER A 1 328 ? -14.950 24.209 19.793 1.00 82.38 328 SER A C 1
ATOM 2564 O O . SER A 1 328 ? -15.876 24.820 19.274 1.00 82.38 328 SER A O 1
ATOM 2566 N N . ALA A 1 329 ? -15.090 22.947 20.200 1.00 79.19 329 ALA A N 1
ATOM 2567 C CA . ALA A 1 329 ? -16.365 22.241 20.242 1.00 79.19 329 ALA A CA 1
ATOM 2568 C C . ALA A 1 329 ? -17.205 22.623 21.485 1.00 79.19 329 ALA A C 1
ATOM 2570 O O . ALA A 1 329 ? -18.365 22.224 21.601 1.00 79.19 329 ALA A O 1
ATOM 2571 N N . GLY A 1 330 ? -16.645 23.412 22.407 1.00 79.31 330 GLY A N 1
ATOM 2572 C CA . GLY A 1 330 ? -17.276 23.905 23.629 1.00 79.31 330 GLY A CA 1
ATOM 2573 C C . GLY A 1 330 ? -17.383 22.866 24.750 1.00 79.31 330 GLY A C 1
ATOM 2574 O O . GLY A 1 330 ? -18.333 22.924 25.533 1.00 79.31 330 GLY A O 1
ATOM 2575 N N . PHE A 1 331 ? -16.482 21.886 24.794 1.00 85.25 331 PHE A N 1
ATOM 2576 C CA . PHE A 1 331 ? -16.335 20.991 25.945 1.00 85.25 331 PHE A CA 1
ATOM 2577 C C . PHE A 1 331 ? -15.526 21.701 27.035 1.00 85.25 331 PHE A C 1
ATOM 2579 O O . PHE A 1 331 ? -14.594 22.442 26.725 1.00 85.25 331 PHE A O 1
ATOM 2586 N N . ALA A 1 332 ? -15.862 21.469 28.304 1.00 85.94 332 ALA A N 1
ATOM 2587 C CA . ALA A 1 332 ? -15.134 22.054 29.430 1.00 85.94 332 ALA A CA 1
ATOM 2588 C C . ALA A 1 332 ? -13.968 21.153 29.853 1.00 85.94 332 ALA A C 1
ATOM 2590 O O . ALA A 1 332 ? -14.099 19.933 29.863 1.00 85.94 332 ALA A O 1
ATOM 2591 N N . GLN A 1 333 ? -12.832 21.728 30.226 1.00 88.44 333 GLN A N 1
ATOM 2592 C CA . GLN A 1 333 ? -11.713 20.942 30.737 1.00 88.44 333 GLN A CA 1
ATOM 2593 C C . GLN A 1 333 ? -11.934 20.608 32.222 1.00 88.44 333 GLN A C 1
ATOM 2595 O O . GLN A 1 333 ? -12.175 21.512 33.018 1.00 88.44 333 GLN A O 1
ATOM 2600 N N . ASP A 1 334 ? -11.835 19.332 32.598 1.00 86.88 334 ASP A N 1
ATOM 2601 C CA . ASP A 1 334 ? -11.982 18.859 33.984 1.00 86.88 334 ASP A CA 1
ATOM 2602 C C . ASP A 1 334 ? -10.953 17.764 34.268 1.00 86.88 334 ASP A C 1
ATOM 2604 O O . ASP A 1 334 ? -10.971 16.711 33.641 1.00 86.88 334 ASP A O 1
ATOM 2608 N N . GLN A 1 335 ? -10.032 18.027 35.194 1.00 83.38 335 GLN A N 1
ATOM 2609 C CA . GLN A 1 335 ? -8.959 17.096 35.565 1.00 83.38 335 GLN A CA 1
ATOM 2610 C C . GLN A 1 335 ? -9.377 16.090 36.634 1.00 83.38 335 GLN A C 1
ATOM 2612 O O . GLN A 1 335 ? -8.718 15.066 36.802 1.00 83.38 335 GLN A O 1
ATOM 2617 N N . THR A 1 336 ? -10.433 16.406 37.376 1.00 78.69 336 THR A N 1
ATOM 2618 C CA . THR A 1 336 ? -10.875 15.655 38.546 1.00 78.69 336 THR A CA 1
ATOM 2619 C C . THR A 1 336 ? -11.870 14.574 38.168 1.00 78.69 336 THR A C 1
ATOM 2621 O O . THR A 1 336 ? -11.660 13.415 38.514 1.00 78.69 336 THR A O 1
ATOM 2624 N N . GLU A 1 337 ? -12.913 14.922 37.411 1.00 80.38 337 GLU A N 1
ATOM 2625 C CA . GLU A 1 337 ? -13.939 13.965 37.009 1.00 80.38 337 GLU A CA 1
ATOM 2626 C C . GLU A 1 337 ? -14.425 14.205 35.562 1.00 80.38 337 GLU A C 1
ATOM 2628 O O . GLU A 1 337 ? -15.570 14.588 35.313 1.00 80.38 337 GLU A O 1
ATOM 2633 N N . PRO A 1 338 ? -13.565 13.952 34.556 1.00 84.12 338 PRO A N 1
ATOM 2634 C CA . PRO A 1 338 ? -13.924 14.176 33.163 1.00 84.12 338 PRO A CA 1
ATOM 2635 C C . PRO A 1 338 ? -15.030 13.223 32.693 1.00 84.12 338 PRO A C 1
ATOM 2637 O O . PRO A 1 338 ? -14.996 12.016 32.949 1.00 84.12 338 PRO A O 1
ATOM 2640 N N . GLY A 1 339 ? -15.971 13.746 31.905 1.00 78.44 339 GLY A N 1
ATOM 2641 C CA . GLY A 1 339 ? -16.942 12.948 31.154 1.00 78.44 339 GLY A CA 1
ATOM 2642 C C . GLY A 1 339 ? -16.302 12.139 30.018 1.00 78.44 339 GLY A C 1
ATOM 2643 O O . GLY A 1 339 ? -16.811 11.077 29.655 1.00 78.44 339 GLY A O 1
ATOM 2644 N N . LEU A 1 340 ? -15.174 12.623 29.484 1.00 84.69 340 LEU A N 1
ATOM 2645 C CA . LEU A 1 340 ? -14.329 11.960 28.487 1.00 84.69 340 LEU A CA 1
ATOM 2646 C C . LEU A 1 340 ? -12.846 12.082 28.849 1.00 84.69 340 LEU A C 1
ATOM 2648 O O . LEU A 1 340 ? -12.300 13.182 28.892 1.00 84.69 340 LEU A O 1
ATOM 2652 N N . ALA A 1 341 ? -12.164 10.954 29.016 1.00 88.12 341 ALA A N 1
ATOM 2653 C CA . ALA A 1 341 ? -10.725 10.906 29.241 1.00 88.12 341 ALA A CA 1
ATOM 2654 C C . ALA A 1 341 ? -10.007 10.410 27.978 1.00 88.12 341 ALA A C 1
ATOM 2656 O O . ALA A 1 341 ? -10.026 9.224 27.657 1.00 88.12 341 ALA A O 1
ATOM 2657 N N . PHE A 1 342 ? -9.352 11.310 27.246 1.00 89.62 342 PHE A N 1
ATOM 2658 C CA . PHE A 1 342 ? -8.528 10.960 26.091 1.00 89.62 342 PHE A CA 1
ATOM 2659 C C . PHE A 1 342 ? -7.154 10.482 26.547 1.00 89.62 342 PHE A C 1
ATOM 2661 O O . PHE A 1 342 ? -6.357 11.272 27.043 1.00 89.62 342 PHE A O 1
ATOM 2668 N N . ILE A 1 343 ? -6.847 9.207 26.334 1.00 89.50 343 ILE A N 1
ATOM 2669 C CA . ILE A 1 343 ? -5.581 8.604 26.757 1.00 89.50 343 ILE A CA 1
ATOM 2670 C C . ILE A 1 343 ? -4.700 8.444 25.526 1.00 89.50 343 ILE A C 1
ATOM 2672 O O . ILE A 1 343 ? -4.960 7.598 24.671 1.00 89.50 343 ILE A O 1
ATOM 2676 N N . VAL A 1 344 ? -3.664 9.268 25.399 1.00 86.06 344 VAL A N 1
ATOM 2677 C CA . VAL A 1 344 ? -2.768 9.224 24.241 1.00 86.06 344 VAL A CA 1
ATOM 2678 C C . VAL A 1 344 ? -1.826 8.030 24.368 1.00 86.06 344 VAL A C 1
ATOM 2680 O O . VAL A 1 344 ? -0.953 7.992 25.234 1.00 86.06 344 VAL A O 1
ATOM 2683 N N . VAL A 1 345 ? -1.997 7.062 23.468 1.00 82.81 345 VAL A N 1
ATOM 2684 C CA . VAL A 1 345 ? -1.189 5.844 23.390 1.00 82.81 345 VAL A CA 1
ATOM 2685 C C . VAL A 1 345 ? -0.203 5.955 22.236 1.00 82.81 345 VAL A C 1
ATOM 2687 O O . VAL A 1 345 ? -0.577 6.025 21.059 1.00 82.81 345 VAL A O 1
ATOM 2690 N N . SER A 1 346 ? 1.080 5.930 22.569 1.00 76.94 346 SER A N 1
ATOM 2691 C CA . SER A 1 346 ? 2.187 5.940 21.622 1.00 76.94 346 SER A CA 1
ATOM 2692 C C . SER A 1 346 ? 3.190 4.837 21.956 1.00 76.94 346 SER A C 1
ATOM 2694 O O . SER A 1 346 ? 3.102 4.140 22.962 1.00 76.94 346 SER A O 1
ATOM 2696 N N . ASN A 1 347 ? 4.203 4.683 21.112 1.00 67.94 347 ASN A N 1
ATOM 2697 C CA . ASN A 1 347 ? 5.334 3.784 21.323 1.00 67.94 347 ASN A CA 1
ATOM 2698 C C . ASN A 1 347 ? 6.249 4.213 22.485 1.00 67.94 347 ASN A C 1
ATOM 2700 O O . ASN A 1 347 ? 7.315 3.621 22.635 1.00 67.94 347 ASN A O 1
ATOM 2704 N N . ARG A 1 348 ? 5.880 5.256 23.235 1.00 68.25 348 ARG A N 1
ATOM 2705 C CA . ARG A 1 348 ? 6.539 5.710 24.467 1.00 68.25 348 ARG A CA 1
ATOM 2706 C C . ARG A 1 348 ? 5.704 5.406 25.712 1.00 68.25 348 ARG A C 1
ATOM 2708 O O . ARG A 1 348 ? 6.214 5.475 26.820 1.00 68.25 348 ARG A O 1
ATOM 2715 N N . THR A 1 349 ? 4.434 5.061 25.533 1.00 73.31 349 THR A N 1
ATOM 2716 C CA . THR A 1 349 ? 3.539 4.671 26.618 1.00 73.31 349 THR A CA 1
ATOM 2717 C C . THR A 1 349 ? 3.909 3.269 27.115 1.00 73.31 349 THR A C 1
ATOM 2719 O O . THR A 1 349 ? 4.244 2.393 26.316 1.00 73.31 349 THR A O 1
ATOM 2722 N N . THR A 1 350 ? 3.856 3.041 28.428 1.00 74.94 350 THR A N 1
ATOM 2723 C CA . THR A 1 350 ? 4.056 1.714 29.034 1.00 74.94 350 THR A CA 1
ATOM 2724 C C . THR A 1 350 ? 2.727 0.969 29.148 1.00 74.94 350 THR A C 1
ATOM 2726 O O . THR A 1 350 ? 1.671 1.592 29.242 1.00 74.94 350 THR A O 1
ATOM 2729 N N . ALA A 1 351 ? 2.751 -0.368 29.185 1.00 72.56 351 ALA A N 1
ATOM 2730 C CA . ALA A 1 351 ? 1.531 -1.157 29.397 1.00 72.56 351 ALA A CA 1
ATOM 2731 C C . ALA A 1 351 ? 0.844 -0.810 30.734 1.00 72.56 351 ALA A C 1
ATOM 2733 O O . ALA A 1 351 ? -0.379 -0.718 30.798 1.00 72.56 351 ALA A O 1
ATOM 2734 N N . GLN A 1 352 ? 1.635 -0.542 31.782 1.00 74.06 352 GLN A N 1
ATOM 2735 C CA . GLN A 1 352 ? 1.132 -0.116 33.090 1.00 74.06 352 GLN A CA 1
ATOM 2736 C C . GLN A 1 352 ? 0.378 1.214 33.012 1.00 74.06 352 GLN A C 1
ATOM 2738 O O . GLN A 1 352 ? -0.689 1.325 33.596 1.00 74.06 352 GLN A O 1
ATOM 2743 N N . PHE A 1 353 ? 0.866 2.189 32.237 1.00 78.62 353 PHE A N 1
ATOM 2744 C CA . PHE A 1 353 ? 0.163 3.460 32.043 1.00 78.62 353 PHE A CA 1
ATOM 2745 C C . PHE A 1 353 ? -1.228 3.258 31.427 1.00 78.62 353 PHE A C 1
ATOM 2747 O O . PHE A 1 353 ? -2.189 3.886 31.856 1.00 78.62 353 PHE A O 1
ATOM 2754 N N . ILE A 1 354 ? -1.354 2.357 30.446 1.00 75.12 354 ILE A N 1
ATOM 2755 C CA . ILE A 1 354 ? -2.643 2.060 29.806 1.00 75.12 354 ILE A CA 1
ATOM 2756 C C . ILE A 1 354 ? -3.588 1.356 30.798 1.00 75.12 354 ILE A C 1
ATOM 2758 O O . ILE A 1 354 ? -4.760 1.721 30.874 1.00 75.12 354 ILE A O 1
ATOM 2762 N N . ARG A 1 355 ? -3.076 0.399 31.589 1.00 76.00 355 ARG A N 1
ATOM 2763 C CA . ARG A 1 355 ? -3.846 -0.297 32.638 1.00 76.00 355 ARG A CA 1
ATOM 2764 C C . ARG A 1 355 ? -4.332 0.660 33.730 1.00 76.00 355 ARG A C 1
ATOM 2766 O O . ARG A 1 355 ? -5.525 0.702 34.003 1.00 76.00 355 ARG A O 1
ATOM 2773 N N . SER A 1 356 ? -3.449 1.494 34.278 1.00 80.12 356 SER A N 1
ATOM 2774 C CA . SER A 1 356 ? -3.819 2.492 35.290 1.00 80.12 356 SER A CA 1
ATOM 2775 C C . SER A 1 356 ? -4.799 3.529 34.744 1.00 80.12 356 SER A C 1
ATOM 2777 O O . SER A 1 356 ? -5.689 3.978 35.459 1.00 80.12 356 SER A O 1
ATOM 2779 N N . ALA A 1 357 ? -4.692 3.888 33.462 1.00 77.31 357 ALA A N 1
ATOM 2780 C CA . ALA A 1 357 ? -5.662 4.779 32.840 1.00 77.31 357 ALA A CA 1
ATOM 2781 C C . ALA A 1 357 ? -7.066 4.178 32.761 1.00 77.31 357 ALA A C 1
ATOM 2783 O O . ALA A 1 357 ? -8.050 4.898 32.927 1.00 77.31 357 ALA A O 1
ATOM 2784 N N . HIS A 1 358 ? -7.163 2.864 32.573 1.00 71.56 358 HIS A N 1
ATOM 2785 C CA . HIS A 1 358 ? -8.433 2.166 32.675 1.00 71.56 358 HIS A CA 1
ATOM 2786 C C . HIS A 1 358 ? -8.952 2.114 34.119 1.00 71.56 358 HIS A C 1
ATOM 2788 O O . HIS A 1 358 ? -10.101 2.484 34.343 1.00 71.56 358 HIS A O 1
ATOM 2794 N N . GLU A 1 359 ? -8.117 1.731 35.092 1.00 78.31 359 GLU A N 1
ATOM 2795 C CA . GLU A 1 359 ? -8.508 1.655 36.513 1.00 78.31 359 GLU A CA 1
ATOM 2796 C C . GLU A 1 359 ? -9.079 2.981 37.037 1.00 78.31 359 GLU A C 1
ATOM 2798 O O . GLU A 1 359 ? -10.017 2.985 37.831 1.00 78.31 359 GLU A O 1
ATOM 2803 N N . VAL A 1 360 ? -8.538 4.109 36.566 1.00 80.19 360 VAL A N 1
ATOM 2804 C CA . VAL A 1 360 ? -8.955 5.449 36.997 1.00 80.19 360 VAL A CA 1
ATOM 2805 C C . VAL A 1 360 ? -10.204 5.947 36.259 1.00 80.19 360 VAL A C 1
ATOM 2807 O O . VAL A 1 360 ? -11.074 6.548 36.885 1.00 80.19 360 VAL A O 1
ATOM 2810 N N . PHE A 1 361 ? -10.314 5.732 34.941 1.00 78.81 361 PHE A N 1
ATOM 2811 C CA . PHE A 1 361 ? -11.351 6.379 34.116 1.00 78.81 361 PHE A CA 1
ATOM 2812 C C . PHE A 1 361 ? -12.461 5.447 33.599 1.00 78.81 361 PHE A C 1
ATOM 2814 O O . PHE A 1 361 ? -13.476 5.938 33.096 1.00 78.81 361 PHE A O 1
ATOM 2821 N N . GLY A 1 362 ? -12.307 4.125 33.715 1.00 77.19 362 GLY A N 1
ATOM 2822 C CA . GLY A 1 362 ? -13.312 3.132 33.320 1.00 77.19 362 GLY A CA 1
ATOM 2823 C C . GLY A 1 362 ? -13.819 3.319 31.884 1.00 77.19 362 GLY A C 1
ATOM 2824 O O . GLY A 1 362 ? -13.034 3.478 30.951 1.00 77.19 362 GLY A O 1
ATOM 2825 N N . ASP A 1 363 ? -15.143 3.357 31.709 1.00 72.31 363 ASP A N 1
ATOM 2826 C CA . ASP A 1 363 ? -15.820 3.517 30.406 1.00 72.31 363 ASP A CA 1
ATOM 2827 C C . ASP A 1 363 ? -15.739 4.937 29.816 1.00 72.31 363 ASP A C 1
ATOM 2829 O O . ASP A 1 363 ? -16.199 5.190 28.699 1.00 72.31 363 ASP A O 1
ATOM 2833 N N . ARG A 1 364 ? -15.176 5.898 30.558 1.00 77.00 364 ARG A N 1
ATOM 2834 C CA . ARG A 1 364 ? -14.953 7.275 30.081 1.00 77.00 364 ARG A CA 1
ATOM 2835 C C . ARG A 1 364 ? -13.650 7.390 29.280 1.00 77.00 364 ARG A C 1
ATOM 2837 O O . ARG A 1 364 ? -13.409 8.418 28.647 1.00 77.00 364 ARG A O 1
ATOM 2844 N N . ALA A 1 365 ? -12.822 6.345 29.306 1.00 80.31 365 ALA A N 1
ATOM 2845 C CA . ALA A 1 365 ? -11.546 6.249 28.616 1.00 80.31 365 ALA A CA 1
ATOM 2846 C C . ALA A 1 365 ? -11.708 6.089 27.093 1.00 80.31 365 ALA A C 1
ATOM 2848 O O . ALA A 1 365 ? -12.272 5.112 26.602 1.00 80.31 365 ALA A O 1
ATOM 2849 N N . VAL A 1 366 ? -11.118 7.012 26.334 1.00 84.06 366 VAL A N 1
ATOM 2850 C CA . VAL A 1 366 ? -10.946 6.913 24.881 1.00 84.06 366 VAL A CA 1
ATOM 2851 C C . VAL A 1 366 ? -9.458 6.823 24.573 1.00 84.06 366 VAL A C 1
ATOM 2853 O O . VAL A 1 366 ? -8.722 7.805 24.695 1.00 84.06 366 VAL A O 1
ATOM 2856 N N . PHE A 1 367 ? -9.001 5.654 24.128 1.00 84.31 367 PHE A N 1
ATOM 2857 C CA . PHE A 1 367 ? -7.601 5.441 23.777 1.00 84.31 367 PHE A CA 1
ATOM 2858 C C . PHE A 1 367 ? -7.285 6.058 22.415 1.00 84.31 367 PHE A C 1
ATOM 2860 O O . PHE A 1 367 ? -7.741 5.605 21.364 1.00 84.31 367 PHE A O 1
ATOM 2867 N N . VAL A 1 368 ? -6.474 7.109 22.416 1.00 84.06 368 VAL A N 1
ATOM 2868 C CA . VAL A 1 368 ? -6.061 7.831 21.216 1.00 84.06 368 VAL A CA 1
ATOM 2869 C C . VAL A 1 368 ? -4.745 7.264 20.712 1.00 84.06 368 VAL A C 1
ATOM 2871 O O . VAL A 1 368 ? -3.676 7.532 21.257 1.00 84.06 368 VAL A O 1
ATOM 2874 N N . LEU A 1 369 ? -4.807 6.497 19.629 1.00 78.50 369 LEU A N 1
ATOM 2875 C CA . LEU A 1 369 ? -3.633 5.883 19.027 1.00 78.50 369 LEU A CA 1
ATOM 2876 C C . LEU A 1 369 ? -2.816 6.930 18.256 1.00 78.50 369 LEU A C 1
ATOM 2878 O O . LEU A 1 369 ? -3.165 7.303 17.134 1.00 78.50 369 LEU A O 1
ATOM 2882 N N . ALA A 1 370 ? -1.709 7.383 18.840 1.00 72.69 370 ALA A N 1
ATOM 2883 C CA . ALA A 1 370 ? -0.804 8.383 18.269 1.00 72.69 370 ALA A CA 1
ATOM 2884 C C . ALA A 1 370 ? 0.271 7.775 17.360 1.00 72.69 370 ALA A C 1
ATOM 2886 O O . ALA A 1 370 ? 0.602 8.323 16.307 1.00 72.69 370 ALA A O 1
ATOM 2887 N N . THR A 1 371 ? 0.812 6.616 17.730 1.00 64.31 371 THR A N 1
ATOM 2888 C CA . THR A 1 371 ? 1.738 5.840 16.894 1.00 64.31 371 THR A CA 1
ATOM 2889 C C . THR A 1 371 ? 1.349 4.367 16.938 1.00 64.31 371 THR A C 1
ATOM 2891 O O . THR A 1 371 ? 0.465 3.982 17.686 1.00 64.31 371 THR A O 1
ATOM 2894 N N . SER A 1 372 ? 1.915 3.522 16.073 1.00 66.62 372 SER A N 1
ATOM 2895 C CA . SER A 1 372 ? 1.535 2.096 16.088 1.00 66.62 372 SER A CA 1
ATOM 2896 C C . SER A 1 372 ? 2.275 1.378 17.208 1.00 66.62 372 SER A C 1
ATOM 2898 O O . SER A 1 372 ? 3.505 1.465 17.262 1.00 66.62 372 SER A O 1
ATOM 2900 N N . VAL A 1 373 ? 1.538 0.675 18.055 1.00 66.38 373 VAL A N 1
ATOM 2901 C CA . VAL A 1 373 ? 2.033 0.037 19.277 1.00 66.38 373 VAL A CA 1
ATOM 2902 C C . VAL A 1 373 ? 1.723 -1.449 19.250 1.00 66.38 373 VAL A C 1
ATOM 2904 O O . VAL A 1 373 ? 0.698 -1.865 18.713 1.00 66.38 373 VAL A O 1
ATOM 2907 N N . ARG A 1 374 ? 2.617 -2.261 19.808 1.00 65.00 374 ARG A N 1
ATOM 2908 C CA . ARG A 1 374 ? 2.359 -3.684 20.017 1.00 65.00 374 ARG A CA 1
ATOM 2909 C C . ARG A 1 374 ? 1.736 -3.852 21.395 1.00 65.00 374 ARG A C 1
ATOM 2911 O O . ARG A 1 374 ? 2.415 -3.612 22.379 1.00 65.00 374 ARG A O 1
ATOM 2918 N N . LEU A 1 375 ? 0.473 -4.259 21.436 1.00 66.81 375 LEU A N 1
ATOM 2919 C CA . LEU A 1 375 ? -0.170 -4.736 22.662 1.00 66.81 375 LEU A CA 1
ATOM 2920 C C . LEU A 1 375 ? 0.231 -6.200 22.877 1.00 66.81 375 LEU A C 1
ATOM 2922 O O . LEU A 1 375 ? 0.242 -6.962 21.899 1.00 66.81 375 LEU A O 1
ATOM 2926 N N . GLU A 1 376 ? 0.576 -6.581 24.106 1.00 62.00 376 GLU A N 1
ATOM 2927 C CA . GLU A 1 376 ? 0.953 -7.960 24.437 1.00 62.00 376 GLU A CA 1
ATOM 2928 C C . GLU A 1 376 ? -0.242 -8.901 24.248 1.00 62.00 376 GLU A C 1
ATOM 2930 O O . GLU A 1 376 ? -1.391 -8.464 24.171 1.00 62.00 376 GLU A O 1
ATOM 2935 N N . GLU A 1 377 ? 0.005 -10.198 24.064 1.00 53.72 377 GLU A N 1
ATOM 2936 C CA . GLU A 1 377 ? -1.078 -11.168 23.823 1.00 53.72 377 GLU A CA 1
ATOM 2937 C C . GLU A 1 377 ? -2.096 -11.140 24.975 1.00 53.72 377 GLU A C 1
ATOM 2939 O O . GLU A 1 377 ? -3.291 -11.000 24.706 1.00 53.72 377 GLU A O 1
ATOM 2944 N N . ASP A 1 378 ? -1.606 -11.028 26.212 1.00 51.28 378 ASP A N 1
ATOM 2945 C CA . ASP A 1 378 ? -2.387 -10.982 27.454 1.00 51.28 378 ASP A CA 1
ATOM 2946 C C . ASP A 1 378 ? -3.184 -9.673 27.667 1.00 51.28 378 ASP A C 1
ATOM 2948 O O . ASP A 1 378 ? -4.087 -9.624 28.498 1.00 51.28 378 ASP A O 1
ATOM 2952 N N . ASP A 1 379 ? -2.959 -8.628 26.859 1.00 60.16 379 ASP A N 1
ATOM 2953 C CA . ASP A 1 379 ? -3.711 -7.359 26.904 1.00 60.16 379 ASP A CA 1
ATOM 2954 C C . ASP A 1 379 ? -5.070 -7.451 26.166 1.00 60.16 379 ASP A C 1
ATOM 2956 O O . ASP A 1 379 ? -5.490 -6.536 25.448 1.00 60.16 379 ASP A O 1
ATOM 2960 N N . ALA A 1 380 ? -5.768 -8.586 26.270 1.00 55.16 380 ALA A N 1
ATOM 2961 C CA . ALA A 1 380 ? -7.054 -8.819 25.605 1.00 55.16 380 ALA A CA 1
ATOM 2962 C C . ALA A 1 380 ? -8.145 -7.833 26.057 1.00 55.16 380 ALA A C 1
ATOM 2964 O O . ALA A 1 380 ? -8.996 -7.449 25.254 1.00 55.16 380 ALA A O 1
ATOM 2965 N N . GLU A 1 381 ? -8.084 -7.395 27.313 1.00 57.41 381 GLU A N 1
ATOM 2966 C CA . GLU A 1 381 ? -8.997 -6.426 27.919 1.00 57.41 381 GLU A CA 1
ATOM 2967 C C . GLU A 1 381 ? -8.855 -5.032 27.289 1.00 57.41 381 GLU A C 1
ATOM 2969 O O . GLU A 1 381 ? -9.844 -4.442 26.860 1.00 57.41 381 GLU A O 1
ATOM 2974 N N . LEU A 1 382 ? -7.618 -4.576 27.048 1.00 61.22 382 LEU A N 1
ATOM 2975 C CA . LEU A 1 382 ? -7.336 -3.277 26.421 1.00 61.22 382 LEU A CA 1
ATOM 2976 C C . LEU A 1 382 ? -7.870 -3.154 24.987 1.00 61.22 382 LEU A C 1
ATOM 2978 O O . LEU A 1 382 ? -8.155 -2.060 24.490 1.00 61.22 382 LEU A O 1
ATOM 2982 N N . ARG A 1 383 ? -8.030 -4.291 24.305 1.00 58.19 383 ARG A N 1
ATOM 2983 C CA . ARG A 1 383 ? -8.600 -4.354 22.955 1.00 58.19 383 ARG A CA 1
ATOM 2984 C C . ARG A 1 383 ? -10.128 -4.256 22.944 1.00 58.19 383 ARG A C 1
ATOM 2986 O O . ARG A 1 383 ? -10.685 -4.154 21.858 1.00 58.19 383 ARG A O 1
ATOM 2993 N N . ARG A 1 384 ? -10.798 -4.292 24.103 1.00 56.00 384 ARG A N 1
ATOM 2994 C CA . ARG A 1 384 ? -12.263 -4.174 24.234 1.00 56.00 384 ARG A CA 1
ATOM 2995 C C . ARG A 1 384 ? -12.737 -2.729 24.430 1.00 56.00 384 ARG A C 1
ATOM 2997 O O . ARG A 1 384 ? -13.930 -2.475 24.321 1.00 56.00 384 ARG A O 1
ATOM 3004 N N . HIS A 1 385 ? -11.827 -1.791 24.691 1.00 62.72 385 HIS A N 1
ATOM 3005 C CA . HIS A 1 385 ? -12.170 -0.388 24.941 1.00 62.72 385 HIS A CA 1
ATOM 3006 C C . HIS A 1 385 ? -12.292 0.451 23.664 1.00 62.72 385 HIS A C 1
ATOM 3008 O O . HIS A 1 385 ? -11.970 0.006 22.562 1.00 62.72 385 HIS A O 1
ATOM 3014 N N . GLN A 1 386 ? -12.753 1.693 23.815 1.00 67.88 386 GLN A N 1
ATOM 3015 C CA . GLN A 1 386 ? -12.927 2.627 22.709 1.00 67.88 386 GLN A CA 1
ATOM 3016 C C . GLN A 1 386 ? -11.578 3.167 22.216 1.00 67.88 386 GLN A C 1
ATOM 3018 O O . GLN A 1 386 ? -10.780 3.687 22.997 1.00 67.88 386 GLN A O 1
ATOM 3023 N N . TRP A 1 387 ? -11.341 3.090 20.903 1.00 74.50 387 TRP A N 1
ATOM 3024 C CA . TRP A 1 387 ? -10.106 3.563 20.272 1.00 74.50 387 TRP A CA 1
ATOM 3025 C C . TRP A 1 387 ? -10.379 4.638 19.218 1.00 74.50 387 TRP A C 1
ATOM 3027 O O . TRP A 1 387 ? -11.264 4.505 18.376 1.00 74.50 387 TRP A O 1
ATOM 3037 N N . LEU A 1 388 ? -9.535 5.669 19.200 1.00 76.38 388 LEU A N 1
ATOM 3038 C CA . LEU A 1 388 ? -9.473 6.685 18.154 1.00 76.38 388 LEU A CA 1
ATOM 3039 C C . LEU A 1 388 ? -8.139 6.565 17.402 1.00 76.38 388 LEU A C 1
ATOM 3041 O O . LEU A 1 388 ? -7.079 6.860 17.953 1.00 76.38 388 LEU A O 1
ATOM 3045 N N . ASP A 1 389 ? -8.166 6.153 16.127 1.00 71.31 389 ASP A N 1
ATOM 3046 C CA . ASP A 1 389 ? -6.953 6.112 15.290 1.00 71.31 389 ASP A CA 1
ATOM 3047 C C . ASP A 1 389 ? -6.532 7.521 14.858 1.00 71.31 389 ASP A C 1
ATOM 3049 O O . ASP A 1 389 ? -6.982 8.050 13.837 1.00 71.31 389 ASP A O 1
ATOM 3053 N N . PHE A 1 390 ? -5.626 8.120 15.626 1.00 73.31 390 PHE A N 1
ATOM 3054 C CA . PHE A 1 390 ? -5.147 9.484 15.419 1.00 73.31 390 PHE A CA 1
ATOM 3055 C C . PHE A 1 390 ? -3.724 9.548 14.844 1.00 73.31 390 PHE A C 1
ATOM 3057 O O . PHE A 1 390 ? -3.119 10.620 14.775 1.00 73.31 390 PHE A O 1
ATOM 3064 N N . ARG A 1 391 ? -3.196 8.424 14.333 1.00 67.31 391 ARG A N 1
ATOM 3065 C CA . ARG A 1 391 ? -1.807 8.300 13.836 1.00 67.31 391 ARG A CA 1
ATOM 3066 C C . ARG A 1 391 ? -1.453 9.246 12.694 1.00 67.31 391 ARG A C 1
ATOM 3068 O O . ARG A 1 391 ? -0.282 9.527 12.453 1.00 67.31 391 ARG A O 1
ATOM 3075 N N . GLU A 1 392 ? -2.452 9.728 11.963 1.00 59.81 392 GLU A N 1
ATOM 3076 C CA . GLU A 1 392 ? -2.244 10.712 10.893 1.00 59.81 392 GLU A CA 1
ATOM 3077 C C . GLU A 1 392 ? -2.914 12.054 11.168 1.00 59.81 392 GLU A C 1
ATOM 3079 O O . GLU A 1 392 ? -2.915 12.907 10.283 1.00 59.81 392 GLU A O 1
ATOM 3084 N N . GLN A 1 393 ? -3.452 12.233 12.380 1.00 69.62 393 GLN A N 1
ATOM 3085 C CA . GLN A 1 393 ? -3.975 13.506 12.867 1.00 69.62 393 GLN A CA 1
ATOM 3086 C C . GLN A 1 393 ? -4.998 14.110 11.889 1.00 69.62 393 GLN A C 1
ATOM 3088 O O . GLN A 1 393 ? -4.877 15.259 11.464 1.00 69.62 393 GLN A O 1
ATOM 3093 N N . GLU A 1 394 ? -5.975 13.304 11.464 1.00 67.56 394 GLU A N 1
ATOM 3094 C CA . GLU A 1 394 ? -7.101 13.761 10.643 1.00 67.56 394 GLU A CA 1
ATOM 3095 C C . GLU A 1 394 ? -8.299 14.058 11.567 1.00 67.56 394 GLU A C 1
ATOM 3097 O O . GLU A 1 394 ? -8.596 13.242 12.441 1.00 67.56 394 GLU A O 1
ATOM 3102 N N . PRO A 1 395 ? -8.998 15.199 11.399 1.00 73.06 395 PRO A N 1
ATOM 3103 C CA . PRO A 1 395 ? -10.068 15.604 12.315 1.00 73.06 395 PRO A CA 1
ATOM 3104 C C . PRO A 1 395 ? -11.345 14.775 12.191 1.00 73.06 395 PRO A C 1
ATOM 3106 O O . PRO A 1 395 ? -12.182 14.860 13.071 1.00 73.06 395 PRO A O 1
ATOM 3109 N N . GLU A 1 396 ? -11.516 13.985 11.130 1.00 71.19 396 GLU A N 1
ATOM 3110 C CA . GLU A 1 396 ? -12.765 13.267 10.831 1.00 71.19 396 GLU A CA 1
ATOM 3111 C C . GLU A 1 396 ? -13.159 12.270 11.932 1.00 71.19 396 GLU A C 1
ATOM 3113 O O . GLU A 1 396 ? -14.290 12.296 12.402 1.00 71.19 396 GLU A O 1
ATOM 3118 N N . GLY A 1 397 ? -12.219 11.446 12.407 1.00 70.56 397 GLY A N 1
ATOM 3119 C CA . GLY A 1 397 ? -12.505 10.490 13.484 1.00 70.56 397 GLY A CA 1
ATOM 3120 C C . GLY A 1 397 ? -12.809 11.175 14.818 1.00 70.56 397 GLY A C 1
ATOM 3121 O O . GLY A 1 397 ? -13.706 10.750 15.541 1.00 70.56 397 GLY A O 1
ATOM 3122 N N . LEU A 1 398 ? -12.093 12.263 15.122 1.00 79.38 398 LEU A N 1
ATOM 3123 C CA . LEU A 1 398 ? -12.342 13.059 16.324 1.00 79.38 398 LEU A CA 1
ATOM 3124 C C . LEU A 1 398 ? -13.680 13.807 16.221 1.00 79.38 398 LEU A C 1
ATOM 3126 O O . LEU A 1 398 ? -14.421 13.862 17.192 1.00 79.38 398 LEU A O 1
ATOM 3130 N N . TYR A 1 399 ? -14.024 14.322 15.039 1.00 79.06 399 TYR A N 1
ATOM 3131 C CA . TYR A 1 399 ? -15.309 14.954 14.758 1.00 79.06 399 TYR A CA 1
ATOM 3132 C C . TYR A 1 399 ? -16.470 13.986 14.971 1.00 79.06 399 TYR A C 1
ATOM 3134 O O . TYR A 1 399 ? -17.396 14.328 15.695 1.00 79.06 399 TYR A O 1
ATOM 3142 N N . GLU A 1 400 ? -16.421 12.787 14.385 1.00 74.12 400 GLU A N 1
ATOM 3143 C CA . GLU A 1 400 ? -17.490 11.796 14.554 1.00 74.12 400 GLU A CA 1
ATOM 3144 C C . GLU A 1 400 ? -17.645 11.382 16.019 1.00 74.12 400 GLU A C 1
ATOM 3146 O O . GLU A 1 400 ? -18.765 11.331 16.521 1.00 74.12 400 GLU A O 1
ATOM 3151 N N . LEU A 1 401 ? -16.534 11.189 16.738 1.00 77.56 401 LEU A N 1
ATOM 3152 C CA . LEU A 1 401 ? -16.565 10.919 18.174 1.00 77.56 401 LEU A CA 1
ATOM 3153 C C . LEU A 1 401 ? -17.258 12.054 18.944 1.00 77.56 401 LEU A C 1
ATOM 3155 O O . LEU A 1 401 ? -18.236 11.813 19.647 1.00 77.56 401 LEU A O 1
ATOM 3159 N N . LEU A 1 402 ? -16.803 13.299 18.788 1.00 80.38 402 LEU A N 1
ATOM 3160 C CA . LEU A 1 402 ? -17.394 14.441 19.493 1.00 80.38 402 LEU A CA 1
ATOM 3161 C C . LEU A 1 402 ? -18.863 14.653 19.095 1.00 80.38 402 LEU A C 1
ATOM 3163 O O . LEU A 1 402 ? -19.691 14.978 19.943 1.00 80.38 402 LEU A O 1
ATOM 3167 N N . ARG A 1 403 ? -19.210 14.417 17.823 1.00 76.12 403 ARG A N 1
ATOM 3168 C CA . ARG A 1 403 ? -20.584 14.484 17.312 1.00 76.12 403 ARG A CA 1
ATOM 3169 C C . ARG A 1 403 ? -21.473 13.460 18.007 1.00 76.12 403 ARG A C 1
ATOM 3171 O O . ARG A 1 403 ? -22.575 13.817 18.411 1.00 76.12 403 ARG A O 1
ATOM 3178 N N . THR A 1 404 ? -21.014 12.216 18.171 1.00 71.88 404 THR A N 1
ATOM 3179 C CA . THR A 1 404 ? -21.776 11.189 18.906 1.00 71.88 404 THR A CA 1
ATOM 3180 C C . THR A 1 404 ? -21.988 11.575 20.364 1.00 71.88 404 THR A C 1
ATOM 3182 O O . THR A 1 404 ? -23.088 11.419 20.867 1.00 71.88 404 THR A O 1
ATOM 3185 N N . VAL A 1 405 ? -20.991 12.167 21.023 1.00 74.44 405 VAL A N 1
ATOM 3186 C CA . VAL A 1 405 ? -21.112 12.575 22.432 1.00 74.44 405 VAL A CA 1
ATOM 3187 C C . VAL A 1 405 ? -22.130 13.701 22.616 1.00 74.44 405 VAL A C 1
ATOM 3189 O O . VAL A 1 405 ? -22.868 13.699 23.595 1.00 74.44 405 VAL A O 1
ATOM 3192 N N . VAL A 1 406 ? -22.194 14.644 21.674 1.00 72.38 406 VAL A N 1
ATOM 3193 C CA . VAL A 1 406 ? -23.186 15.730 21.705 1.00 72.38 406 VAL A CA 1
ATOM 3194 C C . VAL A 1 406 ? -24.585 15.253 21.307 1.00 72.38 406 VAL A C 1
ATOM 3196 O O . VAL A 1 406 ? -25.567 15.771 21.824 1.00 72.38 406 VAL A O 1
ATOM 3199 N N . SER A 1 407 ? -24.694 14.273 20.404 1.00 64.06 407 SER A N 1
ATOM 3200 C CA . SER A 1 407 ? -25.989 13.815 19.871 1.00 64.06 407 SER A CA 1
ATOM 3201 C C . SER A 1 407 ? -26.626 12.632 20.608 1.00 64.06 407 SER A C 1
ATOM 3203 O O . SER A 1 407 ? -27.829 12.438 20.459 1.00 64.06 407 SER A O 1
ATOM 3205 N N . ALA A 1 408 ? -25.873 11.847 21.386 1.00 55.06 408 ALA A N 1
ATOM 3206 C CA . ALA A 1 408 ? -26.370 10.615 22.005 1.00 55.06 408 ALA A CA 1
ATOM 3207 C C . ALA A 1 408 ? -26.885 10.812 23.444 1.00 55.06 408 ALA A C 1
ATOM 3209 O O . ALA A 1 408 ? -26.245 11.468 24.269 1.00 55.06 408 ALA A O 1
ATOM 3210 N N . GLN A 1 409 ? -27.986 10.127 23.791 1.00 50.44 409 GLN A N 1
ATOM 3211 C CA . GLN A 1 409 ? -28.209 9.686 25.174 1.00 50.44 409 GLN A CA 1
ATOM 3212 C C . GLN A 1 409 ? -27.133 8.633 25.527 1.00 50.44 409 GLN A C 1
ATOM 3214 O O . GLN A 1 409 ? -26.716 7.890 24.638 1.00 50.44 409 GLN A O 1
ATOM 3219 N N . PRO A 1 410 ? -26.665 8.516 26.787 1.00 41.88 410 PRO A N 1
ATOM 3220 C CA . PRO A 1 410 ? -25.515 7.676 27.165 1.00 41.88 410 PRO A CA 1
ATOM 3221 C C . PRO A 1 410 ? -25.538 6.217 26.664 1.00 41.88 410 PRO A C 1
ATOM 3223 O O . PRO A 1 410 ? -24.475 5.619 26.516 1.00 41.88 410 PRO A O 1
ATOM 3226 N N . ALA A 1 411 ? -26.721 5.665 26.371 1.00 36.44 411 ALA A N 1
ATOM 3227 C CA . ALA A 1 411 ? -26.930 4.305 25.874 1.00 36.44 411 ALA A CA 1
ATOM 3228 C C . ALA A 1 411 ? -26.682 4.108 24.358 1.00 36.44 411 ALA A C 1
ATOM 3230 O O . ALA A 1 411 ? -26.537 2.972 23.921 1.00 36.44 411 ALA A O 1
ATOM 3231 N N . GLU A 1 412 ? -26.594 5.177 23.555 1.00 38.91 412 GLU A N 1
ATOM 3232 C CA . GLU A 1 412 ? -26.430 5.124 22.086 1.00 38.91 412 GLU A CA 1
ATOM 3233 C C . GLU A 1 412 ? -25.024 5.547 21.616 1.00 38.91 412 GLU A C 1
ATOM 3235 O O . GLU A 1 412 ? -24.830 6.007 20.486 1.00 38.91 412 GLU A O 1
ATOM 3240 N N . ARG A 1 413 ? -24.001 5.422 22.472 1.00 48.06 413 ARG A N 1
ATOM 3241 C CA . ARG A 1 413 ? -22.609 5.652 22.055 1.00 48.06 413 ARG A CA 1
ATOM 3242 C C . ARG A 1 413 ? -22.206 4.578 21.042 1.00 48.06 413 ARG A C 1
ATOM 3244 O O . ARG A 1 413 ? -21.737 3.509 21.417 1.00 48.06 413 ARG A O 1
ATOM 3251 N N . GLY A 1 414 ? -22.378 4.866 19.752 1.00 40.66 414 GLY A N 1
ATOM 3252 C CA . GLY A 1 414 ? -21.857 4.038 18.670 1.00 40.66 414 GLY A CA 1
ATOM 3253 C C . GLY A 1 414 ? -20.357 3.834 18.867 1.00 40.66 414 GLY A C 1
ATOM 3254 O O . GLY A 1 414 ? -19.574 4.778 18.739 1.00 40.66 414 GLY A O 1
ATOM 3255 N N . VAL A 1 415 ? -19.963 2.615 19.236 1.00 43.25 415 VAL A N 1
ATOM 3256 C CA . VAL A 1 415 ? -18.574 2.270 19.536 1.00 43.25 415 VAL A CA 1
ATOM 3257 C C . VAL A 1 415 ? -17.746 2.516 18.280 1.00 43.25 415 VAL A C 1
ATOM 3259 O O . VAL A 1 415 ? -17.883 1.826 17.268 1.00 43.25 415 VAL A O 1
ATOM 3262 N N . VAL A 1 416 ? -16.881 3.532 18.329 1.00 44.78 416 VAL A N 1
ATOM 3263 C CA . VAL A 1 416 ? -15.868 3.753 17.295 1.00 44.78 416 VAL A CA 1
ATOM 3264 C C . VAL A 1 416 ? -14.968 2.518 17.305 1.00 44.78 416 VAL A C 1
ATOM 3266 O O . VAL A 1 416 ? -14.252 2.257 18.269 1.00 44.78 416 VAL A O 1
ATOM 3269 N N . THR A 1 417 ? -15.093 1.713 16.251 1.00 47.81 417 THR A N 1
ATOM 3270 C CA . THR A 1 417 ? -14.493 0.381 16.135 1.00 47.81 417 THR A CA 1
ATOM 3271 C C . THR A 1 417 ? -12.983 0.403 16.355 1.00 47.81 417 THR A C 1
ATOM 3273 O O . THR A 1 417 ? -12.282 1.255 15.800 1.00 47.81 417 THR A O 1
ATOM 3276 N N . VAL A 1 418 ? -12.480 -0.603 17.073 1.00 46.84 418 VAL A N 1
ATOM 3277 C CA . VAL A 1 418 ? -11.050 -0.860 17.278 1.00 46.84 418 VAL A CA 1
ATOM 3278 C C . VAL A 1 418 ? -10.326 -0.906 15.923 1.00 46.84 418 VAL A C 1
ATOM 3280 O O . VAL A 1 418 ? -10.736 -1.652 15.027 1.00 46.84 418 VAL A O 1
ATOM 3283 N N . PRO A 1 419 ? -9.237 -0.141 15.726 1.00 48.28 419 PRO A N 1
ATOM 3284 C CA . PRO A 1 419 ? -8.475 -0.182 14.488 1.00 48.28 419 PRO A CA 1
ATOM 3285 C C . PRO A 1 419 ? -7.947 -1.599 14.247 1.00 48.28 419 PRO A C 1
ATOM 3287 O O . PRO A 1 419 ? -7.154 -2.096 15.041 1.00 48.28 419 PRO A O 1
ATOM 3290 N N . MET A 1 420 ? -8.298 -2.226 13.115 1.00 44.72 420 MET A N 1
ATOM 3291 C CA . MET A 1 420 ? -7.916 -3.619 12.796 1.00 44.72 420 MET A CA 1
ATOM 3292 C C . MET A 1 420 ? -6.394 -3.894 12.754 1.00 44.72 420 MET A C 1
ATOM 3294 O O . MET A 1 420 ? -5.983 -5.002 12.437 1.00 44.72 420 MET A O 1
ATOM 3298 N N . ASN A 1 421 ? -5.537 -2.891 12.988 1.00 52.03 421 ASN A N 1
ATOM 3299 C CA . ASN A 1 421 ? -4.079 -2.984 12.894 1.00 52.03 421 ASN A CA 1
ATOM 3300 C C . ASN A 1 421 ? -3.383 -1.931 13.791 1.00 52.03 421 ASN A C 1
ATOM 3302 O O . ASN A 1 421 ? -2.728 -1.005 13.285 1.00 52.03 421 ASN A O 1
ATOM 3306 N N . VAL A 1 422 ? -3.568 -2.013 15.112 1.00 56.28 422 VAL A N 1
ATOM 3307 C CA . VAL A 1 422 ? -2.884 -1.143 16.099 1.00 56.28 422 VAL A CA 1
ATOM 3308 C C . VAL A 1 422 ? -1.360 -1.348 16.060 1.00 56.28 422 VAL A C 1
ATOM 3310 O O . VAL A 1 422 ? -0.584 -0.394 16.151 1.00 56.28 422 VAL A O 1
ATOM 3313 N N . ASP A 1 423 ? -0.953 -2.588 15.806 1.00 51.16 423 ASP A N 1
ATOM 3314 C CA . ASP A 1 423 ? 0.414 -3.094 15.724 1.00 51.16 423 ASP A CA 1
ATOM 3315 C C . ASP A 1 423 ? 1.118 -2.760 14.403 1.00 51.16 423 ASP A C 1
ATOM 3317 O O . ASP A 1 423 ? 2.336 -2.577 14.376 1.00 51.16 423 ASP A O 1
ATOM 3321 N N . ARG A 1 424 ? 0.393 -2.633 13.285 1.00 54.00 424 ARG A N 1
ATOM 3322 C CA . ARG A 1 424 ? 1.044 -2.352 11.998 1.00 54.00 424 ARG A CA 1
ATOM 3323 C C . ARG A 1 424 ? 1.489 -0.906 11.900 1.00 54.00 424 ARG A C 1
ATOM 3325 O O . ARG A 1 424 ? 0.695 0.030 11.990 1.00 54.00 424 ARG A O 1
ATOM 3332 N N . PHE A 1 425 ? 2.775 -0.738 11.604 1.00 54.88 425 PHE A N 1
ATOM 3333 C CA . PHE A 1 425 ? 3.359 0.566 11.342 1.00 54.88 425 PHE A CA 1
ATOM 3334 C C . PHE A 1 425 ? 2.699 1.272 10.158 1.00 54.88 425 PHE A C 1
ATOM 3336 O O . PHE A 1 425 ? 2.698 0.769 9.030 1.00 54.88 425 PHE A O 1
ATOM 3343 N N . ARG A 1 426 ? 2.223 2.490 10.415 1.00 54.62 426 ARG A N 1
ATOM 3344 C CA . ARG A 1 426 ? 1.727 3.412 9.396 1.00 54.62 426 ARG A CA 1
ATOM 3345 C C . ARG A 1 426 ? 2.574 4.681 9.404 1.00 54.62 426 ARG A C 1
ATOM 3347 O O . ARG A 1 426 ? 2.513 5.468 10.344 1.00 54.62 426 ARG A O 1
ATOM 3354 N N . ALA A 1 427 ? 3.393 4.861 8.368 1.00 56.62 427 ALA A N 1
ATOM 3355 C CA . ALA A 1 427 ? 4.128 6.105 8.180 1.00 56.62 427 ALA A CA 1
ATOM 3356 C C . ALA A 1 427 ? 3.211 7.166 7.547 1.00 56.62 427 ALA A C 1
ATOM 3358 O O . ALA A 1 427 ? 2.545 6.854 6.553 1.00 56.62 427 ALA A O 1
ATOM 3359 N N . PRO A 1 428 ? 3.210 8.414 8.052 1.00 55.31 428 PRO A N 1
ATOM 3360 C CA . PRO A 1 428 ? 2.417 9.499 7.513 1.00 55.31 428 PRO A CA 1
ATOM 3361 C C . PRO A 1 428 ? 2.611 9.647 6.013 1.00 55.31 428 PRO A C 1
ATOM 3363 O O . PRO A 1 428 ? 3.719 9.467 5.490 1.00 55.31 428 PRO A O 1
ATOM 3366 N N . GLN A 1 429 ? 1.555 10.055 5.314 1.00 55.72 429 GLN A N 1
ATOM 3367 C CA . GLN A 1 429 ? 1.574 10.171 3.850 1.00 55.72 429 GLN A CA 1
ATOM 3368 C C . GLN A 1 429 ? 2.748 11.002 3.312 1.00 55.72 429 GLN A C 1
ATOM 3370 O O . GLN A 1 429 ? 3.286 10.703 2.246 1.00 55.72 429 GLN A O 1
ATOM 3375 N N . TYR A 1 430 ? 3.190 12.025 4.047 1.00 57.38 430 TYR A N 1
ATOM 3376 C CA . TYR A 1 430 ? 4.304 12.876 3.630 1.00 57.38 430 TYR A CA 1
ATOM 3377 C C . TYR A 1 430 ? 5.672 12.166 3.694 1.00 57.38 430 TYR A C 1
ATOM 3379 O O . TYR A 1 430 ? 6.536 12.440 2.860 1.00 57.38 430 TYR A O 1
ATOM 3387 N N . ILE A 1 431 ? 5.849 11.217 4.617 1.00 60.84 431 ILE A N 1
ATOM 3388 C CA . ILE A 1 431 ? 7.067 10.404 4.770 1.00 60.84 431 ILE A CA 1
ATOM 3389 C C . ILE A 1 431 ? 7.058 9.269 3.766 1.00 60.84 431 ILE A C 1
ATOM 3391 O O . ILE A 1 431 ? 8.026 9.091 3.033 1.00 60.84 431 ILE A O 1
ATOM 3395 N N . THR A 1 432 ? 5.937 8.558 3.658 1.00 61.62 432 THR A N 1
ATOM 3396 C CA . THR A 1 432 ? 5.749 7.518 2.641 1.00 61.62 432 THR A CA 1
ATOM 3397 C C . THR A 1 432 ? 5.950 8.095 1.241 1.00 61.62 432 THR A C 1
ATOM 3399 O O . THR A 1 432 ? 6.673 7.523 0.426 1.00 61.62 432 THR A O 1
ATOM 3402 N N . GLY A 1 433 ? 5.396 9.285 0.991 1.00 60.84 433 GLY A N 1
ATOM 3403 C CA . GLY A 1 433 ? 5.650 10.050 -0.218 1.00 60.84 433 GLY A CA 1
ATOM 3404 C C . GLY A 1 433 ? 7.140 10.297 -0.425 1.00 60.84 433 GLY A C 1
ATOM 3405 O O . GLY A 1 433 ? 7.647 9.983 -1.504 1.00 60.84 433 GLY A O 1
ATOM 3406 N N . TYR A 1 434 ? 7.845 10.848 0.571 1.00 69.56 434 TYR A N 1
ATOM 3407 C CA . TYR A 1 434 ? 9.286 11.120 0.492 1.00 69.56 434 TYR A CA 1
ATOM 3408 C C . TYR A 1 434 ? 10.102 9.872 0.178 1.00 69.56 434 TYR A C 1
ATOM 3410 O O . TYR A 1 434 ? 10.833 9.886 -0.802 1.00 69.56 434 TYR A O 1
ATOM 3418 N N . LEU A 1 435 ? 9.897 8.772 0.902 1.00 71.19 435 LEU A N 1
ATOM 3419 C CA . LEU A 1 435 ? 10.598 7.512 0.655 1.00 71.19 435 LEU A CA 1
ATOM 3420 C C . LEU A 1 435 ? 10.352 6.975 -0.764 1.00 71.19 435 LEU A C 1
ATOM 3422 O O . LEU A 1 435 ? 11.279 6.467 -1.391 1.00 71.19 435 LEU A O 1
ATOM 3426 N N . LEU A 1 436 ? 9.130 7.106 -1.295 1.00 66.75 436 LEU A N 1
ATOM 3427 C CA . LEU A 1 436 ? 8.825 6.762 -2.691 1.00 66.75 436 LEU A CA 1
ATOM 3428 C C . LEU A 1 436 ? 9.631 7.621 -3.675 1.00 66.75 436 LEU A C 1
ATOM 3430 O O . LEU A 1 436 ? 10.200 7.095 -4.627 1.00 66.75 436 LEU A O 1
ATOM 3434 N N . PHE A 1 437 ? 9.722 8.927 -3.422 1.00 69.12 437 PHE A N 1
ATOM 3435 C CA . PHE A 1 437 ? 10.512 9.837 -4.251 1.00 69.12 437 PHE A CA 1
ATOM 3436 C C . PHE A 1 437 ? 12.013 9.577 -4.142 1.00 69.12 437 PHE A C 1
ATOM 3438 O O . PHE A 1 437 ? 12.671 9.529 -5.170 1.00 69.12 437 PHE A O 1
ATOM 3445 N N . SER A 1 438 ? 12.555 9.348 -2.944 1.00 71.12 438 SER A N 1
ATOM 3446 C CA . SER A 1 438 ? 13.978 9.042 -2.759 1.00 71.12 438 SER A CA 1
ATOM 3447 C C . SER A 1 438 ? 14.381 7.771 -3.500 1.00 71.12 438 SER A C 1
ATOM 3449 O O . SER A 1 438 ? 15.471 7.701 -4.055 1.00 71.12 438 SER A O 1
ATOM 3451 N N . ARG A 1 439 ? 13.490 6.775 -3.570 1.00 71.75 439 ARG A N 1
ATOM 3452 C CA . ARG A 1 439 ? 13.716 5.595 -4.411 1.00 71.75 439 ARG A CA 1
ATOM 3453 C C . ARG A 1 439 ? 13.713 5.964 -5.895 1.00 71.75 439 ARG A C 1
ATOM 3455 O O . ARG A 1 439 ? 14.565 5.478 -6.623 1.00 71.75 439 ARG A O 1
ATOM 3462 N N . LEU A 1 440 ? 12.771 6.794 -6.350 1.00 68.81 440 LEU A N 1
ATOM 3463 C CA . LEU A 1 440 ? 12.701 7.213 -7.756 1.00 68.81 440 LEU A CA 1
ATOM 3464 C C . LEU A 1 440 ? 13.960 7.990 -8.156 1.00 68.81 440 LEU A C 1
ATOM 3466 O O . LEU A 1 440 ? 14.551 7.700 -9.191 1.00 68.81 440 LEU A O 1
ATOM 3470 N N . LEU A 1 441 ? 14.404 8.900 -7.287 1.00 70.31 441 LEU A N 1
ATOM 3471 C CA . LEU A 1 441 ? 15.653 9.643 -7.411 1.00 70.31 441 LEU A CA 1
ATOM 3472 C C . LEU A 1 441 ? 16.846 8.695 -7.559 1.00 70.31 441 LEU A C 1
ATOM 3474 O O . LEU A 1 441 ? 17.651 8.872 -8.463 1.00 70.31 441 LEU A O 1
ATOM 3478 N N . LEU A 1 442 ? 16.906 7.649 -6.728 1.00 74.06 442 LEU A N 1
ATOM 3479 C CA . LEU A 1 442 ? 17.963 6.646 -6.795 1.00 74.06 442 LEU A CA 1
ATOM 3480 C C . LEU A 1 442 ? 18.008 5.939 -8.161 1.00 74.06 442 LEU A C 1
ATOM 3482 O O . LEU A 1 442 ? 19.087 5.759 -8.723 1.00 74.06 442 LEU A O 1
ATOM 3486 N N . GLY A 1 443 ? 16.847 5.582 -8.718 1.00 69.75 443 GLY A N 1
ATOM 3487 C CA . GLY A 1 443 ? 16.763 5.024 -10.070 1.00 69.75 443 GLY A CA 1
ATOM 3488 C C . GLY A 1 443 ? 17.314 5.982 -11.129 1.00 69.75 443 GLY A C 1
ATOM 3489 O O . GLY A 1 443 ? 18.148 5.589 -11.939 1.00 69.75 443 GLY A O 1
ATOM 3490 N N . LEU A 1 444 ? 16.922 7.258 -11.076 1.00 68.00 444 LEU A N 1
ATOM 3491 C CA . LEU A 1 444 ? 17.424 8.278 -12.004 1.00 68.00 444 LEU A CA 1
ATOM 3492 C C . LEU A 1 444 ? 18.948 8.452 -11.911 1.00 68.00 444 LEU A C 1
ATOM 3494 O O . LEU A 1 444 ? 19.599 8.638 -12.934 1.00 68.00 444 LEU A O 1
ATOM 3498 N N . THR A 1 445 ? 19.527 8.360 -10.710 1.00 73.56 445 THR A N 1
ATOM 3499 C CA . THR A 1 445 ? 20.970 8.567 -10.509 1.00 73.56 445 THR A CA 1
ATOM 3500 C C . THR A 1 445 ? 21.840 7.368 -10.874 1.00 73.56 445 THR A C 1
ATOM 3502 O O . THR A 1 445 ? 22.990 7.550 -11.260 1.00 73.56 445 THR A O 1
ATOM 3505 N N . ILE A 1 446 ? 21.304 6.145 -10.778 1.00 76.00 446 ILE A N 1
ATOM 3506 C CA . ILE A 1 446 ? 22.006 4.909 -11.173 1.00 76.00 446 ILE A CA 1
ATOM 3507 C C . ILE A 1 446 ? 22.146 4.813 -12.695 1.00 76.00 446 ILE A C 1
ATOM 3509 O O . ILE A 1 446 ? 23.107 4.232 -13.200 1.00 76.00 446 ILE A O 1
ATOM 3513 N N . ALA A 1 447 ? 21.212 5.418 -13.423 1.00 69.44 447 ALA A N 1
ATOM 3514 C CA . ALA A 1 447 ? 21.134 5.311 -14.865 1.00 69.44 447 ALA A CA 1
ATOM 3515 C C . ALA A 1 447 ? 22.425 5.702 -15.615 1.00 69.44 447 ALA A C 1
ATOM 3517 O O . ALA A 1 447 ? 22.957 4.857 -16.334 1.00 69.44 447 ALA A O 1
ATOM 3518 N N . PRO A 1 448 ? 23.007 6.908 -15.460 1.00 67.94 448 PRO A N 1
ATOM 3519 C CA . PRO A 1 448 ? 24.182 7.275 -16.249 1.00 67.94 448 PRO A CA 1
ATOM 3520 C C . PRO A 1 448 ? 25.415 6.450 -15.885 1.00 67.94 448 PRO A C 1
ATOM 3522 O O . PRO A 1 448 ? 26.233 6.175 -16.753 1.00 67.94 448 PRO A O 1
ATOM 3525 N N . VAL A 1 449 ? 25.531 6.010 -14.627 1.00 71.88 449 VAL A N 1
ATOM 3526 C CA . VAL A 1 449 ? 26.630 5.146 -14.175 1.00 71.88 449 VAL A CA 1
ATOM 3527 C C . VAL A 1 449 ? 26.591 3.804 -14.900 1.00 71.88 449 VAL A C 1
ATOM 3529 O O . VAL A 1 449 ? 27.613 3.361 -15.419 1.00 71.88 449 VAL A O 1
ATOM 3532 N N . LEU A 1 450 ? 25.411 3.180 -14.990 1.00 67.50 450 LEU A N 1
ATOM 3533 C CA . LEU A 1 450 ? 25.234 1.950 -15.763 1.00 67.50 450 LEU A CA 1
ATOM 3534 C C . LEU A 1 450 ? 25.511 2.180 -17.254 1.00 67.50 450 LEU A C 1
ATOM 3536 O O . LEU A 1 450 ? 26.193 1.369 -17.874 1.00 67.50 450 LEU A O 1
ATOM 3540 N N . GLY A 1 451 ? 25.038 3.295 -17.819 1.00 63.94 451 GLY A N 1
ATOM 3541 C CA . GLY A 1 451 ? 25.278 3.639 -19.223 1.00 63.94 451 GLY A CA 1
ATOM 3542 C C . GLY A 1 451 ? 26.764 3.776 -19.561 1.00 63.94 451 GLY A C 1
ATOM 3543 O O . GLY A 1 451 ? 27.234 3.199 -20.539 1.00 63.94 451 GLY A O 1
ATOM 3544 N N . LEU A 1 452 ? 27.528 4.475 -18.719 1.00 65.88 452 LEU A N 1
ATOM 3545 C CA . LEU A 1 452 ? 28.969 4.675 -18.902 1.00 65.88 452 LEU A CA 1
ATOM 3546 C C . LEU A 1 452 ? 29.787 3.402 -18.639 1.00 65.88 452 LEU A C 1
ATOM 3548 O O . LEU A 1 452 ? 30.771 3.147 -19.332 1.00 65.88 452 LEU A O 1
ATOM 3552 N N . ALA A 1 453 ? 29.368 2.569 -17.680 1.00 66.12 453 ALA A N 1
ATOM 3553 C CA . ALA A 1 453 ? 29.995 1.270 -17.437 1.00 66.12 453 ALA A CA 1
ATOM 3554 C C . ALA A 1 453 ? 29.892 0.353 -18.669 1.00 66.12 453 ALA A C 1
ATOM 3556 O O . ALA A 1 453 ? 30.853 -0.332 -19.017 1.00 66.12 453 ALA A O 1
ATOM 3557 N N . VAL A 1 454 ? 28.754 0.389 -19.371 1.00 63.19 454 VAL A N 1
ATOM 3558 C CA . VAL A 1 454 ? 28.554 -0.348 -20.629 1.00 63.19 454 VAL A CA 1
ATOM 3559 C C . VAL A 1 454 ? 29.318 0.307 -21.795 1.00 63.19 454 VAL A C 1
ATOM 3561 O O . VAL A 1 454 ? 29.789 -0.403 -22.683 1.00 63.19 454 VAL A O 1
ATOM 3564 N N . ALA A 1 455 ? 29.535 1.632 -21.763 1.00 61.22 455 ALA A N 1
ATOM 3565 C CA . ALA A 1 455 ? 30.263 2.435 -22.769 1.00 61.22 455 ALA A CA 1
ATOM 3566 C C . ALA A 1 455 ? 31.768 2.148 -22.878 1.00 61.22 455 ALA A C 1
ATOM 3568 O O . ALA A 1 455 ? 32.436 2.750 -23.711 1.00 61.22 455 ALA A O 1
ATOM 3569 N N . ARG A 1 456 ? 32.305 1.212 -22.081 1.00 58.78 456 ARG A N 1
ATOM 3570 C CA . ARG A 1 456 ? 33.742 0.890 -21.999 1.00 58.78 456 ARG A CA 1
ATOM 3571 C C . ARG A 1 456 ? 34.630 2.088 -21.611 1.00 58.78 456 ARG A C 1
ATOM 3573 O O . ARG A 1 456 ? 35.828 2.060 -21.869 1.00 58.78 456 ARG A O 1
ATOM 3580 N N . SER A 1 457 ? 34.087 3.083 -20.899 1.00 62.50 457 SER A N 1
ATOM 3581 C CA . SER A 1 457 ? 34.840 4.189 -20.278 1.00 62.50 457 SER A CA 1
ATOM 3582 C C . SER A 1 457 ? 34.783 4.169 -18.730 1.00 62.50 457 SER A C 1
ATOM 3584 O O . SER A 1 457 ? 34.542 5.202 -18.095 1.00 62.50 457 SER A O 1
ATOM 3586 N N . PRO A 1 458 ? 35.028 3.018 -18.064 1.00 62.16 458 PRO A N 1
ATOM 3587 C CA . PRO A 1 458 ? 34.735 2.830 -16.636 1.00 62.16 458 PRO A CA 1
ATOM 3588 C C . PRO A 1 458 ? 35.498 3.789 -15.711 1.00 62.16 458 PRO A C 1
ATOM 3590 O O . PRO A 1 458 ? 34.968 4.200 -14.681 1.00 62.16 458 PRO A O 1
ATOM 3593 N N . LEU A 1 459 ? 36.710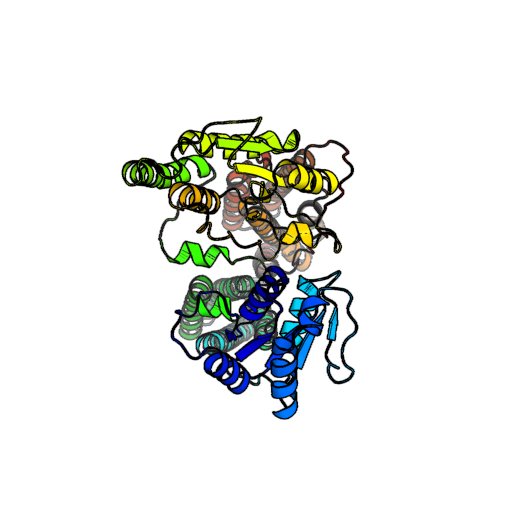 4.202 -16.096 1.00 66.75 459 LEU A N 1
ATOM 3594 C CA . LEU A 1 459 ? 37.526 5.144 -15.324 1.00 66.75 459 LEU A CA 1
ATOM 3595 C C . LEU A 1 459 ? 36.906 6.551 -15.273 1.00 66.75 459 LEU A C 1
ATOM 3597 O O . LEU A 1 459 ? 36.967 7.208 -14.239 1.00 66.75 459 LEU A O 1
ATOM 3601 N N . THR A 1 460 ? 36.234 6.985 -16.345 1.00 68.00 460 THR A N 1
ATOM 3602 C CA . THR A 1 460 ? 35.539 8.288 -16.394 1.00 68.00 460 THR A CA 1
ATOM 3603 C C . THR A 1 460 ? 34.239 8.291 -15.588 1.00 68.00 460 THR A C 1
ATOM 3605 O O . THR A 1 460 ? 33.813 9.327 -15.083 1.00 68.00 460 THR A O 1
ATOM 3608 N N . ALA A 1 461 ? 33.631 7.115 -15.406 1.00 70.19 461 ALA A N 1
ATOM 3609 C CA . ALA A 1 461 ? 32.413 6.937 -14.623 1.00 70.19 461 ALA A CA 1
ATOM 3610 C C . ALA A 1 461 ? 32.675 6.833 -13.114 1.00 70.19 461 ALA A C 1
ATOM 3612 O O . ALA A 1 461 ? 31.732 6.954 -12.332 1.00 70.19 461 ALA A O 1
ATOM 3613 N N . LEU A 1 462 ? 33.927 6.601 -12.696 1.00 80.06 462 LEU A N 1
ATOM 3614 C CA . LEU A 1 462 ? 34.286 6.270 -11.316 1.00 80.06 462 LEU A CA 1
ATOM 3615 C C . LEU A 1 462 ? 33.817 7.327 -10.293 1.00 80.06 462 LEU A C 1
ATOM 3617 O O . LEU A 1 462 ? 33.169 6.935 -9.319 1.00 80.06 462 LEU A O 1
ATOM 3621 N N . PRO A 1 463 ? 34.025 8.647 -10.495 1.00 81.56 463 PRO A N 1
ATOM 3622 C CA . PRO A 1 463 ? 33.563 9.656 -9.536 1.00 81.56 463 PRO A CA 1
ATOM 3623 C C . PRO A 1 463 ? 32.034 9.672 -9.400 1.00 81.56 463 PRO A C 1
ATOM 3625 O O . PRO A 1 463 ? 31.499 9.696 -8.291 1.00 81.56 463 PRO A O 1
ATOM 3628 N N . LEU A 1 464 ? 31.314 9.572 -10.524 1.00 80.38 464 LEU A N 1
ATOM 3629 C CA . LEU A 1 464 ? 29.851 9.536 -10.533 1.00 80.38 464 LEU A CA 1
ATOM 3630 C C . LEU A 1 464 ? 29.312 8.239 -9.911 1.00 80.38 464 LEU A C 1
ATOM 3632 O O . LEU A 1 464 ? 28.310 8.272 -9.194 1.00 80.38 464 LEU A O 1
ATOM 3636 N N . ALA A 1 465 ? 29.983 7.109 -10.143 1.00 82.56 465 ALA A N 1
ATOM 3637 C CA . ALA A 1 465 ? 29.658 5.816 -9.552 1.00 82.56 465 ALA A CA 1
ATOM 3638 C C . ALA A 1 465 ? 29.807 5.843 -8.026 1.00 82.56 465 ALA A C 1
ATOM 3640 O O . ALA A 1 465 ? 28.908 5.380 -7.322 1.00 82.56 465 ALA A O 1
ATOM 3641 N N . ILE A 1 466 ? 30.885 6.448 -7.514 1.00 87.25 466 ILE A N 1
ATOM 3642 C CA . ILE A 1 466 ? 31.124 6.615 -6.074 1.00 87.25 466 ILE A CA 1
ATOM 3643 C C . ILE A 1 466 ? 30.017 7.467 -5.444 1.00 87.25 466 ILE A C 1
ATOM 3645 O O . ILE A 1 466 ? 29.385 7.031 -4.480 1.00 87.25 466 ILE A O 1
ATOM 3649 N N . VAL A 1 467 ? 29.719 8.645 -6.004 1.00 87.75 467 VAL A N 1
ATOM 3650 C CA . VAL A 1 467 ? 28.669 9.532 -5.465 1.00 87.75 467 VAL A CA 1
ATOM 3651 C C . VAL A 1 467 ? 27.292 8.863 -5.522 1.00 87.75 467 VAL A C 1
ATOM 3653 O O . VAL A 1 467 ? 26.527 8.933 -4.559 1.00 87.75 467 VAL A O 1
ATOM 3656 N N . THR A 1 468 ? 26.988 8.153 -6.610 1.00 85.38 468 THR A N 1
ATOM 3657 C CA . THR A 1 468 ? 25.736 7.395 -6.754 1.00 85.38 468 THR A CA 1
ATOM 3658 C C . THR A 1 468 ? 25.643 6.252 -5.743 1.00 85.38 468 THR A C 1
ATOM 3660 O O . THR A 1 468 ? 24.585 6.047 -5.149 1.00 85.38 468 THR A O 1
ATOM 3663 N N . GLY A 1 469 ? 26.739 5.530 -5.498 1.00 85.12 469 GLY A N 1
ATOM 3664 C CA . GLY A 1 469 ? 26.814 4.467 -4.495 1.00 85.12 469 GLY A CA 1
ATOM 3665 C C . GLY A 1 469 ? 26.625 4.991 -3.070 1.00 85.12 469 GLY A C 1
ATOM 3666 O O . GLY A 1 469 ? 25.857 4.416 -2.298 1.00 85.12 469 GLY A O 1
ATOM 3667 N N . LEU A 1 470 ? 27.242 6.129 -2.736 1.00 89.44 470 LEU A N 1
ATOM 3668 C CA . LEU A 1 470 ? 27.036 6.809 -1.455 1.00 89.44 470 LEU A CA 1
ATOM 3669 C C . LEU A 1 470 ? 25.584 7.276 -1.296 1.00 89.44 470 LEU A C 1
ATOM 3671 O O . LEU A 1 470 ? 24.975 7.046 -0.249 1.00 89.44 470 LEU A O 1
ATOM 3675 N N . LEU A 1 471 ? 24.992 7.867 -2.339 1.00 86.19 471 LEU A N 1
ATOM 3676 C CA . LEU A 1 471 ? 23.582 8.261 -2.337 1.00 86.19 471 LEU A CA 1
ATOM 3677 C C . LEU A 1 471 ? 22.666 7.044 -2.134 1.00 86.19 471 LEU A C 1
ATOM 3679 O O . LEU A 1 471 ? 21.751 7.095 -1.309 1.00 86.19 471 LEU A O 1
ATOM 3683 N N . ALA A 1 472 ? 22.940 5.933 -2.826 1.00 84.81 472 ALA A N 1
ATOM 3684 C CA . ALA A 1 472 ? 22.232 4.665 -2.664 1.00 84.81 472 ALA A CA 1
ATOM 3685 C C . ALA A 1 472 ? 22.294 4.168 -1.223 1.00 84.81 472 ALA A C 1
ATOM 3687 O O . ALA A 1 472 ? 21.259 3.853 -0.634 1.00 84.81 472 ALA A O 1
ATOM 3688 N N . LEU A 1 473 ? 23.492 4.150 -0.638 1.00 86.50 473 LEU A N 1
ATOM 3689 C CA . LEU A 1 473 ? 23.713 3.722 0.735 1.00 86.50 473 LEU A CA 1
ATOM 3690 C C . LEU A 1 473 ? 22.904 4.579 1.714 1.00 86.50 473 LEU A C 1
ATOM 3692 O O . LEU A 1 473 ? 22.201 4.031 2.563 1.00 86.50 473 LEU A O 1
ATOM 3696 N N . VAL A 1 474 ? 22.945 5.907 1.573 1.00 87.56 474 VAL A N 1
ATOM 3697 C CA . VAL A 1 474 ? 22.205 6.835 2.442 1.00 87.56 474 VAL A CA 1
ATOM 3698 C C . VAL A 1 474 ? 20.695 6.647 2.293 1.00 87.56 474 VAL A C 1
ATOM 3700 O O . VAL A 1 474 ? 20.002 6.531 3.304 1.00 87.56 474 VAL A O 1
ATOM 3703 N N . VAL A 1 475 ? 20.171 6.552 1.066 1.00 83.19 475 VAL A N 1
ATOM 3704 C CA . VAL A 1 475 ? 18.732 6.366 0.807 1.00 83.19 475 VAL A CA 1
ATOM 3705 C C . VAL A 1 475 ? 18.242 5.001 1.293 1.00 83.19 475 VAL A C 1
ATOM 3707 O O . VAL A 1 475 ? 17.195 4.922 1.935 1.00 83.19 475 VAL A O 1
ATOM 3710 N N . VAL A 1 476 ? 18.984 3.919 1.039 1.00 81.75 476 VAL A N 1
ATOM 3711 C CA . VAL A 1 476 ? 18.638 2.571 1.519 1.00 81.75 476 VAL A CA 1
ATOM 3712 C C . VAL A 1 476 ? 18.684 2.518 3.044 1.00 81.75 476 VAL A C 1
ATOM 3714 O O . VAL A 1 476 ? 17.763 1.981 3.661 1.00 81.75 476 VAL A O 1
ATOM 3717 N N . ASN A 1 477 ? 19.700 3.120 3.668 1.00 83.62 477 ASN A N 1
ATOM 3718 C CA . ASN A 1 477 ? 19.806 3.227 5.123 1.00 83.62 477 ASN A CA 1
ATOM 3719 C C . ASN A 1 477 ? 18.629 4.026 5.701 1.00 83.62 477 ASN A C 1
ATOM 3721 O O . ASN A 1 477 ? 17.989 3.569 6.647 1.00 83.62 477 ASN A O 1
ATOM 3725 N N . LEU A 1 478 ? 18.274 5.155 5.080 1.00 81.50 478 LEU A N 1
ATOM 3726 C CA . LEU A 1 478 ? 17.122 5.973 5.451 1.00 81.50 478 LEU A CA 1
ATOM 3727 C C . LEU A 1 478 ? 15.812 5.182 5.351 1.00 81.50 478 LEU A C 1
ATOM 3729 O O . LEU A 1 478 ? 15.050 5.149 6.312 1.00 81.50 478 LEU A O 1
ATOM 3733 N N . VAL A 1 479 ? 15.562 4.491 4.234 1.00 74.50 479 VAL A N 1
ATOM 3734 C CA . VAL A 1 479 ? 14.371 3.648 4.030 1.00 74.50 479 VAL A CA 1
ATOM 3735 C C . VAL A 1 479 ? 14.312 2.524 5.063 1.00 74.50 479 VAL A C 1
ATOM 3737 O O . VAL A 1 479 ? 13.276 2.346 5.703 1.00 74.50 479 VAL A O 1
ATOM 3740 N N . ARG A 1 480 ? 15.411 1.779 5.240 1.00 73.50 480 ARG A N 1
ATOM 3741 C CA . ARG A 1 480 ? 15.494 0.651 6.177 1.00 73.50 480 ARG A CA 1
ATOM 3742 C C . ARG A 1 480 ? 15.233 1.123 7.599 1.00 73.50 480 ARG A C 1
ATOM 3744 O O . ARG A 1 480 ? 14.346 0.590 8.253 1.00 73.50 480 ARG A O 1
ATOM 3751 N N . ARG A 1 481 ? 15.959 2.144 8.056 1.00 73.44 481 ARG A N 1
ATOM 3752 C CA . ARG A 1 481 ? 15.838 2.636 9.428 1.00 73.44 481 ARG A CA 1
ATOM 3753 C C . ARG A 1 481 ? 14.520 3.360 9.701 1.00 73.44 481 ARG A C 1
ATOM 3755 O O . ARG A 1 481 ? 14.031 3.303 10.823 1.00 73.44 481 ARG A O 1
ATOM 3762 N N . THR A 1 482 ? 13.913 3.994 8.692 1.00 71.56 482 THR A N 1
ATOM 3763 C CA . THR A 1 482 ? 12.558 4.561 8.823 1.00 71.56 482 THR A CA 1
ATOM 3764 C C . THR A 1 482 ? 11.533 3.441 8.995 1.00 71.56 482 THR A C 1
ATOM 3766 O O . THR A 1 482 ? 10.616 3.562 9.799 1.00 71.56 482 THR A O 1
ATOM 3769 N N . ALA A 1 483 ? 11.708 2.325 8.284 1.00 63.00 483 ALA A N 1
ATOM 3770 C CA . ALA A 1 483 ? 10.829 1.168 8.396 1.00 63.00 483 ALA A CA 1
ATOM 3771 C C . ALA A 1 483 ? 11.020 0.396 9.718 1.00 63.00 483 ALA A C 1
ATOM 3773 O O . ALA A 1 483 ? 10.056 -0.145 10.260 1.00 63.00 483 ALA A O 1
ATOM 3774 N N . THR A 1 484 ? 12.241 0.395 10.268 1.00 60.25 484 THR A N 1
ATOM 3775 C CA . THR A 1 484 ? 12.565 -0.208 11.573 1.00 60.25 484 THR A CA 1
ATOM 3776 C C . THR A 1 484 ? 12.460 0.764 12.750 1.00 60.25 484 THR A C 1
ATOM 3778 O O . THR A 1 484 ? 12.812 0.387 13.861 1.00 60.25 484 THR A O 1
ATOM 3781 N N . ARG A 1 485 ? 12.030 2.015 12.523 1.00 61.66 485 ARG A N 1
ATOM 3782 C CA . ARG A 1 485 ? 11.896 3.078 13.541 1.00 61.66 485 ARG A CA 1
ATOM 3783 C C . ARG A 1 485 ? 13.149 3.333 14.392 1.00 61.66 485 ARG A C 1
ATOM 3785 O O . ARG A 1 485 ? 13.050 3.777 15.527 1.00 61.66 485 ARG A O 1
ATOM 3792 N N . SER A 1 486 ? 14.335 3.091 13.840 1.00 63.66 486 SER A N 1
ATOM 3793 C CA . SER A 1 486 ? 15.617 3.264 14.545 1.00 63.66 486 SER A CA 1
ATOM 3794 C C . SER A 1 486 ? 16.293 4.608 14.246 1.00 63.66 486 SER A C 1
ATOM 3796 O O . SER A 1 486 ? 17.500 4.771 14.435 1.00 63.66 486 SER A O 1
ATOM 3798 N N . LEU A 1 487 ? 15.531 5.561 13.707 1.00 66.62 487 LEU A N 1
ATOM 3799 C CA . LEU A 1 487 ? 15.981 6.915 13.400 1.00 66.62 487 LEU A CA 1
ATOM 3800 C C . LEU A 1 487 ? 15.323 7.909 14.346 1.00 66.62 487 LEU A C 1
ATOM 3802 O O . LEU A 1 487 ? 14.115 7.868 14.548 1.00 66.62 487 LEU A O 1
ATOM 3806 N N . THR A 1 488 ? 16.121 8.835 14.858 1.00 68.38 488 THR A N 1
ATOM 3807 C CA . THR A 1 488 ? 15.640 10.030 15.554 1.00 68.38 488 THR A CA 1
ATOM 3808 C C . THR A 1 488 ? 15.251 11.099 14.536 1.00 68.38 488 THR A C 1
ATOM 3810 O O . THR A 1 488 ? 15.647 11.020 13.366 1.00 68.38 488 THR A O 1
ATOM 3813 N N . ALA A 1 489 ? 14.493 12.115 14.956 1.00 64.69 489 ALA A N 1
ATOM 3814 C CA . ALA A 1 489 ? 14.155 13.246 14.086 1.00 64.69 489 ALA A CA 1
ATOM 3815 C C . ALA A 1 489 ? 15.419 13.924 13.519 1.00 64.69 489 ALA A C 1
ATOM 3817 O O . ALA A 1 489 ? 15.519 14.126 12.306 1.00 64.69 489 ALA A O 1
ATOM 3818 N N . GLY A 1 490 ? 16.422 14.163 14.374 1.00 66.56 490 GLY A N 1
ATOM 3819 C CA . GLY A 1 490 ? 17.735 14.689 13.985 1.00 66.56 490 GLY A CA 1
ATOM 3820 C C . GLY A 1 490 ? 18.488 13.750 13.040 1.00 66.56 490 GLY A C 1
ATOM 3821 O O . GLY A 1 490 ? 18.923 14.157 11.964 1.00 66.56 490 GLY A O 1
ATOM 3822 N N . GLY A 1 491 ? 18.553 12.454 13.357 1.00 74.81 491 GLY A N 1
ATOM 3823 C CA . GLY A 1 491 ? 19.207 11.461 12.502 1.00 74.81 491 GLY A CA 1
ATOM 3824 C C . GLY A 1 491 ? 18.553 11.303 11.123 1.00 74.81 491 GLY A C 1
ATOM 3825 O O . GLY A 1 491 ? 19.242 11.017 10.137 1.00 74.81 491 GLY A O 1
ATOM 3826 N N . TRP A 1 492 ? 17.235 11.481 11.033 1.00 76.25 492 TRP A N 1
ATOM 3827 C CA . TRP A 1 492 ? 16.491 11.471 9.774 1.00 76.25 492 TRP A CA 1
ATOM 3828 C C . TRP A 1 492 ? 16.738 12.752 8.972 1.00 76.25 492 TRP A C 1
ATOM 3830 O O . TRP A 1 492 ? 16.963 12.682 7.760 1.00 76.25 492 TRP A O 1
ATOM 3840 N N . ALA A 1 493 ? 16.776 13.905 9.649 1.00 76.44 493 ALA A N 1
ATOM 3841 C CA . ALA A 1 493 ? 17.115 15.194 9.059 1.00 76.44 493 ALA A CA 1
ATOM 3842 C C . ALA A 1 493 ? 18.525 15.196 8.459 1.00 76.44 493 ALA A C 1
ATOM 3844 O O . ALA A 1 493 ? 18.679 15.508 7.282 1.00 76.44 493 ALA A O 1
ATOM 3845 N N . VAL A 1 494 ? 19.529 14.748 9.218 1.00 81.38 494 VAL A N 1
ATOM 3846 C CA . VAL A 1 494 ? 20.925 14.658 8.761 1.00 81.38 494 VAL A CA 1
ATOM 3847 C C . VAL A 1 494 ? 21.047 13.784 7.516 1.00 81.38 494 VAL A C 1
ATOM 3849 O O . VAL A 1 494 ? 21.652 14.199 6.535 1.00 81.38 494 VAL A O 1
ATOM 3852 N N . ARG A 1 495 ? 20.437 12.592 7.501 1.00 84.69 495 ARG A N 1
ATOM 3853 C CA . ARG A 1 495 ? 20.486 11.690 6.331 1.00 84.69 495 ARG A CA 1
ATOM 3854 C C . ARG A 1 495 ? 19.752 12.254 5.122 1.00 84.69 495 ARG A C 1
ATOM 3856 O O . ARG A 1 495 ? 20.176 12.027 3.995 1.00 84.69 495 ARG A O 1
ATOM 3863 N N . THR A 1 496 ? 18.670 12.986 5.356 1.00 80.06 496 THR A N 1
ATOM 3864 C CA . THR A 1 496 ? 17.955 13.707 4.305 1.00 80.06 496 THR A CA 1
ATOM 3865 C C . THR A 1 496 ? 18.836 14.813 3.736 1.00 80.06 496 THR A C 1
ATOM 3867 O O . THR A 1 496 ? 19.060 14.841 2.536 1.00 80.06 496 THR A O 1
ATOM 3870 N N . VAL A 1 497 ? 19.435 15.668 4.563 1.00 82.69 497 VAL A N 1
ATOM 3871 C CA . VAL A 1 497 ? 20.371 16.701 4.090 1.00 82.69 497 VAL A CA 1
ATOM 3872 C C . VAL A 1 497 ? 21.559 16.073 3.356 1.00 82.69 497 VAL A C 1
ATOM 3874 O O . VAL A 1 497 ? 21.885 16.506 2.258 1.00 82.69 497 VAL A O 1
ATOM 3877 N N . LEU A 1 498 ? 22.140 14.997 3.889 1.00 86.88 498 LEU A N 1
ATOM 3878 C CA . LEU A 1 498 ? 23.240 14.272 3.256 1.00 86.88 498 LEU A CA 1
ATOM 3879 C C . LEU A 1 498 ? 22.846 13.696 1.888 1.00 86.88 498 LEU A C 1
ATOM 3881 O O . LEU A 1 498 ? 23.594 13.846 0.928 1.00 86.88 498 LEU A O 1
ATOM 3885 N N . ALA A 1 499 ? 21.662 13.085 1.763 1.00 84.56 499 ALA A N 1
ATOM 3886 C CA . ALA A 1 499 ? 21.146 12.625 0.473 1.00 84.56 499 ALA A CA 1
ATOM 3887 C C . ALA A 1 499 ? 20.924 13.793 -0.505 1.00 84.56 499 ALA A C 1
ATOM 3889 O O . ALA A 1 499 ? 21.160 13.635 -1.700 1.00 84.56 499 ALA A O 1
ATOM 3890 N N . ALA A 1 500 ? 20.512 14.965 -0.010 1.00 81.19 500 ALA A N 1
ATOM 3891 C CA . ALA A 1 500 ? 20.382 16.180 -0.814 1.00 81.19 500 ALA A CA 1
ATOM 3892 C C . ALA A 1 500 ? 21.741 16.639 -1.340 1.00 81.19 500 ALA A C 1
ATOM 3894 O O . ALA A 1 500 ? 21.884 16.876 -2.533 1.00 81.19 500 ALA A O 1
ATOM 3895 N N . LEU A 1 501 ? 22.737 16.736 -0.456 1.00 85.38 501 LEU A N 1
ATOM 3896 C CA . LEU A 1 501 ? 24.091 17.168 -0.793 1.00 85.38 501 LEU A CA 1
ATOM 3897 C C . LEU A 1 501 ? 24.750 16.201 -1.776 1.00 85.38 501 LEU A C 1
ATOM 3899 O O . LEU A 1 501 ? 25.333 16.648 -2.755 1.00 85.38 501 LEU A O 1
ATOM 3903 N N . LEU A 1 502 ? 24.596 14.890 -1.573 1.00 87.25 502 LEU A N 1
ATOM 3904 C CA . LEU A 1 502 ? 25.081 13.872 -2.509 1.00 87.25 502 LEU A CA 1
ATOM 3905 C C . LEU A 1 502 ? 24.369 13.954 -3.862 1.00 87.25 502 LEU A C 1
ATOM 3907 O O . LEU A 1 502 ? 25.014 13.816 -4.895 1.00 87.25 502 LEU A O 1
ATOM 3911 N N . PHE A 1 503 ? 23.060 14.218 -3.880 1.00 83.38 503 PHE A N 1
ATOM 3912 C CA . PHE A 1 503 ? 22.331 14.440 -5.127 1.00 83.38 503 PHE A CA 1
ATOM 3913 C C . PHE A 1 503 ? 22.768 15.732 -5.834 1.00 83.38 503 PHE A C 1
ATOM 3915 O O . PHE A 1 503 ? 22.919 15.738 -7.050 1.00 83.38 503 PHE A O 1
ATOM 3922 N N . ILE A 1 504 ? 23.014 16.814 -5.091 1.00 81.81 504 ILE A N 1
ATOM 3923 C CA . ILE A 1 504 ? 23.545 18.072 -5.631 1.00 81.81 504 ILE A CA 1
ATOM 3924 C C . ILE A 1 504 ? 24.951 17.842 -6.198 1.00 81.81 504 ILE A C 1
ATOM 3926 O O . ILE A 1 504 ? 25.211 18.225 -7.332 1.00 81.81 504 ILE A O 1
ATOM 3930 N N . ALA A 1 505 ? 25.832 17.155 -5.467 1.00 83.88 505 ALA A N 1
ATOM 3931 C CA . ALA A 1 505 ? 27.165 16.790 -5.941 1.00 83.88 505 ALA A CA 1
ATOM 3932 C C . ALA A 1 505 ? 27.092 15.937 -7.217 1.00 83.88 505 ALA A C 1
ATOM 3934 O O . ALA A 1 505 ? 27.769 16.236 -8.198 1.00 83.88 505 ALA A O 1
ATOM 3935 N N . TRP A 1 506 ? 26.209 14.935 -7.244 1.00 84.62 506 TRP A N 1
ATOM 3936 C CA . TRP A 1 506 ? 25.927 14.142 -8.441 1.00 84.62 506 TRP A CA 1
ATOM 3937 C C . TRP A 1 506 ? 25.471 15.027 -9.605 1.00 84.62 506 TRP A C 1
ATOM 3939 O O . TRP A 1 506 ? 25.948 14.877 -10.725 1.00 84.62 506 TRP A O 1
ATOM 3949 N N . ALA A 1 507 ? 24.589 15.990 -9.338 1.00 75.19 507 ALA A N 1
ATOM 3950 C CA . ALA A 1 507 ? 24.053 16.906 -10.333 1.00 75.19 507 ALA A CA 1
ATOM 3951 C C . ALA A 1 507 ? 25.083 17.918 -10.860 1.00 75.19 507 ALA A C 1
ATOM 3953 O O . ALA A 1 507 ? 24.943 18.364 -11.995 1.00 75.19 507 ALA A O 1
ATOM 3954 N N . PHE A 1 508 ? 26.111 18.255 -10.078 1.00 77.19 508 PHE A N 1
ATOM 3955 C CA . PHE A 1 508 ? 27.261 19.049 -10.522 1.00 77.19 508 PHE A CA 1
ATOM 3956 C C . PHE A 1 508 ? 28.290 18.218 -11.295 1.00 77.19 508 PHE A C 1
ATOM 3958 O O . PHE A 1 508 ? 28.891 18.722 -12.240 1.00 77.19 508 PHE A O 1
ATOM 3965 N N . MET A 1 509 ? 28.477 16.946 -10.930 1.00 73.94 509 MET A N 1
ATOM 3966 C CA . MET A 1 509 ? 29.426 16.052 -11.599 1.00 73.94 509 MET A CA 1
ATOM 3967 C C . MET A 1 509 ? 28.897 15.497 -12.922 1.00 73.94 509 MET A C 1
ATOM 3969 O O . MET A 1 509 ? 29.655 15.394 -13.880 1.00 73.94 509 MET A O 1
ATOM 3973 N N . ALA A 1 510 ? 27.606 15.165 -13.011 1.00 67.31 510 ALA A N 1
ATOM 3974 C CA . ALA A 1 510 ? 27.020 14.606 -14.229 1.00 67.31 510 ALA A CA 1
ATOM 3975 C C . ALA A 1 510 ? 27.258 15.494 -15.481 1.00 67.31 510 ALA A C 1
ATOM 3977 O O . ALA A 1 510 ? 27.681 14.960 -16.502 1.00 67.31 510 ALA A O 1
ATOM 3978 N N . PRO A 1 511 ? 27.087 16.833 -15.442 1.00 62.19 511 PRO A N 1
ATOM 3979 C CA . PRO A 1 511 ? 27.378 17.729 -16.566 1.00 62.19 511 PRO A CA 1
ATOM 3980 C C . PRO A 1 511 ? 28.838 17.766 -17.030 1.00 62.19 511 PRO A C 1
ATOM 3982 O O . PRO A 1 511 ? 29.071 18.157 -18.173 1.00 62.19 511 PRO A O 1
ATOM 3985 N N . LEU A 1 512 ? 29.790 17.415 -16.156 1.00 64.75 512 LEU A N 1
ATOM 3986 C CA . LEU A 1 512 ? 31.228 17.398 -16.455 1.00 64.75 512 LEU A CA 1
ATOM 3987 C C . LEU A 1 512 ? 31.640 16.153 -17.248 1.00 64.75 512 LEU A C 1
ATOM 3989 O O . LEU A 1 512 ? 32.744 16.103 -17.783 1.00 64.75 512 LEU A O 1
ATOM 3993 N N . ILE A 1 513 ? 30.756 15.157 -17.344 1.00 62.91 513 ILE A N 1
ATOM 3994 C CA . ILE A 1 513 ? 30.970 13.992 -18.192 1.00 62.91 513 ILE A CA 1
ATOM 3995 C C . ILE A 1 513 ? 30.544 14.378 -19.614 1.00 62.91 513 ILE A C 1
ATOM 3997 O O . ILE A 1 513 ? 29.385 14.777 -19.816 1.00 62.91 513 ILE A O 1
ATOM 4001 N N . PRO A 1 514 ? 31.451 14.291 -20.605 1.00 55.38 514 PRO A N 1
ATOM 4002 C CA . PRO A 1 514 ? 31.095 14.562 -21.988 1.00 55.38 514 PRO A CA 1
ATOM 4003 C C . PRO A 1 514 ? 29.921 13.663 -22.402 1.00 55.38 514 PRO A C 1
ATOM 4005 O O . PRO A 1 514 ? 29.717 12.574 -21.864 1.00 55.38 514 PRO A O 1
ATOM 4008 N N . HIS A 1 515 ? 29.113 14.153 -23.339 1.00 57.22 515 HIS A N 1
ATOM 4009 C CA . HIS A 1 515 ? 27.966 13.458 -23.922 1.00 57.22 515 HIS A CA 1
ATOM 4010 C C . HIS A 1 515 ? 26.636 13.398 -23.139 1.00 57.22 515 HIS A C 1
ATOM 4012 O O . HIS A 1 515 ? 25.658 12.899 -23.673 1.00 57.22 515 HIS A O 1
ATOM 4018 N N . ILE A 1 516 ? 26.468 13.950 -21.932 1.00 55.03 516 ILE A N 1
ATOM 4019 C CA . ILE A 1 516 ? 25.108 13.983 -21.333 1.00 55.03 516 ILE A CA 1
ATOM 4020 C C . ILE A 1 516 ? 24.213 15.040 -22.027 1.00 55.03 516 ILE A C 1
ATOM 4022 O O . ILE A 1 516 ? 24.567 16.216 -21.966 1.00 55.03 516 ILE A O 1
ATOM 4026 N N . PRO A 1 517 ? 23.022 14.732 -22.584 1.00 55.38 517 PRO A N 1
ATOM 4027 C CA . PRO A 1 517 ? 22.162 15.750 -23.201 1.00 55.38 517 PRO A CA 1
ATOM 4028 C C . PRO A 1 517 ? 21.702 16.818 -22.187 1.00 55.38 517 PRO A C 1
ATOM 4030 O O . PRO A 1 517 ? 21.188 16.451 -21.125 1.00 55.38 517 PRO A O 1
ATOM 4033 N N . PRO A 1 518 ? 21.821 18.130 -22.478 1.00 56.50 518 PRO A N 1
ATOM 4034 C CA . PRO A 1 518 ? 21.500 19.209 -21.533 1.00 56.50 518 PRO A CA 1
ATOM 4035 C C . PRO A 1 518 ? 20.039 19.213 -21.047 1.00 56.50 518 PRO A C 1
ATOM 4037 O O . PRO A 1 518 ? 19.765 19.600 -19.912 1.00 56.50 518 PRO A O 1
ATOM 4040 N N . VAL A 1 519 ? 19.106 18.692 -21.849 1.00 51.50 519 VAL A N 1
ATOM 4041 C CA . VAL A 1 519 ? 17.685 18.545 -21.480 1.00 51.50 519 VAL A CA 1
ATOM 4042 C C . VAL A 1 519 ? 17.487 17.542 -20.338 1.00 51.50 519 VAL A C 1
ATOM 4044 O O . VAL A 1 519 ? 16.755 17.827 -19.390 1.00 51.50 519 VAL A O 1
ATOM 4047 N N . ASN A 1 520 ? 18.201 16.409 -20.354 1.00 54.16 520 ASN A N 1
ATOM 4048 C CA . ASN A 1 520 ? 18.159 15.442 -19.251 1.00 54.16 520 ASN A CA 1
ATOM 4049 C C . ASN A 1 520 ? 18.758 16.042 -17.969 1.00 54.16 520 ASN A C 1
ATOM 4051 O O . ASN A 1 520 ? 18.286 15.738 -16.874 1.00 54.16 520 ASN A O 1
ATOM 4055 N N . ARG A 1 521 ? 19.745 16.943 -18.102 1.00 60.31 521 ARG A N 1
ATOM 4056 C CA . ARG A 1 521 ? 20.359 17.663 -16.971 1.00 60.31 521 ARG A CA 1
ATOM 4057 C C . ARG A 1 521 ? 19.333 18.555 -16.272 1.00 60.31 521 ARG A C 1
ATOM 4059 O O . ARG A 1 521 ? 19.136 18.422 -15.069 1.00 60.31 521 ARG A O 1
ATOM 4066 N N . LEU A 1 522 ? 18.632 19.406 -17.026 1.00 61.16 522 LEU A N 1
ATOM 4067 C CA . LEU A 1 522 ? 17.600 20.304 -16.493 1.00 61.16 522 LEU A CA 1
ATOM 4068 C C . LEU A 1 522 ? 16.410 19.538 -15.908 1.00 61.16 522 LEU A C 1
ATOM 4070 O O . LEU A 1 522 ? 15.900 19.912 -14.853 1.00 61.16 522 LEU A O 1
ATOM 4074 N N . PHE A 1 523 ? 16.004 18.438 -16.547 1.00 61.62 523 PHE A N 1
ATOM 4075 C CA . PHE A 1 523 ? 14.905 17.603 -16.070 1.00 61.62 523 PHE A CA 1
ATOM 4076 C C . PHE A 1 523 ? 15.227 16.949 -14.717 1.00 61.62 523 PHE A C 1
ATOM 4078 O O . PHE A 1 523 ? 14.445 17.064 -13.771 1.00 61.62 523 PHE A O 1
ATOM 4085 N N . VAL A 1 524 ? 16.398 16.312 -14.582 1.00 63.97 524 VAL A N 1
ATOM 4086 C CA . VAL A 1 524 ? 16.809 15.671 -13.321 1.00 63.97 524 VAL A CA 1
ATOM 4087 C C . VAL A 1 524 ? 17.028 16.711 -12.219 1.00 63.97 524 VAL A C 1
ATOM 4089 O O . VAL A 1 524 ? 16.585 16.489 -11.091 1.00 63.97 524 VAL A O 1
ATOM 4092 N N . LEU A 1 525 ? 17.615 17.872 -12.538 1.00 66.19 525 LEU A N 1
ATOM 4093 C CA . LEU A 1 525 ? 17.802 18.963 -11.576 1.00 66.19 525 LEU A CA 1
ATOM 4094 C C . LEU A 1 525 ? 16.459 19.513 -11.079 1.00 66.19 525 LEU A C 1
ATOM 4096 O O . LEU A 1 525 ? 16.236 19.613 -9.875 1.00 66.19 525 LEU A O 1
ATOM 4100 N N . PHE A 1 526 ? 15.540 19.824 -11.996 1.00 65.19 526 PHE A N 1
ATOM 4101 C CA . PHE A 1 526 ? 14.249 20.428 -11.676 1.00 65.19 526 PHE A CA 1
ATOM 4102 C C . PHE A 1 526 ? 13.369 19.489 -10.845 1.00 65.19 526 PHE A C 1
ATOM 4104 O O . PHE A 1 526 ? 12.899 19.873 -9.774 1.00 65.19 526 PHE A O 1
ATOM 4111 N N . PHE A 1 527 ? 13.178 18.239 -11.282 1.00 62.19 527 PHE A N 1
ATOM 4112 C CA . PHE A 1 527 ? 12.361 17.270 -10.543 1.00 62.19 527 PHE A CA 1
ATOM 4113 C C . PHE A 1 527 ? 13.037 16.802 -9.247 1.00 62.19 527 PHE A C 1
ATOM 4115 O O . PHE A 1 527 ? 12.350 16.600 -8.240 1.00 62.19 527 PHE A O 1
ATOM 4122 N N . GLY A 1 528 ? 14.369 16.685 -9.252 1.00 64.44 528 GLY A N 1
ATOM 4123 C CA . GLY A 1 528 ? 15.184 16.385 -8.079 1.00 64.44 528 GLY A CA 1
ATOM 4124 C C . GLY A 1 528 ? 15.027 17.441 -6.987 1.00 64.44 528 GLY A C 1
ATOM 4125 O O . GLY A 1 528 ? 14.596 17.126 -5.876 1.00 64.44 528 GLY A O 1
ATOM 4126 N N . LEU A 1 529 ? 15.280 18.709 -7.322 1.00 64.75 529 LEU A N 1
ATOM 4127 C CA . LEU A 1 529 ? 15.167 19.839 -6.398 1.00 64.75 529 LEU A CA 1
ATOM 4128 C C . LEU A 1 529 ? 13.714 20.069 -5.960 1.00 64.75 529 LEU A C 1
ATOM 4130 O O . LEU A 1 529 ? 13.452 20.207 -4.766 1.00 64.75 529 LEU A O 1
ATOM 4134 N N . LEU A 1 530 ? 12.742 20.040 -6.877 1.00 61.97 530 LEU A N 1
ATOM 4135 C CA . LEU A 1 530 ? 11.328 20.248 -6.541 1.00 61.97 530 LEU A CA 1
ATOM 4136 C C . LEU A 1 530 ? 10.796 19.172 -5.581 1.00 61.97 530 LEU A C 1
ATOM 4138 O O . LEU A 1 530 ? 10.016 19.482 -4.674 1.00 61.97 530 LEU A O 1
ATOM 4142 N N . GLY A 1 531 ? 11.214 17.914 -5.748 1.00 62.12 531 GLY A N 1
ATOM 4143 C CA . GLY A 1 531 ? 10.816 16.821 -4.863 1.00 62.12 531 GLY A CA 1
ATOM 4144 C C . GLY A 1 531 ? 11.520 16.841 -3.503 1.00 62.12 531 GLY A C 1
ATOM 4145 O O . GLY A 1 531 ? 10.878 16.527 -2.494 1.00 62.12 531 GLY A O 1
ATOM 4146 N N . PHE A 1 532 ? 12.785 17.277 -3.456 1.00 61.28 532 PHE A N 1
ATOM 4147 C CA . PHE A 1 532 ? 13.541 17.454 -2.213 1.00 61.28 532 PHE A CA 1
ATOM 4148 C C . PHE A 1 532 ? 13.017 18.643 -1.397 1.00 61.28 532 PHE A C 1
ATOM 4150 O O . PHE A 1 532 ? 12.541 18.484 -0.269 1.00 61.28 532 PHE A O 1
ATOM 4157 N N . PHE A 1 533 ? 13.003 19.833 -2.005 1.00 58.06 533 PHE A N 1
ATOM 4158 C CA . PHE A 1 533 ? 12.605 21.082 -1.358 1.00 58.06 533 PHE A CA 1
ATOM 4159 C C . PHE A 1 533 ? 11.098 21.157 -1.103 1.00 58.06 533 PHE A C 1
ATOM 4161 O O . PHE A 1 533 ? 10.657 21.630 -0.053 1.00 58.06 533 PHE A O 1
ATOM 4168 N N . GLY A 1 534 ? 10.280 20.585 -1.993 1.00 54.28 534 GLY A N 1
ATOM 4169 C CA . GLY A 1 534 ? 8.829 20.497 -1.820 1.00 54.28 534 GLY A CA 1
ATOM 4170 C C . GLY A 1 534 ? 8.386 19.682 -0.599 1.00 54.28 534 GLY A C 1
ATOM 4171 O O . GLY A 1 534 ? 7.210 19.742 -0.222 1.00 54.28 534 GLY A O 1
ATOM 4172 N N . ARG A 1 535 ? 9.309 18.939 0.031 1.00 57.06 535 ARG A N 1
ATOM 4173 C CA . ARG A 1 535 ? 9.058 18.039 1.165 1.00 57.06 535 ARG A CA 1
ATOM 4174 C C . ARG A 1 535 ? 9.898 18.330 2.412 1.00 57.06 535 ARG A C 1
ATOM 4176 O O . ARG A 1 535 ? 9.734 17.623 3.401 1.00 57.06 535 ARG A O 1
ATOM 4183 N N . MET A 1 536 ? 10.656 19.431 2.432 1.00 55.22 536 MET A N 1
ATOM 4184 C CA . MET A 1 536 ? 11.455 19.925 3.580 1.00 55.22 536 MET A CA 1
ATOM 4185 C C . MET A 1 536 ? 10.676 20.054 4.886 1.00 55.22 536 MET A C 1
ATOM 4187 O O . MET A 1 536 ? 11.226 19.970 5.976 1.00 55.22 536 MET A O 1
ATOM 4191 N N . LYS A 1 537 ? 9.357 20.174 4.769 1.00 50.56 537 LYS A N 1
ATOM 4192 C CA . LYS A 1 537 ? 8.403 20.043 5.859 1.00 50.56 537 LYS A CA 1
ATOM 4193 C C . LYS A 1 537 ? 8.717 18.815 6.755 1.00 50.56 537 LYS A C 1
ATOM 4195 O O . LYS A 1 537 ? 8.546 18.905 7.965 1.00 50.56 537 LYS A O 1
ATOM 4200 N N . ILE A 1 538 ? 9.223 17.683 6.253 1.00 53.41 538 ILE A N 1
ATOM 4201 C CA . ILE A 1 538 ? 9.539 16.509 7.104 1.00 53.41 538 ILE A CA 1
ATOM 4202 C C . ILE A 1 538 ? 10.502 16.845 8.255 1.00 53.41 538 ILE A C 1
ATOM 4204 O O . ILE A 1 538 ? 10.337 16.301 9.339 1.00 53.41 538 ILE A O 1
ATOM 4208 N N . LEU A 1 539 ? 11.397 17.814 8.059 1.00 51.72 539 LEU A N 1
ATOM 4209 C CA . LEU A 1 539 ? 12.368 18.265 9.059 1.00 51.72 539 LEU A CA 1
ATOM 4210 C C . LEU A 1 539 ? 11.732 18.969 10.272 1.00 51.72 539 LEU A C 1
ATOM 4212 O O . LEU A 1 539 ? 12.390 19.133 11.288 1.00 51.72 539 LEU A O 1
ATOM 4216 N N . THR A 1 540 ? 10.459 19.370 10.181 1.00 51.44 540 THR A N 1
ATOM 4217 C CA . THR A 1 540 ? 9.723 20.068 11.251 1.00 51.44 540 THR A CA 1
ATOM 4218 C C . THR A 1 540 ? 8.572 19.246 11.845 1.00 51.44 540 THR A C 1
ATOM 4220 O O . THR A 1 540 ? 7.785 19.767 12.628 1.00 51.44 540 THR A O 1
ATOM 4223 N N . GLY A 1 541 ? 8.397 17.985 11.426 1.00 51.72 541 GLY A N 1
ATOM 4224 C CA . GLY A 1 541 ? 7.266 17.146 11.837 1.00 51.72 541 GLY A CA 1
ATOM 4225 C C . GLY A 1 541 ? 7.573 16.260 13.046 1.00 51.72 541 GLY A C 1
ATOM 4226 O O . GLY A 1 541 ? 8.509 15.470 12.999 1.00 51.72 541 GLY A O 1
ATOM 4227 N N . LEU A 1 542 ? 6.709 16.325 14.063 1.00 50.56 542 LEU A N 1
ATOM 4228 C CA . LEU A 1 542 ? 6.691 15.577 15.337 1.00 50.56 542 LEU A CA 1
ATOM 4229 C C . LEU A 1 542 ? 6.587 14.035 15.233 1.00 50.56 542 LEU A C 1
ATOM 4231 O O . LEU A 1 542 ? 6.166 13.376 16.176 1.00 50.56 542 LEU A O 1
ATOM 4235 N N . TRP A 1 543 ? 6.911 13.423 14.093 1.00 53.97 543 TRP A N 1
ATOM 4236 C CA . TRP A 1 543 ? 6.645 11.996 13.887 1.00 53.97 543 TRP A CA 1
ATOM 4237 C C . TRP A 1 543 ? 7.764 11.053 14.362 1.00 53.97 543 TRP A C 1
ATOM 4239 O O . TRP A 1 543 ? 7.494 9.883 14.622 1.00 53.97 543 TRP A O 1
ATOM 4249 N N . LEU A 1 544 ? 9.008 11.529 14.493 1.00 53.12 544 LEU A N 1
ATOM 4250 C CA . LEU A 1 544 ? 10.117 10.716 15.011 1.00 53.12 544 LEU A CA 1
ATOM 4251 C C . LEU A 1 544 ? 10.411 11.072 16.468 1.00 53.12 544 LEU A C 1
ATOM 4253 O O . LEU A 1 544 ? 10.321 12.248 16.824 1.00 53.12 544 LEU A O 1
ATOM 4257 N N . PRO A 1 545 ? 10.779 10.087 17.303 1.00 47.06 545 PRO A N 1
ATOM 4258 C CA . PRO A 1 545 ? 11.099 10.347 18.694 1.00 47.06 545 PRO A CA 1
ATOM 4259 C C . PRO A 1 545 ? 12.296 11.301 18.847 1.00 47.06 545 PRO A C 1
ATOM 4261 O O . PRO A 1 545 ? 13.249 11.214 18.055 1.00 47.06 545 PRO A O 1
ATOM 4264 N N . PRO A 1 546 ? 12.246 12.225 19.829 1.00 50.84 546 PRO A N 1
ATOM 4265 C CA . PRO A 1 546 ? 13.415 12.992 20.240 1.00 50.84 546 PRO A CA 1
ATOM 4266 C C . PRO A 1 546 ? 14.497 12.053 20.801 1.00 50.84 546 PRO A C 1
ATOM 4268 O O . PRO A 1 546 ? 14.215 10.929 21.204 1.00 50.84 546 PRO A O 1
ATOM 4271 N N . GLU A 1 547 ? 1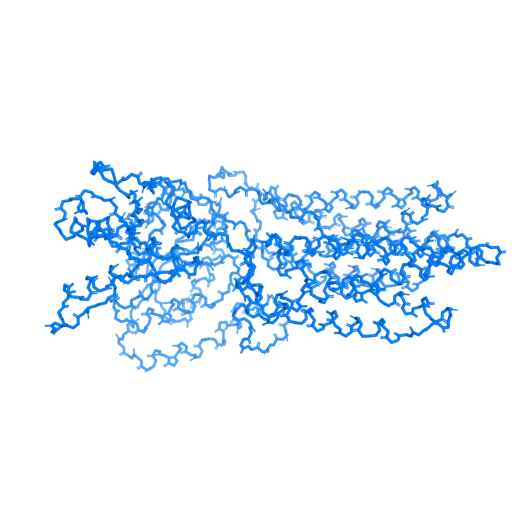5.752 12.503 20.791 1.00 48.91 547 GLU A N 1
ATOM 4272 C CA . GLU A 1 547 ? 16.971 11.698 21.009 1.00 48.91 547 GLU A CA 1
ATOM 4273 C C . GLU A 1 547 ? 17.140 11.039 22.392 1.00 48.91 547 GLU A C 1
ATOM 4275 O O . GLU A 1 547 ? 18.164 10.398 22.633 1.00 48.91 547 GLU A O 1
ATOM 4280 N N . ARG A 1 548 ? 16.170 11.138 23.308 1.00 48.50 548 ARG A N 1
ATOM 4281 C CA . ARG A 1 548 ? 16.331 10.548 24.641 1.00 48.50 548 ARG A CA 1
ATOM 4282 C C . ARG A 1 548 ? 16.278 9.023 24.584 1.00 48.50 548 ARG A C 1
ATOM 4284 O O . ARG A 1 548 ? 15.354 8.428 24.034 1.00 48.50 548 ARG A O 1
ATOM 4291 N N . LYS A 1 549 ? 17.286 8.399 25.203 1.00 43.88 549 LYS A N 1
ATOM 4292 C CA . LYS A 1 549 ? 17.287 6.978 25.561 1.00 43.88 549 LYS A CA 1
ATOM 4293 C C . LYS A 1 549 ? 16.120 6.736 26.518 1.00 43.88 549 LYS A C 1
ATOM 4295 O O . LYS A 1 549 ? 16.213 7.078 27.690 1.00 43.88 549 LYS A O 1
ATOM 4300 N N . GLN A 1 550 ? 15.033 6.180 26.011 1.00 45.06 550 GLN A N 1
ATOM 4301 C CA . GLN A 1 550 ? 13.951 5.633 26.820 1.00 45.06 550 GLN A CA 1
ATOM 4302 C C . GLN A 1 550 ? 13.780 4.168 26.438 1.00 45.06 550 GLN A C 1
ATOM 4304 O O . GLN A 1 550 ? 13.917 3.805 25.265 1.00 45.06 550 GLN A O 1
ATOM 4309 N N . GLU A 1 551 ? 13.528 3.327 27.435 1.00 46.94 551 GLU A N 1
ATOM 4310 C CA . GLU A 1 551 ? 13.208 1.919 27.241 1.00 46.94 551 GLU A CA 1
ATOM 4311 C C . GLU A 1 551 ? 11.873 1.814 26.503 1.00 46.94 551 GLU A C 1
ATOM 4313 O O . GLU A 1 551 ? 10.807 2.161 27.006 1.00 46.94 551 GLU A O 1
ATOM 4318 N N . VAL A 1 552 ? 11.946 1.403 25.240 1.00 50.97 552 VAL A N 1
ATOM 4319 C CA . VAL A 1 552 ? 10.785 1.292 24.362 1.00 50.97 552 VAL A CA 1
ATOM 4320 C C . VAL A 1 552 ? 10.113 -0.056 24.616 1.00 50.97 552 VAL A C 1
ATOM 4322 O O . VAL A 1 552 ? 10.585 -1.074 24.115 1.00 50.97 552 VAL A O 1
ATOM 4325 N N . VAL A 1 553 ? 9.007 -0.063 25.365 1.00 53.12 553 VAL A N 1
ATOM 4326 C CA . VAL A 1 553 ? 8.320 -1.306 25.773 1.00 53.12 553 VAL A CA 1
ATOM 4327 C C . VAL A 1 553 ? 7.273 -1.774 24.740 1.00 53.12 553 VAL A C 1
ATOM 4329 O O . VAL A 1 553 ? 7.216 -2.957 24.426 1.00 53.12 553 VAL A O 1
ATOM 4332 N N . LEU A 1 554 ? 6.507 -0.868 24.107 1.00 48.28 554 LEU A N 1
ATOM 4333 C CA . LEU A 1 554 ? 5.387 -1.218 23.197 1.00 48.28 554 LEU A CA 1
ATOM 4334 C C . LEU A 1 554 ? 5.695 -1.079 21.686 1.00 48.28 554 LEU A C 1
ATOM 4336 O O . LEU A 1 554 ? 4.815 -0.754 20.879 1.00 48.28 554 LEU A O 1
ATOM 4340 N N . ALA A 1 555 ? 6.939 -1.286 21.241 1.00 55.00 555 ALA A N 1
ATOM 4341 C CA . ALA A 1 555 ? 7.281 -1.138 19.819 1.00 55.00 555 ALA A CA 1
ATOM 4342 C C . ALA A 1 555 ? 6.665 -2.231 18.924 1.00 55.00 555 ALA A C 1
ATOM 4344 O O . ALA A 1 555 ? 6.820 -3.429 19.153 1.00 55.00 555 ALA A O 1
ATOM 4345 N N . SER A 1 556 ? 6.048 -1.818 17.811 1.00 51.50 556 SER A N 1
ATOM 4346 C CA . SER A 1 556 ? 5.705 -2.743 16.725 1.00 51.50 556 SER A CA 1
ATOM 4347 C C . SER A 1 556 ? 6.955 -3.369 16.107 1.00 51.50 556 SER A C 1
ATOM 4349 O O . SER A 1 556 ? 7.954 -2.667 15.915 1.00 51.50 556 SER A O 1
ATOM 4351 N N . ALA A 1 557 ? 6.852 -4.618 15.643 1.00 49.31 557 ALA A N 1
ATOM 4352 C CA . ALA A 1 557 ? 7.888 -5.230 14.819 1.00 49.31 557 ALA A CA 1
ATOM 4353 C C . ALA A 1 557 ? 8.235 -4.340 13.602 1.00 49.31 557 ALA A C 1
ATOM 4355 O O . ALA A 1 557 ? 7.345 -3.698 13.026 1.00 49.31 557 ALA A O 1
ATOM 4356 N N . PRO A 1 558 ? 9.515 -4.278 13.194 1.00 49.97 558 PRO A N 1
ATOM 4357 C CA . PRO A 1 558 ? 9.924 -3.500 12.037 1.00 49.97 558 PRO A CA 1
ATOM 4358 C C . PRO A 1 558 ? 9.176 -3.983 10.794 1.00 49.97 558 PRO A C 1
ATOM 4360 O O . PRO A 1 558 ? 9.234 -5.159 10.432 1.00 49.97 558 PRO A O 1
ATOM 4363 N N . VAL A 1 559 ? 8.488 -3.073 10.104 1.00 46.78 559 VAL A N 1
ATOM 4364 C CA . VAL A 1 559 ? 7.849 -3.426 8.835 1.00 46.78 559 VAL A CA 1
ATOM 4365 C C . VAL A 1 559 ? 8.951 -3.599 7.812 1.00 46.78 559 VAL A C 1
ATOM 4367 O O . VAL A 1 559 ? 9.680 -2.653 7.530 1.00 46.78 559 VAL A O 1
ATOM 4370 N N . GLN A 1 560 ? 9.075 -4.791 7.228 1.00 43.09 560 GLN A N 1
ATOM 4371 C CA . GLN A 1 560 ? 9.959 -4.960 6.084 1.00 43.09 560 GLN A CA 1
ATOM 4372 C C . GLN A 1 560 ? 9.397 -4.126 4.926 1.00 43.09 560 GLN A C 1
ATOM 4374 O O . GLN A 1 560 ? 8.308 -4.422 4.416 1.00 43.09 560 GLN A O 1
ATOM 4379 N N . PRO A 1 561 ? 10.079 -3.044 4.507 1.00 42.25 561 PRO A N 1
ATOM 4380 C CA . PRO A 1 561 ? 9.601 -2.279 3.378 1.00 42.25 561 PRO A CA 1
ATOM 4381 C C . PRO A 1 561 ? 9.635 -3.205 2.163 1.00 42.25 561 PRO A C 1
ATOM 4383 O O . PRO A 1 561 ? 10.631 -3.885 1.938 1.00 42.25 561 PRO A O 1
ATOM 4386 N N . SER A 1 562 ? 8.583 -3.221 1.338 1.00 42.09 562 SER A N 1
ATOM 4387 C CA . SER A 1 562 ? 8.698 -3.868 0.029 1.00 42.09 562 SER A CA 1
ATOM 4388 C C . SER A 1 562 ? 9.751 -3.092 -0.766 1.00 42.09 562 SER A C 1
ATOM 4390 O O . SER A 1 562 ? 9.482 -1.986 -1.251 1.00 42.09 562 SER A O 1
ATOM 4392 N N . VAL A 1 563 ? 10.968 -3.634 -0.808 1.00 39.59 563 VAL A N 1
ATOM 4393 C CA . VAL A 1 563 ? 12.134 -3.041 -1.477 1.00 39.59 563 VAL A CA 1
ATOM 4394 C C . VAL A 1 563 ? 11.927 -3.025 -2.997 1.00 39.59 563 VAL A C 1
ATOM 4396 O O . VAL A 1 563 ? 12.447 -2.161 -3.692 1.00 39.59 563 VAL A O 1
ATOM 4399 N N . TYR A 1 564 ? 11.064 -3.903 -3.509 1.00 43.59 564 TYR A N 1
ATOM 4400 C CA . TYR A 1 564 ? 10.782 -4.044 -4.932 1.00 43.59 564 TYR A CA 1
ATOM 4401 C C . TYR A 1 564 ? 9.701 -3.067 -5.404 1.00 43.59 564 TYR A C 1
ATOM 4403 O O . TYR A 1 564 ? 8.513 -3.385 -5.448 1.00 43.59 564 TYR A O 1
ATOM 4411 N N . SER A 1 565 ? 10.132 -1.859 -5.756 1.00 51.88 565 SER A N 1
ATOM 4412 C CA . SER A 1 565 ? 9.403 -0.987 -6.675 1.00 51.88 565 SER A CA 1
ATOM 4413 C C . SER A 1 565 ? 9.892 -1.292 -8.089 1.00 51.88 565 SER A C 1
ATOM 4415 O O . SER A 1 565 ? 11.054 -1.037 -8.380 1.00 51.88 565 SER A O 1
ATOM 4417 N N . PHE A 1 566 ? 9.042 -1.869 -8.941 1.00 50.88 566 PHE A N 1
ATOM 4418 C CA . PHE A 1 566 ? 9.429 -2.331 -10.283 1.00 50.88 566 PHE A CA 1
ATOM 4419 C C . PHE A 1 566 ? 9.682 -1.174 -11.270 1.00 50.88 566 PHE A C 1
ATOM 4421 O O . PHE A 1 566 ? 10.564 -1.269 -12.113 1.00 50.88 566 PHE A O 1
ATOM 4428 N N . ALA A 1 567 ? 8.976 -0.047 -11.126 1.00 50.94 567 ALA A N 1
ATOM 4429 C CA . ALA A 1 567 ? 9.047 1.086 -12.059 1.00 50.94 567 ALA A CA 1
ATOM 4430 C C . ALA A 1 567 ? 10.390 1.846 -12.031 1.00 50.94 567 ALA A C 1
ATOM 4432 O O . ALA A 1 567 ? 10.810 2.441 -13.019 1.00 50.94 567 ALA A O 1
ATOM 4433 N N . ILE A 1 568 ? 11.081 1.810 -10.893 1.00 54.56 568 ILE A N 1
ATOM 4434 C CA . ILE A 1 568 ? 12.299 2.583 -10.625 1.00 54.56 568 ILE A CA 1
ATOM 4435 C C . ILE A 1 568 ? 13.543 1.994 -11.315 1.00 54.56 568 ILE A C 1
ATOM 4437 O O . ILE A 1 568 ? 14.208 2.741 -12.029 1.00 54.56 568 ILE A O 1
ATOM 4441 N N . PRO A 1 569 ? 13.870 0.692 -11.167 1.00 55.62 569 PRO A N 1
ATOM 4442 C CA . PRO A 1 569 ? 14.981 0.086 -11.901 1.00 55.62 569 PRO A CA 1
ATOM 4443 C C . PRO A 1 569 ? 14.736 0.084 -13.414 1.00 55.62 569 PRO A C 1
ATOM 4445 O O . PRO A 1 569 ? 15.680 0.205 -14.181 1.00 55.62 569 PRO A O 1
ATOM 4448 N N . MET A 1 570 ? 13.477 0.025 -13.851 1.00 54.72 570 MET A N 1
ATOM 4449 C CA . MET A 1 570 ? 13.120 0.062 -15.267 1.00 54.72 570 MET A CA 1
ATOM 4450 C C . MET A 1 570 ? 13.375 1.440 -15.901 1.00 54.72 570 MET A C 1
ATOM 4452 O O . MET A 1 570 ? 14.019 1.524 -16.942 1.00 54.72 570 MET A O 1
ATOM 4456 N N . GLY A 1 571 ? 12.951 2.529 -15.244 1.00 55.47 571 GLY A N 1
ATOM 4457 C CA . GLY A 1 571 ? 13.283 3.893 -15.679 1.00 55.47 571 GLY A CA 1
ATOM 4458 C C . GLY A 1 571 ? 14.787 4.188 -15.616 1.00 55.47 571 GLY A C 1
ATOM 4459 O O . GLY A 1 571 ? 15.311 4.903 -16.467 1.00 55.47 571 GLY A O 1
ATOM 4460 N N . ALA A 1 572 ? 15.495 3.586 -14.653 1.00 57.44 572 ALA A N 1
ATOM 4461 C CA . ALA A 1 572 ? 16.950 3.662 -14.559 1.00 57.44 572 ALA A CA 1
ATOM 4462 C C . ALA A 1 572 ? 17.648 2.993 -15.755 1.00 57.44 572 ALA A C 1
ATOM 4464 O O . ALA A 1 572 ? 18.566 3.564 -16.335 1.00 57.44 572 ALA A O 1
ATOM 4465 N N . LEU A 1 573 ? 17.192 1.800 -16.147 1.00 56.69 573 LEU A N 1
ATOM 4466 C CA . LEU A 1 573 ? 17.722 1.048 -17.287 1.00 56.69 573 LEU A CA 1
ATOM 4467 C C . LEU A 1 573 ? 17.516 1.780 -18.617 1.00 56.69 573 LEU A C 1
ATOM 4469 O O . LEU A 1 573 ? 18.442 1.834 -19.416 1.00 56.69 573 LEU A O 1
ATOM 4473 N N . VAL A 1 574 ? 16.354 2.404 -18.816 1.00 54.34 574 VAL A N 1
ATOM 4474 C CA . VAL A 1 574 ? 16.041 3.241 -19.992 1.00 54.34 574 VAL A CA 1
ATOM 4475 C C . VAL A 1 574 ? 16.984 4.426 -20.116 1.00 54.34 574 VAL A C 1
ATOM 4477 O O . VAL A 1 574 ? 17.543 4.700 -21.177 1.00 54.34 574 VAL A O 1
ATOM 4480 N N . LEU A 1 575 ? 17.145 5.163 -19.018 1.00 56.66 575 LEU A N 1
ATOM 4481 C CA . LEU A 1 575 ? 18.019 6.321 -19.003 1.00 56.66 575 LEU A CA 1
ATOM 4482 C C . LEU A 1 575 ? 19.470 5.877 -19.223 1.00 56.66 575 LEU A C 1
ATOM 4484 O O . LEU A 1 575 ? 20.165 6.506 -20.012 1.00 56.66 575 LEU A O 1
ATOM 4488 N N . ALA A 1 576 ? 19.902 4.764 -18.617 1.00 56.44 576 ALA A N 1
ATOM 4489 C CA . ALA A 1 576 ? 21.241 4.193 -18.795 1.00 56.44 576 ALA A CA 1
ATOM 4490 C C . ALA A 1 576 ? 21.548 3.881 -20.258 1.00 56.44 576 ALA A C 1
ATOM 4492 O O . ALA A 1 576 ? 22.612 4.218 -20.772 1.00 56.44 576 ALA A O 1
ATOM 4493 N N . ALA A 1 577 ? 20.569 3.298 -20.932 1.00 53.31 577 ALA A N 1
ATOM 4494 C CA . ALA A 1 577 ? 20.552 3.048 -22.357 1.00 53.31 577 ALA A CA 1
ATOM 4495 C C . ALA A 1 577 ? 20.766 4.329 -23.195 1.00 53.31 577 ALA A C 1
ATOM 4497 O O . ALA A 1 577 ? 21.605 4.356 -24.096 1.00 53.31 577 ALA A O 1
ATOM 4498 N N . GLY A 1 578 ? 20.060 5.414 -22.859 1.00 54.62 578 GLY A N 1
ATOM 4499 C CA . GLY A 1 578 ? 20.242 6.726 -23.491 1.00 54.62 578 GLY A CA 1
ATOM 4500 C C . GLY A 1 578 ? 21.599 7.379 -23.188 1.00 54.62 578 GLY A C 1
ATOM 4501 O O . GLY A 1 578 ? 22.163 8.058 -24.042 1.00 54.62 578 GLY A O 1
ATOM 4502 N N . TYR A 1 579 ? 22.160 7.150 -21.998 1.00 53.72 579 TYR A N 1
ATOM 4503 C CA . TYR A 1 579 ? 23.491 7.642 -21.624 1.00 53.72 579 TYR A CA 1
ATOM 4504 C C . TYR A 1 579 ? 24.618 6.914 -22.358 1.00 53.72 579 TYR A C 1
ATOM 4506 O O . TYR A 1 579 ? 25.565 7.556 -22.806 1.00 53.72 579 TYR A O 1
ATOM 4514 N N . TYR A 1 580 ? 24.497 5.598 -22.531 1.00 50.06 580 TYR A N 1
ATOM 4515 C CA . TYR A 1 580 ? 25.412 4.806 -23.352 1.00 50.06 580 TYR A CA 1
ATOM 4516 C C . TYR A 1 580 ? 25.442 5.293 -24.809 1.00 50.06 580 TYR A C 1
ATOM 4518 O O . TYR A 1 580 ? 26.514 5.420 -25.400 1.00 50.06 580 TYR A O 1
ATOM 4526 N N . PHE A 1 581 ? 24.273 5.610 -25.379 1.00 47.66 581 PHE A N 1
ATOM 4527 C CA . PHE A 1 581 ? 24.159 6.156 -26.733 1.00 47.66 581 PHE A CA 1
ATOM 4528 C C . PHE A 1 581 ? 24.956 7.448 -26.894 1.00 47.66 581 PHE A C 1
ATOM 4530 O O . PHE A 1 581 ? 25.718 7.587 -27.843 1.00 47.66 581 PHE A O 1
ATOM 4537 N N . ALA A 1 582 ? 24.807 8.367 -25.946 1.00 48.34 582 ALA A N 1
ATOM 4538 C CA . ALA A 1 582 ? 25.463 9.650 -26.048 1.00 48.34 582 ALA A CA 1
ATOM 4539 C C . ALA A 1 582 ? 26.980 9.522 -25.828 1.00 48.34 582 ALA A C 1
ATOM 4541 O O . ALA A 1 582 ? 27.739 10.054 -26.623 1.00 48.34 582 ALA A O 1
ATOM 4542 N N . ALA A 1 583 ? 27.427 8.755 -24.826 1.00 48.84 583 ALA A N 1
ATOM 4543 C CA . ALA A 1 583 ? 28.849 8.558 -24.507 1.00 48.84 583 ALA A CA 1
ATOM 4544 C C . ALA A 1 583 ? 29.664 7.811 -25.576 1.00 48.84 583 ALA A C 1
ATOM 4546 O O . ALA A 1 583 ? 30.874 7.662 -25.430 1.00 48.84 583 ALA A O 1
ATOM 4547 N N . SER A 1 584 ? 29.001 7.276 -26.600 1.00 44.31 584 SER A N 1
ATOM 4548 C CA . SER A 1 584 ? 29.625 6.454 -27.631 1.00 44.31 584 SER A CA 1
ATOM 4549 C C . SER A 1 584 ? 29.438 6.979 -29.058 1.00 44.31 584 SER A C 1
ATOM 4551 O O . SER A 1 584 ? 29.813 6.283 -30.006 1.00 44.31 584 SER A O 1
ATOM 4553 N N . ALA A 1 585 ? 28.874 8.186 -29.177 1.00 43.56 585 ALA A N 1
ATOM 4554 C CA . ALA A 1 585 ? 28.891 9.061 -30.346 1.00 43.56 585 ALA A CA 1
ATOM 4555 C C . ALA A 1 585 ? 29.898 10.185 -30.089 1.00 43.56 585 ALA A C 1
ATOM 4557 O O . ALA A 1 585 ? 30.659 10.505 -31.024 1.00 43.56 585 ALA A O 1
#

Secondary structure (DSSP, 8-state):
-EEEEE--GGGHHHHHHHHHHHHHTT-EEE---S---TTS-HHHHHHHHHHH-SEEEEEE-HHHHT-HHHHHHHHHHHHTT--EEEEE-S--PPPTT--EEEE-TTTHHHHHHHHHHHHS--S-------HHHHHHHHHHHHHHHHHHHHHHHHHHHHHHHTTT-HHHHHHHHHHHHHHHHHHHHHHHHHHHHHTT---HHHHHHHHHHHHHHHHHHHHHHHHHT---HHHHHHHHHHHHHHHHHHH-HHHHHHS---S--TTHHHHTT------SS-HHHHHHHHHHHHHHHHHHHSTTSSTT-EEEEE--GGGHHHHHHHHHHHHHTTPEE-SSS-SEEEEEE-TT--HHHHHHHHHHHGGGEEEEE-S-B---TT-TTGGGSEEEE-TT--HHHHHHHHHHHHH--GGG----PPPTTSSS----HHHHHHHHHHHHHHHHHHHHHHHHHHTT-HHHHHHHHHHHHHHHHHHHHHHHHHHTT---HHHHHHHHHHHHHHHHHHHHHGGGSTT--HHHHHHHHHHHHHHHHTTGGGGG-TTSPPS------SBPPPP------SHHHHHHHHHHHHHHHHHT-

pLDDT: mean 71.42, std 15.69, range [28.12, 95.56]

Solvent-accessible surface area (backbone atoms only — not comparable to full-atom values): 31992 Å² total; per-residue (Å²): 101,32,35,26,57,41,59,28,81,93,44,42,69,61,48,50,56,45,44,52,53,36,36,72,75,67,36,49,62,50,65,98,82,70,84,73,60,100,84,61,69,58,69,61,52,52,52,50,46,55,74,66,30,63,29,38,36,35,42,36,27,60,67,20,72,70,28,68,63,45,50,49,54,56,50,51,37,51,76,69,72,34,55,57,38,34,41,30,62,44,90,57,91,73,62,86,86,66,73,48,69,34,69,26,61,48,44,39,70,65,32,42,47,49,43,42,62,65,66,45,72,90,63,79,83,66,77,80,63,55,72,66,55,45,48,52,50,50,50,41,52,52,42,26,54,52,26,43,51,33,15,52,50,16,41,52,48,10,64,68,23,49,88,76,37,58,44,62,10,48,41,24,38,31,49,8,52,42,18,42,54,50,22,54,48,36,51,54,48,49,53,28,50,74,68,53,72,38,45,67,65,58,52,38,44,50,27,50,42,48,47,57,45,38,56,49,40,50,51,47,23,65,74,69,72,45,85,55,62,64,49,52,52,40,38,53,50,27,51,51,47,33,50,43,58,75,68,35,65,66,62,59,70,76,31,57,68,88,58,91,60,75,67,53,74,70,52,76,80,57,93,78,90,79,83,80,94,70,47,50,67,56,55,38,60,68,46,45,63,59,52,54,51,49,50,73,75,37,76,77,47,48,74,80,43,24,30,32,71,48,62,54,82,92,46,42,73,59,43,56,51,51,48,56,50,41,47,76,72,65,38,46,83,30,91,85,77,38,61,30,33,37,35,52,38,33,40,80,42,48,72,63,58,57,52,52,48,39,75,73,43,52,92,31,36,34,38,30,30,50,41,40,28,38,76,59,56,81,48,56,68,72,68,72,51,43,35,40,88,38,54,72,60,59,51,65,66,58,47,54,50,54,49,43,54,46,72,35,61,90,90,61,64,76,74,53,65,59,67,96,57,50,38,53,78,73,71,45,69,72,55,50,48,45,53,55,47,53,49,43,51,46,17,61,54,46,6,49,39,54,7,30,54,73,51,74,44,51,79,80,30,43,67,57,39,50,41,40,50,52,32,46,51,44,49,52,49,51,52,51,30,62,37,52,66,74,45,33,46,66,58,47,38,52,47,50,52,50,38,49,51,36,48,49,50,42,62,62,50,53,75,74,42,78,52,63,59,69,66,61,53,52,49,51,50,51,57,49,49,51,58,53,63,75,46,54,65,63,73,76,53,92,83,43,55,70,87,70,93,65,91,66,76,17,59,36,76,58,51,80,69,81,81,80,59,71,52,30,60,50,54,11,52,43,46,7,31,54,34,24,34,36,60,67,107

Nearest PDB structures (foldseek):
  4w8g-assembly1_A  TM=7.823E-01  e=2.509E-02  Hydra vulgaris
  4lzp-assembly1_B  TM=6.206E-01  e=2.729E-01  Brucella melitensis ATCC 23457
  4yay-assembly1_A  TM=4.249E-01  e=1.967E+00  Escherichia coli
  4xt1-assembly1_A  TM=3.876E-01  e=1.967E+00  Cytomegalovirus
  8ic0-assembly1_A  TM=3.966E-01  e=2.624E+00  Homo sapiens